Protein AF-0000000078989748 (afdb_homodimer)

Solvent-accessible surface area (backbone atoms only — not comparable to full-atom values): 34022 Å² total; per-residue (Å²): 110,68,71,59,50,52,54,52,50,53,51,49,50,54,52,51,53,52,52,55,36,51,56,39,35,55,46,36,49,56,45,49,64,58,33,49,58,44,50,41,51,42,41,48,48,49,47,50,50,52,38,48,43,51,47,52,43,44,49,48,51,43,55,50,50,53,51,53,50,51,52,51,46,52,50,51,52,50,52,53,50,52,50,51,53,50,49,50,41,60,70,66,46,64,85,86,36,55,62,68,53,49,52,51,50,54,49,49,52,53,54,49,49,46,52,48,21,46,51,51,32,52,43,46,51,53,48,44,54,52,50,49,52,51,53,52,48,53,54,50,56,52,46,56,58,46,50,68,64,60,68,62,72,82,56,63,59,42,66,97,40,28,48,64,79,43,20,66,59,41,36,52,47,43,52,50,48,40,53,52,50,73,62,54,66,68,64,50,56,58,52,44,51,50,50,43,49,51,50,51,52,53,51,46,52,52,52,51,53,43,52,51,49,50,51,54,48,50,52,50,49,51,51,54,54,49,47,51,54,50,40,36,39,73,70,43,62,41,65,83,64,75,76,79,72,76,60,72,79,71,74,76,65,76,80,74,83,72,82,78,79,84,73,85,81,79,82,78,85,82,78,84,83,80,79,81,77,83,80,80,83,77,79,82,80,82,82,79,80,80,83,78,85,78,85,85,126,111,67,70,58,51,52,55,50,51,51,50,49,49,56,50,51,52,52,53,56,38,50,56,40,34,55,46,36,50,55,45,50,64,57,34,49,60,45,51,40,52,42,41,48,50,48,46,51,51,52,38,49,42,50,48,52,44,44,51,49,51,42,54,50,48,53,51,53,49,51,52,50,44,52,50,51,53,51,51,52,51,53,50,50,54,51,48,49,41,60,70,67,46,61,84,85,36,56,61,69,52,48,52,50,49,54,49,49,52,52,53,49,47,45,50,48,22,44,50,50,33,53,41,47,51,51,49,44,54,52,50,50,53,51,54,52,49,53,54,49,56,52,46,55,58,47,51,69,62,61,69,61,72,82,54,64,59,42,66,98,41,29,49,62,77,43,20,65,60,41,36,52,46,44,52,50,48,40,52,52,49,72,60,54,66,67,63,50,56,56,53,44,51,51,52,42,51,52,50,50,52,53,50,47,51,51,51,51,52,44,51,50,48,50,50,53,49,50,52,51,50,50,50,55,54,50,48,48,54,51,41,35,40,73,70,42,60,43,66,84,65,75,76,78,74,77,59,76,80,72,76,76,67,78,76,74,81,71,79,76,76,84,73,82,81,78,81,77,84,83,78,83,82,78,78,80,76,84,80,80,82,78,80,84,79,81,83,82,82,81,86,81,82,79,72,87,126

Nearest PDB structures (foldseek):
  4wic-assembly2_C  TM=5.530E-01  e=4.254E-02  macacine betaherpesvirus 3
  7sqc-assembly1_1W  TM=2.774E-01  e=4.311E-03  Chlamydomonas reinhardtii
  2wcd-assembly1_A  TM=3.042E-01  e=5.622E-01  Escherichia coli K-12
  2d1l-assembly1_A  TM=1.916E-01  e=3.454E-01  Mus musculus
  4wpe-assembly1_A-2  TM=2.061E-01  e=4.407E-01  Saccharomyces cerevisiae S288C

pLDDT: mean 79.29, std 25.69, range [21.44, 98.38]

Organism: Anopheles darlingi (NCBI:txid43151)

Radius of gyration: 45.19 Å; Cα contacts (8 Å, |Δi|>4): 445; chains: 2; bounding box: 107×135×98 Å

Secondary structure (DSSP, 8-state):
-HHHHHHHHHHHHHHHHHHHHHHHHHHHHHHHHHHHHHHHHHHHHHHHHHHHHHHHHHHHHHHHHHHHHHHHHHHHHHHHHHHHHHHHHHHT--TTS-HHHHHHHHHHHHHHHHHHHHHHHHHHHHHHHHHHHHHHHHHHHHHHHHHHHHT--SGGGGTT--TTT-HHHHHHHHHHHHHHHHHTHHHHHHHHHHHHHHHHHHHHHHHHHHHHHHHHHHHHHHHHHHHHHHHHHHTS---PPP-------------------------------------------------------/-HHHHHHHHHHHHHHHHHHHHHHHHHHHHHHHHHHHHHHHHHHHHHHHHHHHHHHHHHHHHHHHHHHHHHHHHHHHHHHHHHHHHHHHHHHT--TTS-HHHHHHHHHHHHHHHHHHHHHHHHHHHHHHHHHHHHHHHHHHHHHHHHHHHHT--SGGGGTT--TTT-HHHHHHHHHHHHHHHHHTHHHHHHHHHHHHHHHHHHHHHHHHHHHHHHHHHHHHHHHHHHHHHHHHHHTS---PPP-------------------------------------------------------

Structure (mmCIF, N/CA/C/O backbone):
data_AF-0000000078989748-model_v1
#
loop_
_entity.id
_entity.type
_entity.pdbx_description
1 polymer 'Secreted protein'
#
loop_
_atom_site.group_PDB
_atom_site.id
_atom_site.type_symbol
_atom_site.label_atom_id
_atom_site.label_alt_id
_atom_site.label_comp_id
_atom_site.label_asym_id
_atom_site.label_entity_id
_atom_site.label_seq_id
_atom_site.pdbx_PDB_ins_code
_atom_site.Cartn_x
_atom_site.Cartn_y
_atom_site.Cartn_z
_atom_site.occupancy
_atom_site.B_iso_or_equiv
_atom_site.auth_seq_id
_atom_site.auth_comp_id
_atom_site.auth_asym_id
_atom_site.auth_atom_id
_atom_site.pdbx_PDB_model_num
ATOM 1 N N . MET A 1 1 ? -26.422 64.125 27.781 1 41.84 1 MET A N 1
ATOM 2 C CA . MET A 1 1 ? -26.109 63.031 28.703 1 41.84 1 MET A CA 1
ATOM 3 C C . MET A 1 1 ? -26.594 61.688 28.156 1 41.84 1 MET A C 1
ATOM 5 O O . MET A 1 1 ? -26 60.656 28.438 1 41.84 1 MET A O 1
ATOM 9 N N . LYS A 1 2 ? -27.734 61.719 27.578 1 53.69 2 LYS A N 1
ATOM 10 C CA . LYS A 1 2 ? -28.297 60.469 27.016 1 53.69 2 LYS A CA 1
ATOM 11 C C . LYS A 1 2 ? -27.484 60 25.812 1 53.69 2 LYS A C 1
ATOM 13 O O . LYS A 1 2 ? -27.297 58.812 25.625 1 53.69 2 LYS A O 1
ATOM 18 N N . ALA A 1 3 ? -27.156 60.938 24.984 1 50.78 3 ALA A N 1
ATOM 19 C CA . ALA A 1 3 ? -26.359 60.562 23.812 1 50.78 3 ALA A CA 1
ATOM 20 C C . ALA A 1 3 ? -24.984 60.062 24.219 1 50.78 3 ALA A C 1
ATOM 22 O O . ALA A 1 3 ? -24.422 59.188 23.531 1 50.78 3 ALA A O 1
ATOM 23 N N . PHE A 1 4 ? -24.484 60.562 25.406 1 49.88 4 PHE A N 1
ATOM 24 C CA . PHE A 1 4 ? -23.188 60.094 25.875 1 49.88 4 PHE A CA 1
ATOM 25 C C . PHE A 1 4 ? -23.281 58.625 26.328 1 49.88 4 PHE A C 1
ATOM 27 O O . PHE A 1 4 ? -22.359 57.844 26.125 1 49.88 4 PHE A O 1
ATOM 34 N N . ALA A 1 5 ? -24.375 58.25 26.938 1 52.38 5 ALA A N 1
ATOM 35 C CA . ALA A 1 5 ? -24.562 56.906 27.453 1 52.38 5 ALA A CA 1
ATOM 36 C C . ALA A 1 5 ? -24.719 55.906 26.328 1 52.38 5 ALA A C 1
ATOM 38 O O . ALA A 1 5 ? -24.234 54.75 26.438 1 52.38 5 ALA A O 1
ATOM 39 N N . SER A 1 6 ? -25.297 56.344 25.312 1 49.97 6 SER A N 1
ATOM 40 C CA . SER A 1 6 ? -25.531 55.406 24.219 1 49.97 6 SER A CA 1
ATOM 41 C C . SER A 1 6 ? -24.234 55.094 23.484 1 49.97 6 SER A C 1
ATOM 43 O O . SER A 1 6 ? -24.031 53.938 23.062 1 49.97 6 SER A O 1
ATOM 45 N N . THR A 1 7 ? -23.438 56.062 23.328 1 46.5 7 THR A N 1
ATOM 46 C CA . THR A 1 7 ? -22.172 55.812 22.641 1 46.5 7 THR A CA 1
ATOM 47 C C . 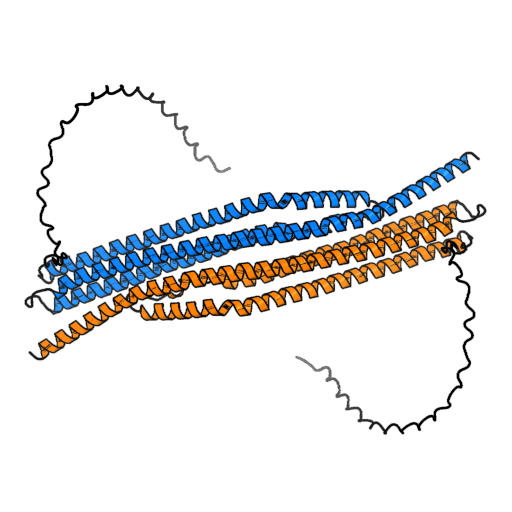THR A 1 7 ? -21.25 54.938 23.5 1 46.5 7 THR A C 1
ATOM 49 O O . THR A 1 7 ? -20.562 54.062 22.984 1 46.5 7 THR A O 1
ATOM 52 N N . ALA A 1 8 ? -21.266 55.125 24.797 1 49.72 8 ALA A N 1
ATOM 53 C CA . ALA A 1 8 ? -20.453 54.312 25.688 1 49.72 8 ALA A CA 1
ATOM 54 C C . ALA A 1 8 ? -20.906 52.844 25.656 1 49.72 8 ALA A C 1
ATOM 56 O O . ALA A 1 8 ? -20.094 51.938 25.703 1 49.72 8 ALA A O 1
ATOM 57 N N . ALA A 1 9 ? -22.203 52.688 25.641 1 48.31 9 ALA A N 1
ATOM 58 C CA . ALA A 1 9 ? -22.75 51.312 25.625 1 48.31 9 ALA A CA 1
ATOM 59 C C . ALA A 1 9 ? -22.391 50.594 24.344 1 48.31 9 ALA A C 1
ATOM 61 O O . ALA A 1 9 ? -22.078 49.406 24.359 1 48.31 9 ALA A O 1
ATOM 62 N N . LEU A 1 10 ? -22.422 51.312 23.25 1 44.5 10 LEU A N 1
ATOM 63 C CA . LEU A 1 10 ? -22.047 50.719 21.969 1 44.5 10 LEU A CA 1
ATOM 64 C C . LEU A 1 10 ? -20.562 50.375 21.953 1 44.5 10 LEU A C 1
ATOM 66 O O . LEU A 1 10 ? -20.156 49.344 21.438 1 44.5 10 LEU A O 1
ATOM 70 N N . LEU A 1 11 ? -19.844 51.188 22.594 1 49.12 11 LEU A N 1
ATOM 71 C CA . LEU A 1 11 ? -18.406 50.938 22.688 1 49.12 11 LEU A CA 1
ATOM 72 C C . LEU A 1 11 ? -18.109 49.75 23.578 1 49.12 11 LEU A C 1
ATOM 74 O O . LEU A 1 11 ? -17.234 48.938 23.266 1 49.12 11 LEU A O 1
ATOM 78 N N . LEU A 1 12 ? -18.812 49.625 24.656 1 47.53 12 LEU A N 1
ATOM 79 C CA . LEU A 1 12 ? -18.625 48.469 25.547 1 47.53 12 LEU A CA 1
ATOM 80 C C . LEU A 1 12 ? -19.047 47.188 24.859 1 47.53 12 LEU A C 1
ATOM 82 O O . LEU A 1 12 ? -18.422 46.156 25.062 1 47.53 12 LEU A O 1
ATOM 86 N N . ALA A 1 13 ? -20.062 47.25 24.125 1 44.69 13 ALA A N 1
ATOM 87 C CA . ALA A 1 13 ? -20.578 46.094 23.438 1 44.69 13 ALA A CA 1
ATOM 88 C C . ALA A 1 13 ? -19.578 45.594 22.375 1 44.69 13 ALA A C 1
ATOM 90 O O . ALA A 1 13 ? -19.359 44.406 22.234 1 44.69 13 ALA A O 1
ATOM 91 N N . VAL A 1 14 ? -18.953 46.531 21.703 1 47.25 14 VAL A N 1
ATOM 92 C CA . VAL A 1 14 ? -17.969 46.156 20.688 1 47.25 14 VAL A CA 1
ATOM 93 C C . VAL A 1 14 ? -16.734 45.562 21.359 1 47.25 14 VAL A C 1
ATOM 95 O O . VAL A 1 14 ? -16.156 44.594 20.875 1 47.25 14 VAL A O 1
ATOM 98 N N . LEU A 1 15 ? -16.422 46.094 22.531 1 52.94 15 LEU A N 1
ATOM 99 C CA . LEU A 1 15 ? -15.273 45.562 23.266 1 52.94 15 LEU A CA 1
ATOM 100 C C . LEU A 1 15 ? -15.555 44.156 23.781 1 52.94 15 LEU A C 1
ATOM 102 O O . LEU A 1 15 ? -14.664 43.312 23.781 1 52.94 15 LEU A O 1
ATOM 106 N N . GLY A 1 16 ? -16.781 43.906 24.344 1 48.06 16 GLY A N 1
ATOM 107 C CA . GLY A 1 16 ? -17.156 42.594 24.828 1 48.06 16 GLY A CA 1
ATOM 108 C C . GLY A 1 16 ? -17.125 41.531 23.75 1 48.06 16 GLY A C 1
ATOM 109 O O . GLY A 1 16 ? -16.688 40.406 24 1 48.06 16 GLY A O 1
ATOM 110 N N . VAL A 1 17 ? -17.562 41.938 22.594 1 49.62 17 VAL A N 1
ATOM 111 C CA . VAL A 1 17 ? -17.625 41 21.484 1 49.62 17 VAL A CA 1
ATOM 112 C C . VAL A 1 17 ? -16.219 40.625 21.031 1 49.62 17 VAL A C 1
ATOM 114 O O . VAL A 1 17 ? -15.938 39.469 20.734 1 49.62 17 VAL A O 1
ATOM 117 N N . THR A 1 18 ? -15.328 41.562 21.203 1 62.66 18 THR A N 1
ATOM 118 C CA . THR A 1 18 ? -13.969 41.312 20.75 1 62.66 18 THR A CA 1
ATOM 119 C C . THR A 1 18 ? -13.242 40.375 21.734 1 62.66 18 THR A C 1
ATOM 121 O O . THR A 1 18 ? -12.547 39.438 21.312 1 62.66 18 THR A O 1
ATOM 124 N N . LEU A 1 19 ? -13.609 40.5 23.094 1 65.25 19 LEU A N 1
ATOM 125 C CA . LEU A 1 19 ? -12.945 39.625 24.062 1 65.25 19 LEU A CA 1
ATOM 126 C C . LEU A 1 19 ? -13.453 38.188 23.969 1 65.25 19 LEU A C 1
ATOM 128 O O . LEU A 1 19 ? -12.664 37.25 24.031 1 65.25 19 LEU A O 1
ATOM 132 N N . ALA A 1 20 ? -14.711 38.094 23.844 1 68.44 20 ALA A N 1
ATOM 133 C CA . ALA A 1 20 ? -15.297 36.781 23.719 1 68.44 20 ALA A CA 1
ATOM 134 C C . ALA A 1 20 ? -14.797 36.094 22.438 1 68.44 20 ALA A C 1
ATOM 136 O O . ALA A 1 20 ? -14.555 34.875 22.438 1 68.44 20 ALA A O 1
ATOM 137 N N . GLN A 1 21 ? -14.57 36.875 21.5 1 80.25 21 GLN A N 1
ATOM 138 C CA . GLN A 1 21 ? -14.094 36.312 20.234 1 80.25 21 GLN A CA 1
ATOM 139 C C . GLN A 1 21 ? -12.656 35.812 20.359 1 80.25 21 GLN A C 1
ATOM 141 O O . GLN A 1 21 ? -12.305 34.781 19.797 1 80.25 21 GLN A O 1
ATOM 146 N N . ARG A 1 22 ? -11.953 36.438 21.234 1 87.88 22 ARG A N 1
ATOM 147 C CA . ARG A 1 22 ? -10.562 36.031 21.406 1 87.88 22 ARG A CA 1
ATOM 148 C C . ARG A 1 22 ? -10.453 34.75 22.219 1 87.88 22 ARG A C 1
ATOM 150 O O . ARG A 1 22 ? -9.617 33.875 21.922 1 87.88 22 ARG A O 1
ATOM 157 N N . GLU A 1 23 ? -11.375 34.562 23.188 1 86.25 23 GLU A N 1
ATOM 158 C CA . GLU A 1 23 ? -11.406 33.312 23.938 1 86.25 23 GLU A CA 1
ATOM 159 C C . GLU A 1 23 ? -11.758 32.156 23.031 1 86.25 23 GLU A C 1
ATOM 161 O O . GLU A 1 23 ? -11.172 31.062 23.141 1 86.25 23 GLU A O 1
ATOM 166 N N . THR A 1 24 ? -12.578 32.375 22.156 1 89.88 24 THR A N 1
ATOM 167 C CA . THR A 1 24 ? -12.977 31.344 21.219 1 89.88 24 THR A CA 1
ATOM 168 C C . THR A 1 24 ? -11.844 31.031 20.25 1 89.88 24 THR A C 1
ATOM 170 O O . THR A 1 24 ? -11.688 29.891 19.812 1 89.88 24 THR A O 1
ATOM 173 N N . SER A 1 25 ? -11.07 31.984 19.938 1 92.94 25 SER A N 1
ATOM 174 C CA . SER A 1 25 ? -9.906 31.75 19.094 1 92.94 25 SER A CA 1
ATOM 175 C C . SER A 1 25 ? -8.953 30.734 19.719 1 92.94 25 SER A C 1
ATOM 177 O O . SER A 1 25 ? -8.391 29.891 19.031 1 92.94 25 SER A O 1
ATOM 179 N N . LEU A 1 26 ? -8.867 30.75 21.031 1 92.56 26 LEU A N 1
ATOM 180 C CA . LEU A 1 26 ? -8 29.812 21.734 1 92.56 26 LEU A CA 1
ATOM 181 C C . LEU A 1 26 ? -8.648 28.422 21.797 1 92.56 26 LEU A C 1
ATOM 183 O O . LEU A 1 26 ? -7.953 27.406 21.844 1 92.56 26 LEU A O 1
ATOM 187 N N . ARG A 1 27 ? -9.938 28.391 21.797 1 94.06 27 ARG A N 1
ATOM 188 C CA . ARG A 1 27 ? -10.656 27.109 21.781 1 94.06 27 ARG A CA 1
ATOM 189 C C . ARG A 1 27 ? -10.406 26.344 20.484 1 94.06 27 ARG A C 1
ATOM 191 O O . ARG A 1 27 ? -10.523 25.125 20.453 1 94.06 27 ARG A O 1
ATOM 198 N N . VAL A 1 28 ? -10.102 27.109 19.422 1 95 28 VAL A N 1
ATOM 199 C CA . VAL A 1 28 ? -9.75 26.484 18.156 1 95 28 VAL A CA 1
ATOM 200 C C . VAL A 1 28 ? -8.562 25.547 18.359 1 95 28 VAL A C 1
ATOM 202 O O . VAL A 1 28 ? -8.547 24.422 17.828 1 95 28 VAL A O 1
ATOM 205 N N . ILE A 1 29 ? -7.594 25.953 19.203 1 94.38 29 ILE A N 1
ATOM 206 C CA . ILE A 1 29 ? -6.402 25.141 19.453 1 94.38 29 ILE A CA 1
ATOM 207 C C . ILE A 1 29 ? -6.777 23.891 20.234 1 94.38 29 ILE A C 1
ATOM 209 O O . ILE A 1 29 ? -6.281 22.797 19.953 1 94.38 29 ILE A O 1
ATOM 213 N N . GLU A 1 30 ? -7.664 24.062 21.188 1 94.25 30 GLU A N 1
ATOM 214 C CA . GLU A 1 30 ? -8.117 22.922 21.984 1 94.25 30 GLU A CA 1
ATOM 215 C C . GLU A 1 30 ? -8.82 21.875 21.109 1 94.25 30 GLU A C 1
ATOM 217 O O . GLU A 1 30 ? -8.57 20.688 21.25 1 94.25 30 GLU A O 1
ATOM 222 N N . ALA A 1 31 ? -9.602 22.328 20.234 1 94.56 31 ALA A N 1
ATOM 223 C CA . ALA A 1 31 ? -10.297 21.438 19.312 1 94.56 31 ALA A CA 1
ATOM 224 C C . ALA A 1 31 ? -9.312 20.719 18.391 1 94.56 31 ALA A C 1
ATOM 226 O O . ALA A 1 31 ? -9.469 19.531 18.109 1 94.56 31 ALA A O 1
ATOM 227 N N . LEU A 1 32 ? -8.32 21.453 17.906 1 94.5 32 LEU A N 1
ATOM 228 C CA . LEU A 1 32 ? -7.281 20.875 17.062 1 94.5 32 LEU A CA 1
ATOM 229 C C . LEU A 1 32 ? -6.547 19.75 17.797 1 94.5 32 LEU A C 1
ATOM 231 O O . LEU A 1 32 ? -6.27 18.703 17.219 1 94.5 32 LEU A O 1
ATOM 235 N N . ARG A 1 33 ? -6.285 19.969 19.109 1 94.19 33 ARG A N 1
ATOM 236 C CA . ARG A 1 33 ? -5.566 19 19.922 1 94.19 33 ARG A CA 1
ATOM 237 C C . ARG A 1 33 ? -6.391 17.734 20.109 1 94.19 33 ARG A C 1
ATOM 239 O O . ARG A 1 33 ? -5.84 16.641 20.328 1 94.19 33 ARG A O 1
ATOM 246 N N . GLU A 1 34 ? -7.66 17.859 19.984 1 93.38 34 GLU A N 1
ATOM 247 C CA . GLU A 1 34 ? -8.539 16.703 20.109 1 93.38 34 GLU A CA 1
ATOM 248 C C . GLU A 1 34 ? -8.609 15.914 18.797 1 93.38 34 GLU A C 1
ATOM 250 O O . GLU A 1 34 ? -8.781 14.695 18.812 1 93.38 34 GLU A O 1
ATOM 255 N N . VAL A 1 35 ? -8.414 16.578 17.703 1 94.62 35 VAL A N 1
ATOM 256 C CA . VAL A 1 35 ? -8.562 15.969 16.391 1 94.62 35 VAL A CA 1
ATOM 257 C C . VAL A 1 35 ? -7.305 15.18 16.031 1 94.62 35 VAL A C 1
ATOM 259 O O . VAL A 1 35 ? -7.383 14.125 15.398 1 94.62 35 VAL A O 1
ATOM 262 N N . HIS A 1 36 ? -6.145 15.672 16.516 1 94.06 36 HIS A N 1
ATOM 263 C CA . HIS A 1 36 ? -4.875 15.102 16.078 1 94.06 36 HIS A CA 1
ATOM 264 C C . HIS A 1 36 ? -4.754 13.641 16.516 1 94.06 36 HIS A C 1
ATOM 266 O O . HIS A 1 36 ? -4.457 12.766 15.703 1 94.06 36 HIS A O 1
ATOM 272 N N . PRO A 1 37 ? -5.055 13.328 17.797 1 94.31 37 PRO A N 1
ATOM 273 C CA . PRO A 1 37 ? -4.977 11.914 18.188 1 94.31 37 PRO A CA 1
ATOM 274 C C . PRO A 1 37 ? -5.992 11.047 17.453 1 94.31 37 PRO A C 1
ATOM 276 O O . PRO A 1 37 ? -5.707 9.891 17.125 1 94.31 37 PRO A O 1
ATOM 279 N N . ALA A 1 38 ? -7.148 11.586 17.188 1 92.88 38 ALA A N 1
ATOM 280 C CA . ALA A 1 38 ? -8.172 10.828 16.469 1 92.88 38 ALA A CA 1
ATOM 281 C C . ALA A 1 38 ? -7.711 10.523 15.047 1 92.88 38 ALA A C 1
ATOM 283 O O . ALA A 1 38 ? -7.98 9.438 14.523 1 92.88 38 ALA A O 1
ATOM 284 N N . TYR A 1 39 ? -7.086 11.453 14.445 1 92.44 39 TYR A N 1
ATOM 285 C CA . TYR A 1 39 ? -6.551 11.266 13.102 1 92.44 39 TYR A CA 1
ATOM 286 C C . TYR A 1 39 ? -5.477 10.18 13.086 1 92.44 39 TYR A C 1
ATOM 288 O O . TYR A 1 39 ? -5.453 9.336 12.195 1 92.44 39 TYR A O 1
ATOM 296 N N . ARG A 1 40 ? -4.586 10.203 14.031 1 93.31 40 ARG A N 1
ATOM 297 C CA . ARG A 1 40 ? -3.568 9.172 14.148 1 93.31 40 ARG A CA 1
ATOM 298 C C . ARG A 1 40 ? -4.203 7.797 14.336 1 93.31 40 ARG A C 1
ATOM 300 O O . ARG A 1 40 ? -3.785 6.82 13.711 1 93.31 40 ARG A O 1
ATOM 307 N N . GLU A 1 41 ? -5.207 7.738 15.18 1 93 41 GLU A N 1
ATOM 308 C CA . GLU A 1 41 ? -5.883 6.469 15.453 1 93 41 GLU A CA 1
ATOM 309 C C . GLU A 1 41 ? -6.547 5.922 14.188 1 93 41 GLU A C 1
ATOM 311 O O . GLU A 1 41 ? -6.477 4.723 13.914 1 93 41 GLU A O 1
ATOM 316 N N . LEU A 1 42 ? -7.141 6.77 13.469 1 92.12 42 LEU A N 1
ATOM 317 C CA . LEU A 1 42 ? -7.766 6.348 12.227 1 92.12 42 LEU A CA 1
ATOM 318 C C . LEU A 1 42 ? -6.723 5.828 11.242 1 92.12 42 LEU A C 1
ATOM 320 O O . LEU A 1 42 ? -6.902 4.762 10.648 1 92.12 42 LEU A O 1
ATOM 324 N N . ARG A 1 43 ? -5.645 6.535 11.07 1 92.38 43 ARG A N 1
ATOM 325 C CA . ARG A 1 43 ? -4.586 6.121 10.156 1 92.38 43 ARG A CA 1
ATOM 326 C C . ARG A 1 43 ? -4.016 4.766 10.562 1 92.38 43 ARG A C 1
ATOM 328 O O . ARG A 1 43 ? -3.83 3.887 9.719 1 92.38 43 ARG A O 1
ATOM 335 N N . ASN A 1 44 ? -3.762 4.668 11.867 1 94.25 44 ASN A N 1
ATOM 336 C CA . ASN A 1 44 ? -3.238 3.396 12.359 1 94.25 44 ASN A CA 1
ATOM 337 C C . ASN A 1 44 ? -4.215 2.252 12.102 1 94.25 44 ASN A C 1
ATOM 339 O O . ASN A 1 44 ? -3.807 1.155 11.719 1 94.25 44 ASN A O 1
ATOM 343 N N . TYR A 1 45 ? -5.449 2.52 12.312 1 94.19 45 TYR A N 1
ATOM 344 C CA . TYR A 1 45 ? -6.469 1.503 12.078 1 94.19 45 TYR A CA 1
ATOM 345 C C . TYR A 1 45 ? -6.496 1.086 10.609 1 94.19 45 TYR A C 1
ATOM 347 O O . TYR A 1 45 ? -6.535 -0.106 10.297 1 94.19 45 TYR A O 1
ATOM 355 N N . VAL A 1 46 ? -6.488 2.082 9.734 1 93.5 46 VAL A N 1
ATOM 356 C CA . VAL A 1 46 ? -6.555 1.825 8.305 1 93.5 46 VAL A CA 1
ATOM 357 C C . VAL A 1 46 ? -5.332 1.022 7.863 1 93.5 46 VAL A C 1
ATOM 359 O O . VAL A 1 46 ? -5.457 0.032 7.141 1 93.5 46 VAL A O 1
ATOM 362 N N . VAL A 1 47 ? -4.133 1.375 8.328 1 94.38 47 VAL A N 1
ATOM 363 C CA . VAL A 1 47 ? -2.896 0.681 7.98 1 94.38 47 VAL A CA 1
ATOM 364 C C . VAL A 1 47 ? -2.98 -0.777 8.422 1 94.38 47 VAL A C 1
ATOM 366 O O . VAL A 1 47 ? -2.674 -1.688 7.648 1 94.38 47 VAL A O 1
ATOM 369 N N . ASN A 1 48 ? -3.453 -0.991 9.594 1 94.88 48 ASN A N 1
ATOM 370 C CA . ASN A 1 48 ? -3.543 -2.346 10.133 1 94.88 48 ASN A CA 1
ATOM 371 C C . ASN A 1 48 ? -4.594 -3.17 9.398 1 94.88 48 ASN A C 1
ATOM 373 O O . ASN A 1 48 ? -4.383 -4.355 9.125 1 94.88 48 ASN A O 1
ATOM 377 N N . ALA A 1 49 ? -5.691 -2.561 9.125 1 94.25 49 ALA A N 1
ATOM 378 C CA . ALA A 1 49 ? -6.758 -3.266 8.422 1 94.25 49 ALA A CA 1
ATOM 379 C C . ALA A 1 49 ? -6.305 -3.684 7.023 1 94.25 49 ALA A C 1
ATOM 381 O O . ALA A 1 49 ? -6.547 -4.816 6.598 1 94.25 49 ALA A O 1
ATOM 382 N N . VAL A 1 50 ? -5.68 -2.777 6.344 1 95.12 50 VAL A N 1
ATOM 383 C CA . VAL A 1 50 ? -5.207 -3.059 4.992 1 95.12 50 VAL A CA 1
ATOM 384 C C . VAL A 1 50 ? -4.105 -4.113 5.039 1 95.12 50 VAL A C 1
ATOM 386 O O . VAL A 1 50 ? -4.07 -5.023 4.207 1 95.12 50 VAL A O 1
ATOM 389 N N . ALA A 1 51 ? -3.24 -4.012 6.016 1 96 51 ALA A N 1
ATOM 390 C CA . ALA A 1 51 ? -2.219 -5.043 6.195 1 96 51 ALA A CA 1
ATOM 391 C C . ALA A 1 51 ? -2.855 -6.406 6.445 1 96 51 ALA A C 1
ATOM 393 O O . ALA A 1 51 ? -2.404 -7.418 5.902 1 96 51 ALA A O 1
ATOM 394 N N . GLY A 1 52 ? -3.826 -6.398 7.25 1 96.31 52 GLY A N 1
ATOM 395 C CA . GLY A 1 52 ? -4.547 -7.641 7.492 1 96.31 52 GLY A CA 1
ATOM 396 C C . GLY A 1 52 ? -5.148 -8.234 6.23 1 96.31 52 GLY A C 1
ATOM 397 O O . GLY A 1 52 ? -5.066 -9.445 6.008 1 96.31 52 GLY A O 1
ATOM 398 N N . ALA A 1 53 ? -5.758 -7.402 5.461 1 96.62 53 ALA A N 1
ATOM 399 C CA . ALA A 1 53 ? -6.332 -7.855 4.195 1 96.62 53 ALA A CA 1
ATOM 400 C C . ALA A 1 53 ? -5.254 -8.414 3.271 1 96.62 53 ALA A C 1
ATOM 402 O O . ALA A 1 53 ? -5.469 -9.414 2.582 1 96.62 53 ALA A O 1
ATOM 403 N N . LYS A 1 54 ? -4.133 -7.777 3.217 1 96.62 54 LYS A N 1
ATOM 404 C CA . LYS A 1 54 ? -3.023 -8.25 2.393 1 96.62 54 LYS A CA 1
ATOM 405 C C . LYS A 1 54 ? -2.514 -9.602 2.879 1 96.62 54 LYS A C 1
ATOM 407 O O . LYS A 1 54 ? -2.188 -10.477 2.07 1 96.62 54 LYS A O 1
ATOM 412 N N . LEU A 1 55 ? -2.426 -9.758 4.176 1 97.31 55 LEU A N 1
ATOM 413 C CA . LEU A 1 55 ? -2.012 -11.039 4.734 1 97.31 55 LEU A CA 1
ATOM 414 C C . LEU A 1 55 ? -3.016 -12.133 4.391 1 97.31 55 LEU A C 1
ATOM 416 O O . LEU A 1 55 ? -2.627 -13.258 4.059 1 97.31 55 LEU A O 1
ATOM 420 N N . ASN A 1 56 ? -4.23 -11.82 4.496 1 97.38 56 ASN A N 1
ATOM 421 C CA . ASN A 1 56 ? -5.258 -12.773 4.09 1 97.38 56 ASN A CA 1
ATOM 422 C C . ASN A 1 56 ? -5.145 -13.125 2.611 1 97.38 56 ASN A C 1
ATOM 424 O O . ASN A 1 56 ? -5.324 -14.281 2.229 1 97.38 56 ASN A O 1
ATOM 428 N N . SER A 1 57 ? -4.883 -12.109 1.832 1 96.56 57 SER A N 1
ATOM 429 C CA . SER A 1 57 ? -4.676 -12.352 0.408 1 96.56 57 SER A CA 1
ATOM 430 C C . SER A 1 57 ? -3.479 -13.266 0.171 1 96.56 57 SER A C 1
ATOM 432 O O . SER A 1 57 ? -3.502 -14.109 -0.732 1 96.56 57 SER A O 1
ATOM 434 N N . SER A 1 58 ? -2.469 -13.086 0.938 1 96.19 58 SER A N 1
ATOM 435 C CA . SER A 1 58 ? -1.294 -13.953 0.855 1 96.19 58 SER A CA 1
ATOM 436 C C . SER A 1 58 ? -1.651 -15.398 1.157 1 96.19 58 SER A C 1
ATOM 438 O O . SER A 1 58 ? -1.148 -16.312 0.506 1 96.19 58 SER A O 1
ATOM 440 N N . GLU A 1 59 ? -2.477 -15.586 2.082 1 97.19 59 GLU A N 1
ATOM 441 C CA . GLU A 1 59 ? -2.934 -16.922 2.416 1 97.19 59 GLU A CA 1
ATOM 442 C C . GLU A 1 59 ? -3.715 -17.547 1.26 1 97.19 59 GLU A C 1
ATOM 444 O O . GLU A 1 59 ? -3.566 -18.734 0.969 1 97.19 59 GLU A O 1
ATOM 449 N N . VAL A 1 60 ? -4.516 -16.734 0.668 1 97.38 60 VAL A N 1
ATOM 450 C CA . VAL A 1 60 ? -5.273 -17.203 -0.49 1 97.38 60 VAL A CA 1
ATOM 451 C C . VAL A 1 60 ? -4.316 -17.656 -1.59 1 97.38 60 VAL A C 1
ATOM 453 O O . VAL A 1 60 ? -4.504 -18.703 -2.193 1 97.38 60 VAL A O 1
ATOM 456 N N . VAL A 1 61 ? -3.279 -16.875 -1.89 1 96.81 61 VAL A N 1
ATOM 457 C CA . VAL A 1 61 ? -2.291 -17.203 -2.91 1 96.81 61 VAL A CA 1
ATOM 458 C C . VAL A 1 61 ? -1.579 -18.5 -2.539 1 96.81 61 VAL A C 1
ATOM 460 O O . VAL A 1 61 ? -1.332 -19.359 -3.4 1 96.81 61 VAL A O 1
ATOM 463 N N . PHE A 1 62 ? -1.277 -18.672 -1.254 1 96.75 62 PHE A N 1
ATOM 464 C CA . PHE A 1 62 ? -0.604 -19.875 -0.794 1 96.75 62 PHE A CA 1
ATOM 465 C C . PHE A 1 62 ? -1.455 -21.109 -1.076 1 96.75 62 PHE A C 1
ATOM 467 O O . PHE A 1 62 ? -0.967 -22.094 -1.641 1 96.75 62 PHE A O 1
ATOM 474 N N . LYS A 1 63 ? -2.688 -21.031 -0.696 1 97.12 63 LYS A N 1
ATOM 475 C CA . LYS A 1 63 ? -3.602 -22.141 -0.941 1 97.12 63 LYS A CA 1
ATOM 476 C C . LYS A 1 63 ? -3.729 -22.422 -2.434 1 97.12 63 LYS A C 1
ATOM 478 O O . LYS A 1 63 ? -3.775 -23.594 -2.846 1 97.12 63 LYS A O 1
ATOM 483 N N . PHE A 1 64 ? -3.812 -21.375 -3.242 1 97.5 64 PHE A N 1
ATOM 484 C CA . PHE A 1 64 ? -3.857 -21.5 -4.695 1 97.5 64 PHE A CA 1
ATOM 485 C C . PHE A 1 64 ? -2.643 -22.25 -5.215 1 97.5 64 PHE A C 1
ATOM 487 O O . PHE A 1 64 ? -2.781 -23.203 -5.996 1 97.5 64 PHE A O 1
ATOM 494 N N . ASN A 1 65 ? -1.507 -21.906 -4.719 1 96.06 65 ASN A N 1
ATOM 495 C CA . ASN A 1 65 ? -0.266 -22.531 -5.168 1 96.06 65 ASN A CA 1
ATOM 496 C C . ASN A 1 65 ? -0.199 -24 -4.77 1 96.06 65 ASN A C 1
ATOM 498 O O . ASN A 1 65 ? 0.261 -24.844 -5.547 1 96.06 65 ASN A O 1
ATOM 502 N N . VAL A 1 66 ? -0.62 -24.312 -3.584 1 95.94 66 VAL A N 1
ATOM 503 C CA . VAL A 1 66 ? -0.64 -25.703 -3.125 1 95.94 66 VAL A CA 1
ATOM 504 C C . VAL A 1 66 ? -1.538 -26.531 -4.035 1 95.94 66 VAL A C 1
ATOM 506 O O . VAL A 1 66 ? -1.166 -27.641 -4.445 1 95.94 66 VAL A O 1
ATOM 509 N N . ASP A 1 67 ? -2.65 -25.984 -4.418 1 96.56 67 ASP A N 1
ATOM 510 C CA . ASP A 1 67 ? -3.586 -26.672 -5.301 1 96.56 67 ASP A CA 1
ATOM 511 C C . ASP A 1 67 ? -2.977 -26.891 -6.684 1 96.56 67 ASP A C 1
ATOM 513 O O . ASP A 1 67 ? -3.115 -27.969 -7.262 1 96.56 67 ASP A O 1
ATOM 517 N N . ILE A 1 68 ? -2.336 -25.875 -7.195 1 96.38 68 ILE A N 1
ATOM 518 C CA . ILE A 1 68 ? -1.7 -25.969 -8.508 1 96.38 68 ILE A CA 1
ATOM 519 C C . ILE A 1 68 ? -0.646 -27.078 -8.492 1 96.38 68 ILE A C 1
ATOM 521 O O . ILE A 1 68 ? -0.576 -27.875 -9.422 1 96.38 68 ILE A O 1
ATOM 525 N N . ALA A 1 69 ? 0.136 -27.109 -7.449 1 95.19 69 ALA A N 1
ATOM 526 C CA . ALA A 1 69 ? 1.179 -28.125 -7.336 1 95.19 69 ALA A CA 1
ATOM 527 C C . ALA A 1 69 ? 0.574 -29.531 -7.242 1 95.19 69 ALA A C 1
ATOM 529 O O . ALA A 1 69 ? 1.085 -30.469 -7.848 1 95.19 69 ALA A O 1
ATOM 530 N N . GLU A 1 70 ? -0.484 -29.688 -6.496 1 95.81 70 GLU A N 1
ATOM 531 C CA . GLU A 1 70 ? -1.14 -30.984 -6.34 1 95.81 70 GLU A CA 1
ATOM 532 C C . GLU A 1 70 ? -1.696 -31.484 -7.668 1 95.81 70 GLU A C 1
ATOM 534 O O . GLU A 1 70 ? -1.554 -32.656 -8 1 95.81 70 GLU A O 1
ATOM 539 N N . ARG A 1 71 ? -2.277 -30.656 -8.391 1 95.44 71 ARG A N 1
ATOM 540 C CA . ARG A 1 71 ? -2.824 -31.031 -9.695 1 95.44 71 ARG A CA 1
ATOM 541 C C . ARG A 1 71 ? -1.712 -31.391 -10.672 1 95.44 71 ARG A C 1
ATOM 543 O O . ARG A 1 71 ? -1.832 -32.375 -11.43 1 95.44 71 ARG A O 1
ATOM 550 N N . LYS A 1 72 ? -0.693 -30.578 -10.656 1 94.94 72 LYS A N 1
ATOM 551 C CA . LYS A 1 72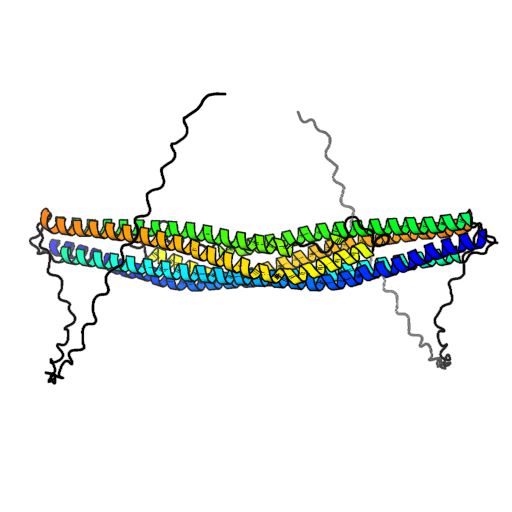 ? 0.454 -30.891 -11.508 1 94.94 72 LYS A CA 1
ATOM 552 C C . LYS A 1 72 ? 1.026 -32.25 -11.172 1 94.94 72 LYS A C 1
ATOM 554 O O . LYS A 1 72 ? 1.372 -33.031 -12.078 1 94.94 72 LYS A O 1
ATOM 559 N N . GLU A 1 73 ? 1.146 -32.531 -9.914 1 95.06 73 GLU A N 1
ATOM 560 C CA . GLU A 1 73 ? 1.659 -33.844 -9.477 1 95.06 73 GLU A CA 1
ATOM 561 C C . GLU A 1 73 ? 0.79 -34.969 -9.992 1 95.06 73 GLU A C 1
ATOM 563 O O . GLU A 1 73 ? 1.305 -35.969 -10.516 1 95.06 73 GLU A O 1
ATOM 568 N N . SER A 1 74 ? -0.488 -34.812 -9.844 1 94.94 74 SER A N 1
ATOM 569 C CA . SER A 1 74 ? -1.425 -35.844 -10.297 1 94.94 74 SER A CA 1
ATOM 570 C C . SER A 1 74 ? -1.275 -36.125 -11.789 1 94.94 74 SER A C 1
ATOM 572 O O . SER A 1 74 ? -1.238 -37.281 -12.219 1 94.94 74 SER A O 1
ATOM 574 N N . PHE A 1 75 ? -1.175 -35.094 -12.555 1 94.12 75 PHE A N 1
ATOM 575 C CA . PHE A 1 75 ? -1.013 -35.25 -14 1 94.12 75 PHE A CA 1
ATOM 576 C C . PHE A 1 75 ? 0.304 -35.938 -14.328 1 94.12 75 PHE A C 1
ATOM 578 O O . PHE A 1 75 ? 0.341 -36.844 -15.156 1 94.12 75 PHE A O 1
ATOM 585 N N . LEU A 1 76 ? 1.404 -35.5 -13.711 1 94.75 76 LEU A N 1
ATOM 586 C CA . LEU A 1 76 ? 2.715 -36.062 -13.961 1 94.75 76 LEU A CA 1
ATOM 587 C C . LEU A 1 76 ? 2.715 -37.562 -13.641 1 94.75 76 LEU A C 1
ATOM 589 O O . LEU A 1 76 ? 3.213 -38.375 -14.43 1 94.75 76 LEU A O 1
ATOM 593 N N . GLN A 1 77 ? 2.121 -37.906 -12.484 1 94.5 77 GLN A N 1
ATOM 594 C CA . GLN A 1 77 ? 2.057 -39.281 -12.086 1 94.5 77 GLN A CA 1
ATOM 595 C C . GLN A 1 77 ? 1.262 -40.125 -13.094 1 94.5 77 GLN A C 1
ATOM 597 O O . GLN A 1 77 ? 1.678 -41.219 -13.477 1 94.5 77 GLN A O 1
ATOM 602 N N . SER A 1 78 ? 0.186 -39.562 -13.547 1 94.25 78 SER A N 1
ATOM 603 C CA . SER A 1 78 ? -0.647 -40.25 -14.531 1 94.25 78 SER A CA 1
ATOM 604 C C . SER A 1 78 ? 0.097 -40.438 -15.844 1 94.25 78 SER A C 1
ATOM 606 O O . SER A 1 78 ? 0.062 -41.5 -16.438 1 94.25 78 SER A O 1
ATOM 608 N N . ALA A 1 79 ? 0.767 -39.375 -16.281 1 94.88 79 ALA A N 1
ATOM 609 C CA . ALA A 1 79 ? 1.508 -39.438 -17.547 1 94.88 79 ALA A CA 1
ATOM 610 C C . ALA A 1 79 ? 2.627 -40.469 -17.469 1 94.88 79 ALA A C 1
ATOM 612 O O . ALA A 1 79 ? 2.801 -41.281 -18.391 1 94.88 79 ALA A O 1
ATOM 613 N N . ILE A 1 80 ? 3.355 -40.469 -16.406 1 94.12 80 ILE A N 1
ATOM 614 C CA . ILE A 1 80 ? 4.48 -41.375 -16.219 1 94.12 80 ILE A CA 1
ATOM 615 C C . ILE A 1 80 ? 3.973 -42.812 -16.156 1 94.12 80 ILE A C 1
ATOM 617 O O . ILE A 1 80 ? 4.562 -43.719 -16.766 1 94.12 80 ILE A O 1
ATOM 621 N N . LYS A 1 81 ? 2.863 -43 -15.422 1 93.31 81 LYS A N 1
ATOM 622 C CA . LYS A 1 81 ? 2.266 -44.344 -15.328 1 93.31 81 LYS A CA 1
ATOM 623 C C . LYS A 1 81 ? 1.809 -44.812 -16.703 1 93.31 81 LYS A C 1
ATOM 625 O O . LYS A 1 81 ? 2.029 -46 -17.047 1 93.31 81 LYS A O 1
ATOM 630 N N . ALA A 1 82 ? 1.163 -44 -17.438 1 93.88 82 ALA A N 1
ATOM 631 C CA . ALA A 1 82 ? 0.702 -44.344 -18.781 1 93.88 82 ALA A CA 1
ATOM 632 C C . ALA A 1 82 ? 1.874 -44.719 -19.688 1 93.88 82 ALA A C 1
ATOM 634 O O . ALA A 1 82 ? 1.813 -45.688 -20.422 1 93.88 82 ALA A O 1
ATOM 635 N N . GLU A 1 83 ? 2.908 -43.906 -19.656 1 94.94 83 GLU A N 1
ATOM 636 C CA . GLU A 1 83 ? 4.113 -44.188 -20.422 1 94.94 83 GLU A CA 1
ATOM 637 C C . GLU A 1 83 ? 4.691 -45.562 -20.094 1 94.94 83 GLU A C 1
ATOM 639 O O . GLU A 1 83 ? 5.004 -46.344 -20.984 1 94.94 83 GLU A O 1
ATOM 644 N N . SER A 1 84 ? 4.824 -45.812 -18.797 1 93.56 84 SER A N 1
ATOM 645 C CA . SER A 1 84 ? 5.387 -47.062 -18.344 1 93.56 84 SER A CA 1
ATOM 646 C C . SER A 1 84 ? 4.555 -48.25 -18.812 1 93.56 84 SER A C 1
ATOM 648 O O . SER A 1 84 ? 5.105 -49.312 -19.188 1 93.56 84 SER A O 1
ATOM 650 N N . GLY A 1 85 ? 3.273 -48.062 -18.797 1 92.44 85 GLY A N 1
ATOM 651 C CA . GLY A 1 85 ? 2.395 -49.125 -19.266 1 92.44 85 GLY A CA 1
ATOM 652 C C . GLY A 1 85 ? 2.604 -49.438 -20.734 1 92.44 85 GLY A C 1
ATOM 653 O O . GLY A 1 85 ? 2.689 -50.625 -21.109 1 92.44 85 GLY A O 1
ATOM 654 N N . VAL A 1 86 ? 2.742 -48.5 -21.531 1 95.31 86 VAL A N 1
ATOM 655 C CA . VAL A 1 86 ? 2.904 -48.688 -22.969 1 95.31 86 VAL A CA 1
ATOM 656 C C . VAL A 1 86 ? 4.289 -49.281 -23.266 1 95.31 86 VAL A C 1
ATOM 658 O O . VAL A 1 86 ? 4.43 -50.188 -24.094 1 95.31 86 VAL A O 1
ATOM 661 N N . LEU A 1 87 ? 5.289 -48.75 -22.562 1 94.94 87 LEU A N 1
ATOM 662 C CA . LEU A 1 87 ? 6.648 -49.25 -22.797 1 94.94 87 LEU A CA 1
ATOM 663 C C . LEU A 1 87 ? 6.781 -50.688 -22.359 1 94.94 87 LEU A C 1
ATOM 665 O O . LEU A 1 87 ? 7.539 -51.469 -22.969 1 94.94 87 LEU A O 1
ATOM 669 N N . ARG A 1 88 ? 6.062 -51.031 -21.312 1 94.44 88 ARG A N 1
ATOM 670 C CA . ARG A 1 88 ? 6.051 -52.438 -20.938 1 94.44 88 ARG A CA 1
ATOM 671 C C . ARG A 1 88 ? 5.527 -53.312 -22.062 1 94.44 88 ARG A C 1
ATOM 673 O O . ARG A 1 88 ? 6.086 -54.375 -22.344 1 94.44 88 ARG A O 1
ATOM 680 N N . GLN A 1 89 ? 4.48 -52.844 -22.75 1 95.25 89 GLN A N 1
ATOM 681 C CA . GLN A 1 89 ? 3.904 -53.594 -23.859 1 95.25 89 GLN A CA 1
ATOM 682 C C . GLN A 1 89 ? 4.891 -53.688 -25.031 1 95.25 89 GLN A C 1
ATOM 684 O O . GLN A 1 89 ? 5.043 -54.75 -25.625 1 95.25 89 GLN A O 1
ATOM 689 N N . VAL A 1 90 ? 5.609 -52.656 -25.297 1 94.5 90 VAL A N 1
ATOM 690 C CA . VAL A 1 90 ? 6.516 -52.594 -26.438 1 94.5 90 VAL A CA 1
ATOM 691 C C . VAL A 1 90 ? 7.773 -53.438 -26.141 1 94.5 90 VAL A C 1
ATOM 693 O O . VAL A 1 90 ? 8.25 -54.156 -27 1 94.5 90 VAL A O 1
ATOM 696 N N . ASN A 1 91 ? 8.266 -53.312 -24.938 1 91.94 91 ASN A N 1
ATOM 697 C CA . ASN A 1 91 ? 9.516 -53.969 -24.562 1 91.94 91 ASN A CA 1
ATOM 698 C C . ASN A 1 91 ? 9.312 -55.438 -24.266 1 91.94 91 ASN A C 1
ATOM 700 O O . ASN A 1 91 ? 10.273 -56.219 -24.266 1 91.94 91 ASN A O 1
ATOM 704 N N . GLY A 1 92 ? 8.031 -55.781 -23.984 1 91.75 92 GLY A N 1
ATOM 705 C CA . GLY A 1 92 ? 7.754 -57.188 -23.625 1 91.75 92 GLY A CA 1
ATOM 706 C C . GLY A 1 92 ? 7.457 -58.062 -24.828 1 91.75 92 GLY A C 1
ATOM 707 O O . GLY A 1 92 ? 7.066 -59.219 -24.672 1 91.75 92 GLY A O 1
ATOM 708 N N . GLN A 1 93 ? 7.766 -57.625 -26.047 1 92.75 93 GLN A N 1
ATOM 709 C CA . GLN A 1 93 ? 7.426 -58.375 -27.25 1 92.75 93 GLN A CA 1
ATOM 710 C C . GLN A 1 93 ? 8.43 -59.469 -27.516 1 92.75 93 GLN A C 1
ATOM 712 O O . GLN A 1 93 ? 9.578 -59.406 -27.062 1 92.75 93 GLN A O 1
ATOM 717 N N . SER A 1 94 ? 7.977 -60.438 -28.266 1 90.44 94 SER A N 1
ATOM 718 C CA . SER A 1 94 ? 8.82 -61.562 -28.656 1 90.44 94 SER A CA 1
ATOM 719 C C . SER A 1 94 ? 9.93 -61.125 -29.609 1 90.44 94 SER A C 1
ATOM 721 O O . SER A 1 94 ? 9.781 -60.125 -30.328 1 90.44 94 SER A O 1
ATOM 723 N N . PRO A 1 95 ? 10.984 -61.812 -29.672 1 89.5 95 PRO A N 1
ATOM 724 C CA . PRO A 1 95 ? 12.094 -61.469 -30.547 1 89.5 95 PRO A CA 1
ATOM 725 C C . PRO A 1 95 ? 11.734 -61.594 -32.031 1 89.5 95 PRO A C 1
ATOM 727 O O . PRO A 1 95 ? 12.453 -61.094 -32.906 1 89.5 95 PRO A O 1
ATOM 730 N N . GLU A 1 96 ? 10.648 -62.25 -32.312 1 91.44 96 GLU A N 1
ATOM 731 C CA . GLU A 1 96 ? 10.234 -62.406 -33.688 1 91.44 96 GLU A CA 1
ATOM 732 C C . GLU A 1 96 ? 9.672 -61.125 -34.281 1 91.44 96 GLU A C 1
ATOM 734 O O . GLU A 1 96 ? 9.594 -60.969 -35.5 1 91.44 96 GLU A O 1
ATOM 739 N N . VAL A 1 97 ? 9.398 -60.312 -33.375 1 92.81 97 VAL A N 1
ATOM 740 C CA . VAL A 1 97 ? 8.859 -59.031 -33.812 1 92.81 97 VAL A CA 1
ATOM 741 C C . VAL A 1 97 ? 9.992 -58.125 -34.281 1 92.81 97 VAL A C 1
ATOM 743 O O . VAL A 1 97 ? 11.07 -58.094 -33.656 1 92.81 97 VAL A O 1
ATOM 746 N N . GLU A 1 98 ? 9.742 -57.375 -35.375 1 93.75 98 GLU A N 1
ATOM 747 C CA . GLU A 1 98 ? 10.758 -56.531 -36 1 93.75 98 GLU A CA 1
ATOM 748 C C . GLU A 1 98 ? 11.312 -55.5 -35.031 1 93.75 98 GLU A C 1
ATOM 750 O O . GLU A 1 98 ? 10.578 -54.625 -34.562 1 93.75 98 GLU A O 1
ATOM 755 N N . THR A 1 99 ? 12.547 -55.594 -34.844 1 92.31 99 THR A N 1
ATOM 756 C CA . THR A 1 99 ? 13.203 -54.75 -33.812 1 92.31 99 THR A CA 1
ATOM 757 C C . THR A 1 99 ? 13.18 -53.281 -34.25 1 92.31 99 THR A C 1
ATOM 759 O O . THR A 1 99 ? 13.07 -52.406 -33.406 1 92.31 99 THR A O 1
ATOM 762 N N . THR A 1 100 ? 13.352 -53.062 -35.5 1 93.81 100 THR A N 1
ATOM 763 C CA . THR A 1 100 ? 13.328 -51.688 -36 1 93.81 100 THR A CA 1
ATOM 764 C C . THR A 1 100 ? 11.961 -51.062 -35.75 1 93.81 100 THR A C 1
ATOM 766 O O . THR A 1 100 ? 11.875 -49.906 -35.375 1 93.81 100 THR A O 1
ATOM 769 N N . CYS A 1 101 ? 10.961 -51.812 -35.969 1 95.94 101 CYS A N 1
ATOM 770 C CA . CYS A 1 101 ? 9.602 -51.312 -35.75 1 95.94 101 CYS A CA 1
ATOM 771 C C . CYS A 1 101 ? 9.383 -50.969 -34.281 1 95.94 101 CYS A C 1
ATOM 773 O O . CYS A 1 101 ? 8.828 -49.906 -33.969 1 95.94 101 CYS A O 1
ATOM 775 N N . LEU A 1 102 ? 9.883 -51.781 -33.344 1 95.69 102 LEU A N 1
ATOM 776 C CA . LEU A 1 102 ? 9.75 -51.531 -31.906 1 95.69 102 LEU A CA 1
ATOM 777 C C . LEU A 1 102 ? 10.523 -50.281 -31.5 1 95.69 102 LEU A C 1
ATOM 779 O O . LEU A 1 102 ? 10.078 -49.531 -30.641 1 95.69 102 LEU A O 1
ATOM 783 N N . SER A 1 103 ? 11.672 -50.062 -32.156 1 94.25 103 SER A N 1
ATOM 784 C CA . SER A 1 103 ? 12.445 -48.844 -31.875 1 94.25 103 SER A CA 1
ATOM 785 C C . SER A 1 103 ? 11.68 -47.594 -32.281 1 94.25 103 SER A C 1
ATOM 787 O O . SER A 1 103 ? 11.727 -46.594 -31.578 1 94.25 103 SER A O 1
ATOM 789 N N . PHE A 1 104 ? 10.953 -47.656 -33.344 1 94.81 104 PHE A N 1
ATOM 790 C CA . PHE A 1 104 ? 10.141 -46.531 -33.781 1 94.81 104 PHE A CA 1
ATOM 791 C C . PHE A 1 104 ? 9.016 -46.25 -32.781 1 94.81 104 PHE A C 1
ATOM 793 O O . PHE A 1 104 ? 8.672 -45.094 -32.531 1 94.81 104 PHE A O 1
ATOM 800 N N . LEU A 1 105 ? 8.406 -47.281 -32.219 1 96.5 105 LEU A N 1
ATOM 801 C CA . LEU A 1 105 ? 7.34 -47.125 -31.234 1 96.5 105 LEU A CA 1
ATOM 802 C C . LEU A 1 105 ? 7.863 -46.469 -29.953 1 96.5 105 LEU A C 1
ATOM 804 O O . LEU A 1 105 ? 7.211 -45.562 -29.391 1 96.5 105 LEU A O 1
ATOM 808 N N . ARG A 1 106 ? 9.047 -46.906 -29.516 1 95 106 ARG A N 1
ATOM 809 C CA . ARG A 1 106 ? 9.656 -46.25 -28.359 1 95 106 ARG A CA 1
ATOM 810 C C . ARG A 1 106 ? 9.914 -44.781 -28.609 1 95 106 ARG A C 1
ATOM 812 O O . ARG A 1 106 ? 9.68 -43.938 -27.734 1 95 106 ARG A O 1
ATOM 819 N N . GLN A 1 107 ? 10.352 -44.469 -29.797 1 93.88 107 GLN A N 1
ATOM 820 C CA . GLN A 1 107 ? 10.578 -43.094 -30.172 1 93.88 107 GLN A CA 1
ATOM 821 C C . GLN A 1 107 ? 9.273 -42.281 -30.172 1 93.88 107 GLN A C 1
ATOM 823 O O . GLN A 1 107 ? 9.234 -41.125 -29.734 1 93.88 107 GLN A O 1
ATOM 828 N N . SER A 1 108 ? 8.266 -42.906 -30.656 1 95.12 108 SER A N 1
ATOM 829 C CA . SER A 1 108 ? 6.953 -42.281 -30.672 1 95.12 108 SER A CA 1
ATOM 830 C C . SER A 1 108 ? 6.477 -41.969 -29.266 1 95.12 108 SER A C 1
ATOM 832 O O . SER A 1 108 ? 5.941 -40.875 -29 1 95.12 108 SER A O 1
ATOM 834 N N . VAL A 1 109 ? 6.66 -42.875 -28.344 1 94.94 109 VAL A N 1
ATOM 835 C CA . VAL A 1 109 ? 6.293 -42.656 -26.953 1 94.94 109 VAL A CA 1
ATOM 836 C C . VAL A 1 109 ? 7.078 -41.469 -26.375 1 94.94 109 VAL A C 1
ATOM 838 O O . VAL A 1 109 ? 6.5 -40.594 -25.75 1 94.94 109 VAL A O 1
ATOM 841 N N . ASP A 1 110 ? 8.352 -41.406 -26.672 1 93.94 110 ASP A N 1
ATOM 842 C CA . ASP A 1 110 ? 9.211 -40.344 -26.172 1 93.94 110 ASP A CA 1
ATOM 843 C C . ASP A 1 110 ? 8.773 -39 -26.719 1 93.94 110 ASP A C 1
ATOM 845 O O . ASP A 1 110 ? 8.672 -38.031 -25.969 1 93.94 110 ASP A O 1
ATOM 849 N N . VAL A 1 111 ? 8.5 -38.938 -28.016 1 94.12 111 VAL A N 1
ATOM 850 C CA . VAL A 1 111 ? 8.078 -37.688 -28.641 1 94.12 111 VAL A CA 1
ATOM 851 C C . VAL A 1 111 ? 6.75 -37.25 -28.031 1 94.12 111 VAL A C 1
ATOM 853 O O . VAL A 1 111 ? 6.574 -36.062 -27.734 1 94.12 111 VAL A O 1
ATOM 856 N N . ASN A 1 112 ? 5.883 -38.156 -27.812 1 94.94 112 ASN A N 1
ATOM 857 C CA . ASN A 1 112 ? 4.578 -37.781 -27.266 1 94.94 112 ASN A CA 1
ATOM 858 C C . ASN A 1 112 ? 4.68 -37.344 -25.812 1 94.94 112 ASN A C 1
ATOM 860 O O . ASN A 1 112 ? 3.969 -36.406 -25.406 1 94.94 112 ASN A O 1
ATOM 864 N N . MET A 1 113 ? 5.523 -37.938 -25.062 1 94.75 113 MET A N 1
ATOM 865 C CA . MET A 1 113 ? 5.77 -37.469 -23.703 1 94.75 113 MET A CA 1
ATOM 866 C C . MET A 1 113 ? 6.355 -36.062 -23.703 1 94.75 113 MET A C 1
ATOM 868 O O . MET A 1 113 ? 5.961 -35.219 -22.906 1 94.75 113 MET A O 1
ATOM 872 N N . ASN A 1 114 ? 7.277 -35.812 -24.578 1 93.81 114 ASN A N 1
ATOM 873 C CA . ASN A 1 114 ? 7.867 -34.5 -24.703 1 93.81 114 ASN A CA 1
ATOM 874 C C . ASN A 1 114 ? 6.82 -33.469 -25.078 1 93.81 114 ASN A C 1
ATOM 876 O O . ASN A 1 114 ? 6.824 -32.344 -24.547 1 93.81 114 ASN A O 1
ATOM 880 N N . LEU A 1 115 ? 5.93 -33.781 -25.953 1 95.62 115 LEU A N 1
ATOM 881 C CA . LEU A 1 115 ? 4.855 -32.875 -26.344 1 95.62 115 LEU A CA 1
ATOM 882 C C . LEU A 1 115 ? 3.918 -32.625 -25.172 1 95.62 115 LEU A C 1
ATOM 884 O O . LEU A 1 115 ? 3.457 -31.5 -24.984 1 95.62 115 LEU A O 1
ATOM 888 N N . ALA A 1 116 ? 3.631 -33.625 -24.422 1 95.56 116 ALA A N 1
ATOM 889 C CA . ALA A 1 116 ? 2.832 -33.438 -23.219 1 95.56 116 ALA A CA 1
ATOM 890 C C . ALA A 1 116 ? 3.514 -32.469 -22.25 1 95.56 116 ALA A C 1
ATOM 892 O O . ALA A 1 116 ? 2.854 -31.641 -21.625 1 95.56 116 ALA A O 1
ATOM 893 N N . GLY A 1 117 ? 4.836 -32.625 -22.094 1 95.38 117 GLY A N 1
ATOM 894 C CA . GLY A 1 117 ? 5.59 -31.703 -21.25 1 95.38 117 GLY A CA 1
ATOM 895 C C . GLY A 1 117 ? 5.457 -30.266 -21.703 1 95.38 117 GLY A C 1
ATOM 896 O O . GLY A 1 117 ? 5.336 -29.359 -20.859 1 95.38 117 GLY A O 1
ATOM 897 N N . VAL A 1 118 ? 5.523 -30.031 -23 1 95.19 118 VAL A N 1
ATOM 898 C CA . VAL A 1 118 ? 5.352 -28.688 -23.547 1 95.19 118 VAL A CA 1
ATOM 899 C C . VAL A 1 118 ? 3.963 -28.156 -23.188 1 95.19 118 VAL A C 1
ATOM 901 O O . VAL A 1 118 ? 3.818 -27 -22.766 1 95.19 118 VAL A O 1
ATOM 904 N N . SER A 1 119 ? 2.982 -28.984 -23.359 1 94.06 119 SER A N 1
ATOM 905 C CA . SER A 1 119 ? 1.613 -28.578 -23.047 1 94.06 119 SER A CA 1
ATOM 906 C C . SER A 1 119 ? 1.468 -28.219 -21.578 1 94.06 119 SER A C 1
ATOM 908 O O . SER A 1 119 ? 0.834 -27.219 -21.234 1 94.06 119 SER A O 1
ATOM 910 N N . PHE A 1 120 ? 2.084 -28.984 -20.734 1 93.19 120 PHE A N 1
ATOM 911 C CA . PHE A 1 120 ? 2.053 -28.719 -19.297 1 93.19 120 PHE A CA 1
ATOM 912 C C . PHE A 1 120 ? 2.672 -27.375 -18.984 1 93.19 120 PHE A C 1
ATOM 914 O O . PHE A 1 120 ? 2.121 -26.594 -18.203 1 93.19 120 PHE A O 1
ATOM 921 N N . THR A 1 121 ? 3.764 -27.094 -19.625 1 94.88 121 THR A N 1
ATOM 922 C CA . THR A 1 121 ? 4.438 -25.812 -19.438 1 94.88 121 THR A CA 1
ATOM 923 C C . THR A 1 121 ? 3.551 -24.656 -19.891 1 94.88 121 THR A C 1
ATOM 925 O O . THR A 1 121 ? 3.457 -23.641 -19.219 1 94.88 121 THR A O 1
ATOM 928 N N . ASN A 1 122 ? 2.871 -24.828 -20.984 1 96.19 122 ASN A N 1
ATOM 929 C CA . ASN A 1 122 ? 1.979 -23.797 -21.5 1 96.19 122 ASN A CA 1
ATOM 930 C C . ASN A 1 122 ? 0.822 -23.531 -20.531 1 96.19 122 ASN A C 1
ATOM 932 O O . ASN A 1 122 ? 0.451 -22.375 -20.297 1 96.19 122 ASN A O 1
ATOM 936 N N . CYS A 1 123 ? 0.26 -24.609 -20.016 1 97.25 123 CYS A N 1
ATOM 937 C CA . CYS A 1 123 ? -0.798 -24.453 -19.016 1 97.25 123 CYS A CA 1
ATOM 938 C C . CYS A 1 123 ? -0.309 -23.656 -17.812 1 97.25 123 CYS A C 1
ATOM 940 O O . CYS A 1 123 ? -1.006 -22.75 -17.344 1 97.25 123 CYS A O 1
ATOM 942 N N . LEU A 1 124 ? 0.905 -23.922 -17.359 1 96.62 124 LEU A N 1
ATOM 943 C CA . LEU A 1 124 ? 1.457 -23.266 -16.188 1 96.62 124 LEU A CA 1
ATOM 944 C C . LEU A 1 124 ? 1.792 -21.812 -16.484 1 96.62 124 LEU A C 1
ATOM 946 O O . LEU A 1 124 ? 1.646 -20.938 -15.617 1 96.62 124 LEU A O 1
ATOM 950 N N . ASN A 1 125 ? 2.225 -21.516 -17.688 1 95.56 125 ASN A N 1
ATOM 951 C CA . ASN A 1 125 ? 2.5 -20.141 -18.078 1 95.56 125 ASN A CA 1
ATOM 952 C C . ASN A 1 125 ? 1.242 -19.281 -18.031 1 95.56 125 ASN A C 1
ATOM 954 O O . ASN A 1 125 ? 1.299 -18.109 -17.609 1 95.56 125 ASN A O 1
ATOM 958 N N . ASN A 1 126 ? 0.18 -19.906 -18.453 1 96.06 126 ASN A N 1
ATOM 959 C CA . ASN A 1 126 ? -1.093 -19.203 -18.375 1 96.06 126 ASN A CA 1
ATOM 960 C C . ASN A 1 126 ? -1.493 -18.922 -16.938 1 96.06 126 ASN A C 1
ATOM 962 O O . ASN A 1 126 ? -1.989 -17.828 -16.625 1 96.06 126 ASN A O 1
ATOM 966 N N . VAL A 1 127 ? -1.271 -19.875 -16.078 1 96.38 127 VAL A N 1
ATOM 967 C CA . VAL A 1 127 ? -1.559 -19.719 -14.656 1 96.38 127 VAL A CA 1
ATOM 968 C C . VAL A 1 127 ? -0.691 -18.594 -14.078 1 96.38 127 VAL A C 1
ATOM 970 O O . VAL A 1 127 ? -1.186 -17.734 -13.359 1 96.38 127 VAL A O 1
ATOM 973 N N . ASP A 1 128 ? 0.561 -18.578 -14.406 1 95.75 128 ASP A N 1
ATOM 974 C CA . ASP A 1 128 ? 1.515 -17.594 -13.906 1 95.75 128 ASP A CA 1
ATOM 975 C C . ASP A 1 128 ? 1.099 -16.172 -14.297 1 95.75 128 ASP A C 1
ATOM 977 O O . ASP A 1 128 ? 1.084 -15.273 -13.461 1 95.75 128 ASP A O 1
ATOM 981 N N . ALA A 1 129 ? 0.735 -15.984 -15.539 1 95.69 129 ALA A N 1
ATOM 982 C CA . ALA A 1 129 ? 0.32 -14.68 -16.031 1 95.69 129 ALA A CA 1
ATOM 983 C C . ALA A 1 129 ? -0.959 -14.211 -15.352 1 95.69 129 ALA A C 1
ATOM 985 O O . ALA A 1 129 ? -1.051 -13.055 -14.914 1 95.69 129 ALA A O 1
ATOM 986 N N . ALA A 1 130 ? -1.901 -15.109 -15.25 1 96.31 130 ALA A N 1
ATOM 987 C CA . ALA A 1 130 ? -3.182 -14.766 -14.641 1 96.31 130 ALA A CA 1
ATOM 988 C C . ALA A 1 130 ? -3.008 -14.438 -13.156 1 96.31 130 ALA A C 1
ATOM 990 O O . ALA A 1 130 ? -3.613 -13.484 -12.656 1 96.31 130 ALA A O 1
ATOM 991 N N . LEU A 1 131 ? -2.227 -15.242 -12.461 1 96.19 131 LEU A N 1
ATOM 992 C CA . LEU A 1 131 ? -1.972 -15 -11.047 1 96.19 131 LEU A CA 1
ATOM 993 C C . LEU A 1 131 ? -1.319 -13.641 -10.836 1 96.19 131 LEU A C 1
ATOM 995 O O . LEU A 1 131 ? -1.728 -12.883 -9.953 1 96.19 131 LEU A O 1
ATOM 999 N N . SER A 1 132 ? -0.344 -13.305 -11.633 1 94.56 132 SER A N 1
ATOM 1000 C CA . SER A 1 132 ? 0.346 -12.023 -11.531 1 94.56 132 SER A CA 1
ATOM 1001 C C . SER A 1 132 ? -0.62 -10.859 -11.719 1 94.56 132 SER A C 1
ATOM 1003 O O . SER A 1 132 ? -0.573 -9.883 -10.969 1 94.56 132 SER A O 1
ATOM 1005 N N . GLU A 1 133 ? -1.456 -11 -12.68 1 95.19 133 GLU A N 1
ATOM 1006 C CA . GLU A 1 133 ? -2.439 -9.953 -12.945 1 95.19 133 GLU A CA 1
ATOM 1007 C C . GLU A 1 133 ? -3.393 -9.773 -11.766 1 95.19 133 GLU A C 1
ATOM 1009 O O . GLU A 1 133 ? -3.697 -8.648 -11.367 1 95.19 133 GLU A O 1
ATOM 1014 N N . GLU A 1 134 ? -3.799 -10.875 -11.242 1 96.31 134 GLU A N 1
ATOM 1015 C CA . GLU A 1 134 ? -4.75 -10.82 -10.133 1 96.31 134 GLU A CA 1
ATOM 1016 C C . GLU A 1 134 ? -4.098 -10.266 -8.867 1 96.31 134 GLU A C 1
ATOM 1018 O O . GLU A 1 134 ? -4.738 -9.539 -8.109 1 96.31 134 GLU A O 1
ATOM 1023 N N . VAL A 1 135 ? -2.852 -10.586 -8.586 1 95.19 135 VAL A N 1
ATOM 1024 C CA . VAL A 1 135 ? -2.143 -10.07 -7.422 1 95.19 135 VAL A CA 1
ATOM 1025 C C . VAL A 1 135 ? -1.979 -8.555 -7.551 1 95.19 135 VAL A C 1
ATOM 1027 O O . VAL A 1 135 ? -2.25 -7.812 -6.605 1 95.19 135 VAL A O 1
ATOM 1030 N N . VAL A 1 136 ? -1.653 -8.109 -8.75 1 93.38 136 VAL A N 1
ATOM 1031 C CA . VAL A 1 136 ? -1.518 -6.676 -8.984 1 93.38 136 VAL A CA 1
ATOM 1032 C C . VAL A 1 136 ? -2.865 -5.988 -8.781 1 93.38 136 VAL A C 1
ATOM 1034 O O . VAL A 1 136 ? -2.939 -4.922 -8.172 1 93.38 136 VAL A O 1
ATOM 1037 N N . ARG A 1 137 ? -3.869 -6.559 -9.234 1 94.75 137 ARG A N 1
ATOM 1038 C CA . ARG A 1 137 ? -5.203 -5.977 -9.148 1 94.75 137 ARG A CA 1
ATOM 1039 C C . ARG A 1 137 ? -5.637 -5.812 -7.691 1 94.75 137 ARG A C 1
ATOM 1041 O O . ARG A 1 137 ? -6.082 -4.734 -7.289 1 94.75 137 ARG A O 1
ATOM 1048 N N . ILE A 1 138 ? -5.488 -6.863 -6.906 1 95.75 138 ILE A N 1
ATOM 1049 C CA . ILE A 1 138 ? -5.949 -6.781 -5.527 1 95.75 138 ILE A CA 1
ATOM 1050 C C . ILE A 1 138 ? -5.117 -5.754 -4.762 1 95.75 138 ILE A C 1
ATOM 1052 O O . ILE A 1 138 ? -5.648 -5.008 -3.938 1 95.75 138 ILE A O 1
ATOM 1056 N N . TYR A 1 139 ? -3.836 -5.672 -4.953 1 94.5 139 TYR A N 1
ATOM 1057 C CA . TYR A 1 139 ? -2.994 -4.691 -4.273 1 94.5 139 TYR A CA 1
ATOM 1058 C C . TYR A 1 139 ? -3.379 -3.271 -4.672 1 94.5 139 TYR A C 1
ATOM 1060 O O . TYR A 1 139 ? -3.385 -2.365 -3.836 1 94.5 139 TYR A O 1
ATOM 1068 N N . THR A 1 140 ? -3.732 -3.113 -5.918 1 93.06 140 THR A N 1
ATOM 1069 C CA . THR A 1 140 ? -4.188 -1.807 -6.383 1 93.06 140 THR A CA 1
ATOM 1070 C C . THR A 1 140 ? -5.504 -1.423 -5.715 1 93.06 140 THR A C 1
ATOM 1072 O O . THR A 1 140 ? -5.664 -0.292 -5.25 1 93.06 140 THR A O 1
ATOM 1075 N N . GLU A 1 141 ? -6.387 -2.35 -5.664 1 93.31 141 GLU A N 1
ATOM 1076 C CA . GLU A 1 141 ? -7.68 -2.109 -5.031 1 93.31 141 GLU A CA 1
ATOM 1077 C C . GLU A 1 141 ? -7.516 -1.765 -3.555 1 93.31 141 GLU A C 1
ATOM 1079 O O . GLU A 1 141 ? -8.156 -0.838 -3.053 1 93.31 141 GLU A O 1
ATOM 1084 N N . LEU A 1 142 ? -6.645 -2.469 -2.879 1 94 142 LEU A N 1
ATOM 1085 C CA . LEU A 1 142 ? -6.398 -2.229 -1.462 1 94 142 LEU A CA 1
ATOM 1086 C C . LEU A 1 142 ? -5.719 -0.879 -1.251 1 94 142 LEU A C 1
ATOM 1088 O O . LEU A 1 142 ? -6.031 -0.165 -0.295 1 94 142 LEU A O 1
ATOM 1092 N N . GLN A 1 143 ? -4.875 -0.491 -2.172 1 89.94 143 GLN A N 1
ATOM 1093 C CA . GLN A 1 143 ? -4.164 0.779 -2.084 1 89.94 143 GLN A CA 1
ATOM 1094 C C . GLN A 1 143 ? -5.117 1.958 -2.252 1 89.94 143 GLN A C 1
ATOM 1096 O O . GLN A 1 143 ? -4.984 2.975 -1.566 1 89.94 143 GLN A O 1
ATOM 1101 N N . VAL A 1 144 ? -6 1.829 -3.137 1 87.38 144 VAL A N 1
ATOM 1102 C CA . VAL A 1 144 ? -6.969 2.896 -3.371 1 87.38 144 VAL A CA 1
ATOM 1103 C C . VAL A 1 144 ? -7.812 3.113 -2.115 1 87.38 144 VAL A C 1
ATOM 1105 O O . VAL A 1 144 ? -8.047 4.254 -1.711 1 87.38 144 VAL A O 1
ATOM 1108 N N . ASN A 1 145 ? -8.156 2.082 -1.486 1 84 145 ASN A N 1
ATOM 1109 C CA . ASN 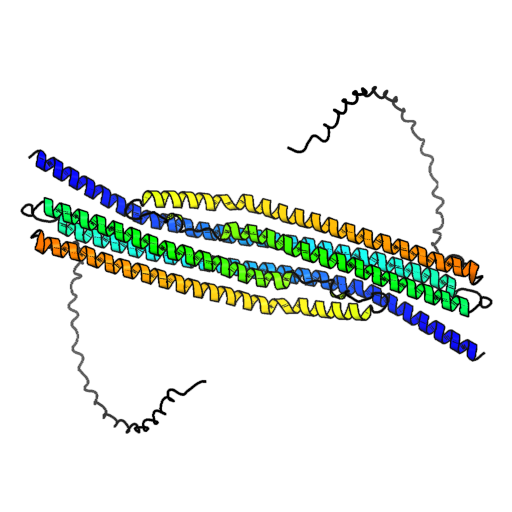A 1 145 ? -8.922 2.172 -0.247 1 84 145 ASN A CA 1
ATOM 1110 C C . ASN A 1 145 ? -8.102 2.814 0.87 1 84 145 ASN A C 1
ATOM 1112 O O . ASN A 1 145 ? -8.617 3.648 1.619 1 84 145 ASN A O 1
ATOM 1116 N N . GLU A 1 146 ? -6.879 2.477 0.97 1 89.25 146 GLU A N 1
ATOM 1117 C CA . GLU A 1 146 ? -6.008 3.016 2.012 1 89.25 146 GLU A CA 1
ATOM 1118 C C . GLU A 1 146 ? -5.789 4.516 1.827 1 89.25 146 GLU A C 1
ATOM 1120 O O . GLU A 1 146 ? -5.949 5.289 2.771 1 89.25 146 GLU A O 1
ATOM 1125 N N . THR A 1 147 ? -5.543 4.906 0.597 1 83.94 147 THR A N 1
ATOM 1126 C CA . THR A 1 147 ? -5.188 6.293 0.3 1 83.94 147 THR A CA 1
ATOM 1127 C C . THR A 1 147 ? -6.383 7.215 0.534 1 83.94 147 THR A C 1
ATOM 1129 O O . THR A 1 147 ? -6.211 8.359 0.961 1 83.94 147 THR A O 1
ATOM 1132 N N . SER A 1 148 ? -7.52 6.707 0.382 1 83.06 148 SER A N 1
ATOM 1133 C CA . SER A 1 148 ? -8.711 7.52 0.582 1 83.06 148 SER A CA 1
ATOM 1134 C C . SER A 1 148 ? -8.875 7.918 2.045 1 83.06 148 SER A C 1
ATOM 1136 O O . SER A 1 148 ? -9.398 8.992 2.348 1 83.06 148 SER A O 1
ATOM 1138 N N . TYR A 1 149 ? -8.328 7.168 2.951 1 83.44 149 TYR A N 1
ATOM 1139 C CA . TYR A 1 149 ? -8.484 7.441 4.375 1 83.44 149 TYR A CA 1
ATOM 1140 C C . TYR A 1 149 ? -7.254 8.156 4.926 1 83.44 149 TYR A C 1
ATOM 1142 O O . TYR A 1 149 ? -7.359 8.945 5.867 1 83.44 149 TYR A O 1
ATOM 1150 N N . VAL A 1 150 ? -6.133 7.938 4.375 1 83.69 150 VAL A N 1
ATOM 1151 C CA . VAL A 1 150 ? -4.902 8.422 4.992 1 83.69 150 VAL A CA 1
ATOM 1152 C C . VAL A 1 150 ? -4.586 9.828 4.492 1 83.69 150 VAL A C 1
ATOM 1154 O O . VAL A 1 150 ? -3.881 10.586 5.16 1 83.69 150 VAL A O 1
ATOM 1157 N N . ASN A 1 151 ? -5.168 10.227 3.354 1 80.88 151 ASN A N 1
ATOM 1158 C CA . ASN A 1 151 ? -4.871 11.539 2.791 1 80.88 151 ASN A CA 1
ATOM 1159 C C . ASN A 1 151 ? -5.906 12.578 3.221 1 80.88 151 ASN A C 1
ATOM 1161 O O . ASN A 1 151 ? -6.109 13.578 2.531 1 80.88 151 ASN A O 1
ATOM 1165 N N . LEU A 1 152 ? -6.445 12.336 4.359 1 85.69 152 LEU A N 1
ATOM 1166 C CA . LEU A 1 152 ? -7.391 13.312 4.891 1 85.69 152 LEU A CA 1
ATOM 1167 C C . LEU A 1 152 ? -6.66 14.531 5.441 1 85.69 152 LEU A C 1
ATOM 1169 O O . LEU A 1 152 ? -5.605 14.398 6.066 1 85.69 152 LEU A O 1
ATOM 1173 N N . SER A 1 153 ? -7.211 15.633 5.051 1 88.25 153 SER A N 1
ATOM 1174 C CA . SER A 1 153 ? -6.617 16.859 5.555 1 88.25 153 SER A CA 1
ATOM 1175 C C . SER A 1 153 ? -7.25 17.281 6.879 1 88.25 153 SER A C 1
ATOM 1177 O O . SER A 1 153 ? -8.477 17.281 7.012 1 88.25 153 SER A O 1
ATOM 1179 N N . VAL A 1 154 ? -6.41 17.672 7.871 1 86.56 154 VAL A N 1
ATOM 1180 C CA . VAL A 1 154 ? -6.898 18.188 9.141 1 86.56 154 VAL A CA 1
ATOM 1181 C C . VAL A 1 154 ? -7.051 19.703 9.055 1 86.56 154 VAL A C 1
ATOM 1183 O O . VAL A 1 154 ? -7.918 20.281 9.711 1 86.56 154 VAL A O 1
ATOM 1186 N N . TYR A 1 155 ? -6.328 20.344 8.219 1 93.31 155 TYR A N 1
ATOM 1187 C CA . TYR A 1 155 ? -6.223 21.797 8.242 1 93.31 155 TYR A CA 1
ATOM 1188 C C . TYR A 1 155 ? -7.137 22.438 7.195 1 93.31 155 TYR A C 1
ATOM 1190 O O . TYR A 1 155 ? -7.254 23.656 7.121 1 93.31 155 TYR A O 1
ATOM 1198 N N . ASP A 1 156 ? -7.879 21.672 6.414 1 91.56 156 ASP A N 1
ATOM 1199 C CA . ASP A 1 156 ? -8.789 22.188 5.406 1 91.56 156 ASP A CA 1
ATOM 1200 C C . ASP A 1 156 ? -9.922 23 6.051 1 91.56 156 ASP A C 1
ATOM 1202 O O . ASP A 1 156 ? -10.547 23.828 5.398 1 91.56 156 ASP A O 1
ATOM 1206 N N . VAL A 1 157 ? -10.133 22.766 7.309 1 93.38 157 VAL A N 1
ATOM 1207 C CA . VAL A 1 157 ? -11.203 23.438 8.039 1 93.38 157 VAL A CA 1
ATOM 1208 C C . VAL A 1 157 ? -10.898 24.938 8.133 1 93.38 157 VAL A C 1
ATOM 1210 O O . VAL A 1 157 ? -11.789 25.75 8.398 1 93.38 157 VAL A O 1
ATOM 1213 N N . PHE A 1 158 ? -9.641 25.344 7.953 1 94.62 158 PHE A N 1
ATOM 1214 C CA . PHE A 1 158 ? -9.227 26.734 8.094 1 94.62 158 PHE A CA 1
ATOM 1215 C C . PHE A 1 158 ? -9.367 27.469 6.773 1 94.62 158 PHE A C 1
ATOM 1217 O O . PHE A 1 158 ? -9.297 28.703 6.742 1 94.62 158 PHE A O 1
ATOM 1224 N N . ARG A 1 159 ? -9.617 26.75 5.672 1 93.75 159 ARG A N 1
ATOM 1225 C CA . ARG A 1 159 ? -9.703 27.406 4.363 1 93.75 159 ARG A CA 1
ATOM 1226 C C . ARG A 1 159 ? -10.852 28.406 4.324 1 93.75 159 ARG A C 1
ATOM 1228 O O . ARG A 1 159 ? -11.992 28.062 4.613 1 93.75 159 ARG A O 1
ATOM 1235 N N . GLY A 1 160 ? -10.469 29.672 3.986 1 91.25 160 GLY A N 1
ATOM 1236 C CA . GLY A 1 160 ? -11.453 30.734 3.861 1 91.25 160 GLY A CA 1
ATOM 1237 C C . GLY A 1 160 ? -11.961 31.234 5.199 1 91.25 160 GLY A C 1
ATOM 1238 O O . GLY A 1 160 ? -12.93 31.984 5.258 1 91.25 160 GLY A O 1
ATOM 1239 N N . GLN A 1 161 ? -11.328 30.734 6.266 1 93.69 161 GLN A N 1
ATOM 1240 C CA . GLN A 1 161 ? -11.75 31.156 7.598 1 93.69 161 GLN A CA 1
ATOM 1241 C C . GLN A 1 161 ? -10.695 32.031 8.258 1 93.69 161 GLN A C 1
ATOM 1243 O O . GLN A 1 161 ? -9.531 32.031 7.852 1 93.69 161 GLN A O 1
ATOM 1248 N N . ASN A 1 162 ? -11.203 32.812 9.164 1 94.81 162 ASN A N 1
ATOM 1249 C CA . ASN A 1 162 ? -10.336 33.688 9.945 1 94.81 162 ASN A CA 1
ATOM 1250 C C . ASN A 1 162 ? -10.5 33.438 11.445 1 94.81 162 ASN A C 1
ATOM 1252 O O . ASN A 1 162 ? -11.586 33.625 11.992 1 94.81 162 ASN A O 1
ATOM 1256 N N . VAL A 1 163 ? -9.484 33.062 12.062 1 94.5 163 VAL A N 1
ATOM 1257 C CA . VAL A 1 163 ? -9.508 32.594 13.453 1 94.5 163 VAL A CA 1
ATOM 1258 C C . VAL A 1 163 ? -9.93 33.75 14.367 1 94.5 163 VAL A C 1
ATOM 1260 O O . VAL A 1 163 ? -10.414 33.531 15.477 1 94.5 163 VAL A O 1
ATOM 1263 N N . PHE A 1 164 ? -9.758 35.031 13.977 1 93.25 164 PHE A N 1
ATOM 1264 C CA . PHE A 1 164 ? -10.117 36.156 14.812 1 93.25 164 PHE A CA 1
ATOM 1265 C C . PHE A 1 164 ? -11.508 36.688 14.469 1 93.25 164 PHE A C 1
ATOM 1267 O O . PHE A 1 164 ? -12.125 37.406 15.258 1 93.25 164 PHE A O 1
ATOM 1274 N N . VAL A 1 165 ? -12.047 36.344 13.32 1 91.56 165 VAL A N 1
ATOM 1275 C CA . VAL A 1 165 ? -13.352 36.812 12.883 1 91.56 165 VAL A CA 1
ATOM 1276 C C . VAL A 1 165 ? -14.414 35.75 13.125 1 91.56 165 VAL A C 1
ATOM 1278 O O . VAL A 1 165 ? -15.477 36.062 13.688 1 91.56 165 VAL A O 1
ATOM 1281 N N . ASN A 1 166 ? -14.094 34.5 12.734 1 92.62 166 ASN A N 1
ATOM 1282 C CA . ASN A 1 166 ? -15.102 33.469 12.836 1 92.62 166 ASN A CA 1
ATOM 1283 C C . ASN A 1 166 ? -14.523 32.188 13.484 1 92.62 166 ASN A C 1
ATOM 1285 O O . ASN A 1 166 ? -14.633 31.109 12.93 1 92.62 166 ASN A O 1
ATOM 1289 N N . PRO A 1 167 ? -14.016 32.312 14.648 1 94.56 167 PRO A N 1
ATOM 1290 C CA . PRO A 1 167 ? -13.414 31.141 15.305 1 94.56 167 PRO A CA 1
ATOM 1291 C C . PRO A 1 167 ? -14.43 30.031 15.609 1 94.56 167 PRO A C 1
ATOM 1293 O O . PRO A 1 167 ? -14.094 28.844 15.555 1 94.56 167 PRO A O 1
ATOM 1296 N N . GLN A 1 168 ? -15.695 30.438 15.898 1 94.38 168 GLN A N 1
ATOM 1297 C CA . GLN A 1 168 ? -16.703 29.438 16.219 1 94.38 168 GLN A CA 1
ATOM 1298 C C . GLN A 1 168 ? -16.953 28.516 15.031 1 94.38 168 GLN A C 1
ATOM 1300 O O . GLN A 1 168 ? -17.172 27.312 15.211 1 94.38 168 GLN A O 1
ATOM 1305 N N . THR A 1 169 ? -16.938 29.016 13.867 1 95.19 169 THR A N 1
ATOM 1306 C CA . THR A 1 169 ? -17.109 28.203 12.664 1 95.19 169 THR A CA 1
ATOM 1307 C C . THR A 1 169 ? -15.992 27.172 12.547 1 95.19 169 THR A C 1
ATOM 1309 O O . THR A 1 169 ? -16.234 26.016 12.203 1 95.19 169 THR A O 1
ATOM 1312 N N . ILE A 1 170 ? -14.797 27.578 12.82 1 95.81 170 ILE A N 1
ATOM 1313 C CA . ILE A 1 170 ? -13.648 26.688 12.75 1 95.81 170 ILE A CA 1
ATOM 1314 C C . ILE A 1 170 ? -13.797 25.562 13.781 1 95.81 170 ILE A C 1
ATOM 1316 O O . ILE A 1 170 ? -13.586 24.391 13.469 1 95.81 170 ILE A O 1
ATOM 1320 N N . VAL A 1 171 ? -14.266 25.938 15 1 96.06 171 VAL A N 1
ATOM 1321 C CA . VAL A 1 171 ? -14.453 24.953 16.047 1 96.06 171 VAL A CA 1
ATOM 1322 C C . VAL A 1 171 ? -15.516 23.938 15.633 1 96.06 171 VAL A C 1
ATOM 1324 O O . VAL A 1 171 ? -15.328 22.734 15.773 1 96.06 171 VAL A O 1
ATOM 1327 N N . ASP A 1 172 ? -16.594 24.422 15.102 1 96.19 172 ASP A N 1
ATOM 1328 C CA . ASP A 1 172 ? -17.672 23.547 14.672 1 96.19 172 ASP A CA 1
ATOM 1329 C C . ASP A 1 172 ? -17.203 22.578 13.594 1 96.19 172 ASP A C 1
ATOM 1331 O O . ASP A 1 172 ? -17.516 21.391 13.633 1 96.19 172 ASP A O 1
ATOM 1335 N N . ARG A 1 173 ? -16.469 23.031 12.656 1 95.88 173 ARG A N 1
ATOM 1336 C CA . ARG A 1 173 ? -15.938 22.203 11.586 1 95.88 173 ARG A CA 1
ATOM 1337 C C . ARG A 1 173 ? -14.969 21.156 12.141 1 95.88 173 ARG A C 1
ATOM 1339 O O . ARG A 1 173 ? -14.945 20.016 11.672 1 95.88 173 ARG A O 1
ATOM 1346 N N . LEU A 1 174 ? -14.164 21.578 13.109 1 96.56 174 LEU A N 1
ATOM 1347 C CA . LEU A 1 174 ? -13.227 20.641 13.727 1 96.56 174 LEU A CA 1
ATOM 1348 C C . LEU A 1 174 ? -13.969 19.547 14.484 1 96.56 174 LEU A C 1
ATOM 1350 O O . LEU A 1 174 ? -13.602 18.375 14.398 1 96.56 174 LEU A O 1
ATOM 1354 N N . LEU A 1 175 ? -15.016 19.938 15.18 1 95.38 175 LEU A N 1
ATOM 1355 C CA . LEU A 1 175 ? -15.805 18.953 15.93 1 95.38 175 LEU A CA 1
ATOM 1356 C C . LEU A 1 175 ? -16.531 18.016 14.977 1 95.38 175 LEU A C 1
ATOM 1358 O O . LEU A 1 175 ? -16.656 16.812 15.266 1 95.38 175 LEU A O 1
ATOM 1362 N N . GLU A 1 176 ? -16.984 18.516 13.898 1 94.06 176 GLU A N 1
ATOM 1363 C CA . GLU A 1 176 ? -17.578 17.672 12.867 1 94.06 176 GLU A CA 1
ATOM 1364 C C . GLU A 1 176 ? -16.562 16.688 12.305 1 94.06 176 GLU A C 1
ATOM 1366 O O . GLU A 1 176 ? -16.875 15.508 12.125 1 94.06 176 GLU A O 1
ATOM 1371 N N . LYS A 1 177 ? -15.43 17.172 12.016 1 93.19 177 LYS A N 1
ATOM 1372 C CA . LYS A 1 177 ? -14.359 16.328 11.516 1 93.19 177 LYS A CA 1
ATOM 1373 C C . LYS A 1 177 ? -13.984 15.25 12.531 1 93.19 177 LYS A C 1
ATOM 1375 O O . LYS A 1 177 ? -13.773 14.094 12.172 1 93.19 177 LYS A O 1
ATOM 1380 N N . LEU A 1 178 ? -13.93 15.641 13.766 1 93.69 178 LEU A N 1
ATOM 1381 C CA . LEU A 1 178 ? -13.641 14.688 14.836 1 93.69 178 LEU A CA 1
ATOM 1382 C C . LEU A 1 178 ? -14.672 13.57 14.852 1 93.69 178 LEU A C 1
ATOM 1384 O O . LEU A 1 178 ? -14.312 12.391 14.922 1 93.69 178 LEU A O 1
ATOM 1388 N N . SER A 1 179 ? -15.859 13.914 14.703 1 91.44 179 SER A N 1
ATOM 1389 C CA . SER A 1 179 ? -16.938 12.922 14.68 1 91.44 179 SER A CA 1
ATOM 1390 C C . SER A 1 179 ? -16.812 12 13.477 1 91.44 179 SER A C 1
ATOM 1392 O O . SER A 1 179 ? -17.016 10.789 13.586 1 91.44 179 SER A O 1
ATOM 1394 N N . ALA A 1 180 ? -16.469 12.578 12.391 1 87.62 180 ALA A N 1
ATOM 1395 C CA . ALA A 1 180 ? -16.312 11.797 11.164 1 87.62 180 ALA A CA 1
ATOM 1396 C C . ALA A 1 180 ? -15.156 10.805 11.289 1 87.62 180 ALA A C 1
ATOM 1398 O O . ALA A 1 180 ? -15.266 9.664 10.836 1 87.62 180 ALA A O 1
ATOM 1399 N N . LEU A 1 181 ? -14.062 11.266 11.891 1 88.06 181 LEU A N 1
ATOM 1400 C CA . LEU A 1 181 ? -12.883 10.422 12.062 1 88.06 181 LEU A CA 1
ATOM 1401 C C . LEU A 1 181 ? -13.18 9.242 12.984 1 88.06 181 LEU A C 1
ATOM 1403 O O . LEU A 1 181 ? -12.648 8.148 12.797 1 88.06 181 LEU A O 1
ATOM 1407 N N . GLN A 1 182 ? -14.062 9.391 13.898 1 85.88 182 GLN A N 1
ATOM 1408 C CA . GLN A 1 182 ? -14.367 8.352 14.875 1 85.88 182 GLN A CA 1
ATOM 1409 C C . GLN A 1 182 ? -15.359 7.336 14.312 1 85.88 182 GLN A C 1
ATOM 1411 O O . GLN A 1 182 ? -15.414 6.191 14.773 1 85.88 182 GLN A O 1
ATOM 1416 N N . GLN A 1 183 ? -16.078 7.531 13.227 1 80.19 183 GLN A N 1
ATOM 1417 C CA . GLN A 1 183 ? -17.078 6.641 12.617 1 80.19 183 GLN A CA 1
ATOM 1418 C C . GLN A 1 183 ? -16.469 5.875 11.445 1 80.19 183 GLN A C 1
ATOM 1420 O O . GLN A 1 183 ? -16.984 4.82 11.062 1 80.19 183 GLN A O 1
ATOM 1425 N N . ALA A 1 184 ? -15.422 6.109 10.867 1 70.94 184 ALA A N 1
ATOM 1426 C CA . ALA A 1 184 ? -14.844 5.648 9.609 1 70.94 184 ALA A CA 1
ATOM 1427 C C . ALA A 1 184 ? -14.375 4.199 9.719 1 70.94 184 ALA A C 1
ATOM 1429 O O . ALA A 1 184 ? -14.508 3.426 8.766 1 70.94 184 ALA A O 1
ATOM 1430 N N . PRO A 1 185 ? -14.055 3.564 10.75 1 75.06 185 PRO A N 1
ATOM 1431 C CA . PRO A 1 185 ? -13.383 2.266 10.836 1 75.06 185 PRO A CA 1
ATOM 1432 C C . PRO A 1 185 ? -14.32 1.097 10.516 1 75.06 185 PRO A C 1
ATOM 1434 O O . PRO A 1 185 ? -13.883 0.092 9.953 1 75.06 185 PRO A O 1
ATOM 1437 N N . VAL A 1 186 ? -15.578 1.164 10.703 1 71.62 186 VAL A N 1
ATOM 1438 C CA . VAL A 1 186 ? -16.469 0.01 10.609 1 71.62 186 VAL A CA 1
ATOM 1439 C C . VAL A 1 186 ? -16.703 -0.349 9.141 1 71.62 186 VAL A C 1
ATOM 1441 O O . VAL A 1 186 ? -16.688 -1.526 8.781 1 71.62 186 VAL A O 1
ATOM 1444 N N . GLU A 1 187 ? -16.781 0.533 8.336 1 79.12 187 GLU A N 1
ATOM 1445 C CA . GLU A 1 187 ? -17.109 0.304 6.93 1 79.12 187 GLU A CA 1
ATOM 1446 C C . GLU A 1 187 ? -15.883 -0.185 6.152 1 79.12 187 GLU A C 1
ATOM 1448 O O . GLU A 1 187 ? -16.016 -0.972 5.211 1 79.12 187 GLU A O 1
ATOM 1453 N N . LEU A 1 188 ? -14.766 0.087 6.652 1 87.19 188 LEU A N 1
ATOM 1454 C CA . LEU A 1 188 ? -13.531 -0.256 5.945 1 87.19 188 LEU A CA 1
ATOM 1455 C C . LEU A 1 188 ? -13.25 -1.751 6.047 1 87.19 188 LEU A C 1
ATOM 1457 O O . LEU A 1 188 ? -12.898 -2.389 5.051 1 87.19 188 LEU A O 1
ATOM 1461 N N . SER A 1 189 ? -13.492 -2.369 7.18 1 86.44 189 SER A N 1
ATOM 1462 C CA . SER A 1 189 ? -13.188 -3.783 7.383 1 86.44 189 SER A CA 1
ATOM 1463 C C . SER A 1 189 ? -14.047 -4.668 6.488 1 86.44 189 SER A C 1
ATOM 1465 O O . SER A 1 189 ? -13.555 -5.645 5.914 1 86.44 189 SER A O 1
ATOM 1467 N N . LEU A 1 190 ? -15.273 -4.324 6.398 1 89.56 190 LEU A N 1
ATOM 1468 C CA . LEU A 1 190 ? -16.188 -5.102 5.566 1 89.56 190 LEU A CA 1
ATOM 1469 C C . LEU A 1 190 ? -15.797 -4.992 4.094 1 89.56 190 LEU A C 1
ATOM 1471 O O . LEU A 1 190 ? -15.797 -5.996 3.373 1 89.56 190 LEU A O 1
ATOM 1475 N N . GLU A 1 191 ? -15.484 -3.832 3.727 1 91.12 191 GLU A N 1
ATOM 1476 C CA . GLU A 1 191 ? -15.094 -3.594 2.34 1 91.12 191 GLU A CA 1
ATOM 1477 C C . GLU A 1 191 ? -13.82 -4.363 1.985 1 91.12 191 GLU A C 1
ATOM 1479 O O . GLU A 1 191 ? -13.734 -4.961 0.913 1 91.12 191 GLU A O 1
ATOM 1484 N N . LEU A 1 192 ? -12.914 -4.395 2.885 1 94.81 192 LEU A N 1
ATOM 1485 C CA . LEU A 1 192 ? -11.656 -5.086 2.645 1 94.81 192 LEU A CA 1
ATOM 1486 C C . LEU A 1 192 ? -11.867 -6.594 2.572 1 94.81 192 LEU A C 1
ATOM 1488 O O . LEU A 1 192 ? -11.258 -7.273 1.743 1 94.81 192 LEU A O 1
ATOM 1492 N N . ALA A 1 193 ? -12.758 -7.121 3.375 1 93.62 193 ALA A N 1
ATOM 1493 C CA . ALA A 1 193 ? -13.062 -8.547 3.346 1 93.62 193 ALA A CA 1
ATOM 1494 C C . ALA A 1 193 ? -13.711 -8.945 2.021 1 93.62 193 ALA A C 1
ATOM 1496 O O . ALA A 1 193 ? -13.398 -10 1.465 1 93.62 193 ALA A O 1
ATOM 1497 N N . GLU A 1 194 ? -14.531 -8.047 1.576 1 95.31 194 GLU A N 1
ATOM 1498 C CA . GLU A 1 194 ? -15.188 -8.305 0.298 1 95.31 194 GLU A CA 1
ATOM 1499 C C . GLU A 1 194 ? -14.18 -8.336 -0.846 1 95.31 194 GLU A C 1
ATOM 1501 O O . GLU A 1 194 ? -14.312 -9.125 -1.78 1 95.31 194 GLU A O 1
ATOM 1506 N N . LEU A 1 195 ? -13.242 -7.48 -0.788 1 96.81 195 LEU A N 1
ATOM 1507 C CA . LEU A 1 195 ? -12.203 -7.449 -1.813 1 96.81 195 LEU A CA 1
ATOM 1508 C C . LEU A 1 195 ? -11.398 -8.742 -1.812 1 96.81 195 LEU A C 1
ATOM 1510 O O . LEU A 1 195 ? -11.094 -9.297 -2.875 1 96.81 195 LEU A O 1
ATOM 1514 N N . VAL A 1 196 ? -11.086 -9.266 -0.636 1 97.38 196 VAL A N 1
ATOM 1515 C CA . VAL A 1 196 ? -10.32 -10.5 -0.534 1 97.38 196 VAL A CA 1
ATOM 1516 C C . VAL A 1 196 ? -11.156 -11.68 -1.034 1 97.38 196 VAL A C 1
ATOM 1518 O O . VAL A 1 196 ? -10.656 -12.547 -1.745 1 97.38 196 VAL A O 1
ATOM 1521 N N . ASP A 1 197 ? -12.422 -11.656 -0.7 1 97.62 197 ASP A N 1
ATOM 1522 C CA . ASP A 1 197 ? -13.32 -12.695 -1.184 1 97.62 197 ASP A CA 1
ATOM 1523 C C . ASP A 1 197 ? -13.398 -12.695 -2.709 1 97.62 197 ASP A C 1
ATOM 1525 O O . ASP A 1 197 ? -13.375 -13.75 -3.34 1 97.62 197 ASP A O 1
ATOM 1529 N N . ALA A 1 198 ? -13.523 -11.516 -3.225 1 97.94 198 ALA A N 1
ATOM 1530 C CA . ALA A 1 198 ? -13.578 -11.391 -4.68 1 97.94 198 ALA A CA 1
ATOM 1531 C C . ALA A 1 198 ? -12.289 -11.891 -5.32 1 97.94 198 ALA A C 1
ATOM 1533 O O . ALA A 1 198 ? -12.32 -12.547 -6.367 1 97.94 198 ALA A O 1
ATOM 1534 N N . PHE A 1 199 ? -11.188 -11.617 -4.715 1 98.31 199 PHE A N 1
ATOM 1535 C CA . PHE A 1 199 ? -9.875 -12.086 -5.156 1 98.31 199 PHE A CA 1
ATOM 1536 C C . PHE A 1 199 ? -9.82 -13.609 -5.148 1 98.31 199 PHE A C 1
ATOM 1538 O O . PHE A 1 199 ? -9.375 -14.227 -6.121 1 98.31 199 PHE A O 1
ATOM 1545 N N . GLU A 1 200 ? -10.289 -14.203 -4.105 1 98.38 200 GLU A N 1
ATOM 1546 C CA . GLU A 1 200 ? -10.312 -15.656 -3.998 1 98.38 200 GLU A CA 1
ATOM 1547 C C . GLU A 1 200 ? -11.18 -16.281 -5.086 1 98.38 200 GLU A C 1
ATOM 1549 O O . GLU A 1 200 ? -10.82 -17.297 -5.68 1 98.38 200 GLU A O 1
ATOM 1554 N N . ALA A 1 201 ? -12.273 -15.609 -5.305 1 98.19 201 ALA A N 1
ATOM 1555 C CA . ALA A 1 201 ? -13.172 -16.094 -6.348 1 98.19 201 ALA A CA 1
ATOM 1556 C C . ALA A 1 201 ? -12.5 -16.047 -7.715 1 98.19 201 ALA A C 1
ATOM 1558 O O . ALA A 1 201 ? -12.617 -16.984 -8.508 1 98.19 201 ALA A O 1
ATOM 1559 N N . ARG A 1 202 ? -11.805 -14.984 -8.008 1 98.25 202 ARG A N 1
ATOM 1560 C CA . ARG A 1 202 ? -11.117 -14.852 -9.289 1 98.25 202 ARG A CA 1
ATOM 1561 C C . ARG A 1 202 ? -10.008 -15.883 -9.422 1 98.25 202 ARG A C 1
ATOM 1563 O O . ARG A 1 202 ? -9.797 -16.438 -10.5 1 98.25 202 ARG A O 1
ATOM 1570 N N . LEU A 1 203 ? -9.305 -16.172 -8.344 1 98.19 203 LEU A N 1
ATOM 1571 C CA . LEU A 1 203 ? -8.289 -17.219 -8.391 1 98.19 203 LEU A CA 1
ATOM 1572 C C . LEU A 1 203 ? -8.93 -18.594 -8.594 1 98.19 203 LEU A C 1
ATOM 1574 O O . LEU A 1 203 ? -8.32 -19.484 -9.18 1 98.19 203 LEU A O 1
ATOM 1578 N N . GLY A 1 204 ? -10.141 -18.703 -8.086 1 98.06 204 GLY A N 1
ATOM 1579 C CA . GLY A 1 204 ? -10.898 -19.906 -8.375 1 98.06 204 GLY A CA 1
ATOM 1580 C C . GLY A 1 204 ? -11.102 -20.141 -9.859 1 98.06 204 GLY A C 1
ATOM 1581 O O . GLY A 1 204 ? -11 -21.281 -10.336 1 98.06 204 GLY A O 1
ATOM 1582 N N . ASP A 1 205 ? -11.352 -19.094 -10.539 1 97.69 205 ASP A N 1
ATOM 1583 C CA . ASP A 1 205 ? -11.523 -19.188 -11.984 1 97.69 205 ASP A CA 1
ATOM 1584 C C . ASP A 1 205 ? -10.219 -19.609 -12.664 1 97.69 205 ASP A C 1
ATOM 1586 O O . ASP A 1 205 ? -10.242 -20.391 -13.609 1 97.69 205 ASP A O 1
ATOM 1590 N N . VAL A 1 206 ? -9.117 -19.078 -12.203 1 97.69 206 VAL A N 1
ATOM 1591 C CA . VAL A 1 206 ? -7.809 -19.438 -12.742 1 97.69 206 VAL A CA 1
ATOM 1592 C C . VAL A 1 206 ? -7.539 -20.906 -12.5 1 97.69 206 VAL A C 1
ATOM 1594 O O . VAL A 1 206 ? -7.066 -21.625 -13.391 1 97.69 206 VAL A O 1
ATOM 1597 N N . ARG A 1 207 ? -7.871 -21.391 -11.312 1 97.62 207 ARG A N 1
ATOM 1598 C CA . ARG A 1 207 ? -7.711 -22.797 -10.969 1 97.62 207 ARG A CA 1
ATOM 1599 C C . ARG A 1 207 ? -8.539 -23.688 -11.883 1 97.62 207 ARG A C 1
ATOM 1601 O O . ARG A 1 207 ? -8.062 -24.719 -12.359 1 97.62 207 ARG A O 1
ATOM 1608 N N . ALA A 1 208 ? -9.727 -23.281 -12.141 1 97.5 208 ALA A N 1
ATOM 1609 C CA . ALA A 1 208 ? -10.617 -24.047 -13.008 1 97.5 208 ALA A CA 1
ATOM 1610 C C . ALA A 1 208 ? -10.062 -24.125 -14.43 1 97.5 208 ALA A C 1
ATOM 1612 O O . ALA A 1 208 ? -10.102 -25.172 -15.062 1 97.5 208 ALA A O 1
ATOM 1613 N N . ALA A 1 209 ? -9.562 -23.016 -14.883 1 97.56 209 ALA A N 1
ATOM 1614 C CA . ALA A 1 209 ? -8.969 -22.984 -16.219 1 97.56 209 ALA A CA 1
ATOM 1615 C C . ALA A 1 209 ? -7.75 -23.891 -16.297 1 97.56 209 ALA A C 1
ATOM 1617 O O . ALA A 1 209 ? -7.551 -24.594 -17.297 1 97.56 209 ALA A O 1
ATOM 1618 N N . TYR A 1 210 ? -6.945 -23.922 -15.281 1 98 210 TYR A N 1
ATOM 1619 C CA . TYR A 1 210 ? -5.773 -24.781 -15.219 1 98 210 TYR A CA 1
ATOM 1620 C C . TYR A 1 210 ? -6.18 -26.25 -15.25 1 98 210 TYR A C 1
ATOM 1622 O O . TYR A 1 210 ? -5.609 -27.047 -16.016 1 98 210 TYR A O 1
ATOM 1630 N N . ALA A 1 211 ? -7.156 -26.578 -14.477 1 96.56 211 ALA A N 1
ATOM 1631 C CA . ALA A 1 211 ? -7.656 -27.953 -14.438 1 96.56 211 ALA A CA 1
ATOM 1632 C C . ALA A 1 211 ? -8.164 -28.391 -15.805 1 96.56 211 ALA A C 1
ATOM 1634 O O . ALA A 1 211 ? -7.91 -29.516 -16.25 1 96.56 211 ALA A O 1
ATOM 1635 N N . GLY A 1 212 ? -8.867 -27.5 -16.453 1 96.69 212 GLY A N 1
ATOM 1636 C CA . GLY A 1 212 ? -9.336 -27.797 -17.797 1 96.69 212 GLY A CA 1
ATOM 1637 C C . GLY A 1 212 ? -8.203 -28.016 -18.781 1 96.69 212 GLY A C 1
ATOM 1638 O O . GLY A 1 212 ? -8.25 -28.953 -19.594 1 96.69 212 GLY A O 1
ATOM 1639 N N . CYS A 1 213 ? -7.211 -27.172 -18.734 1 97.88 213 CYS A N 1
ATOM 1640 C CA . CYS A 1 213 ? -6.043 -27.281 -19.594 1 97.88 213 CYS A CA 1
ATOM 1641 C C . CYS A 1 213 ? -5.336 -28.625 -19.391 1 97.88 213 CYS A C 1
ATOM 1643 O O . CYS A 1 213 ? -5.031 -29.312 -20.359 1 97.88 213 CYS A O 1
ATOM 1645 N N . LEU A 1 214 ? -5.145 -29.047 -18.156 1 96.81 214 LEU A N 1
ATOM 1646 C CA . LEU A 1 214 ? -4.465 -30.297 -17.844 1 96.81 214 LEU A CA 1
ATOM 1647 C C . LEU A 1 214 ? -5.293 -31.5 -18.281 1 96.81 214 LEU A C 1
ATOM 1649 O O . LEU A 1 214 ? -4.75 -32.469 -18.812 1 96.81 214 LEU A O 1
ATOM 1653 N N . SER A 1 215 ? -6.555 -31.422 -18.078 1 95.94 215 SER A N 1
ATOM 1654 C CA . SER A 1 215 ? -7.438 -32.531 -18.453 1 95.94 215 SER A CA 1
ATOM 1655 C C . SER A 1 215 ? -7.406 -32.781 -19.953 1 95.94 215 SER A C 1
ATOM 1657 O O . SER A 1 215 ? -7.355 -33.938 -20.406 1 95.94 215 SER A O 1
ATOM 1659 N N . LEU A 1 216 ? -7.426 -31.719 -20.688 1 95.81 216 LEU A N 1
ATOM 1660 C CA . LEU A 1 216 ? -7.355 -31.844 -22.141 1 95.81 216 LEU A CA 1
ATOM 1661 C C . LEU A 1 216 ? -6.035 -32.469 -22.578 1 95.81 216 LEU A C 1
ATOM 1663 O O . LEU A 1 216 ? -6.008 -33.344 -23.453 1 95.81 216 LEU A O 1
ATOM 1667 N N . ASN A 1 217 ? -5.023 -32.094 -21.938 1 94.69 217 ASN A N 1
ATOM 1668 C CA . ASN A 1 217 ? -3.703 -32.625 -22.25 1 94.69 217 ASN A CA 1
ATOM 1669 C C . ASN A 1 217 ? -3.59 -34.094 -21.875 1 94.69 217 ASN A C 1
ATOM 1671 O O . ASN A 1 217 ? -2.965 -34.875 -22.594 1 94.69 217 ASN A O 1
ATOM 1675 N N . ASP A 1 218 ? -4.148 -34.469 -20.781 1 95.06 218 ASP A N 1
ATOM 1676 C CA . ASP A 1 218 ? -4.168 -35.844 -20.344 1 95.06 218 ASP A CA 1
ATOM 1677 C C . ASP A 1 218 ? -4.887 -36.75 -21.359 1 95.06 218 ASP A C 1
ATOM 1679 O O . ASP A 1 218 ? -4.383 -37.812 -21.75 1 95.06 218 ASP A O 1
ATOM 1683 N N . LYS A 1 219 ? -5.98 -36.281 -21.812 1 95.81 219 LYS A N 1
ATOM 1684 C CA . LYS A 1 219 ? -6.754 -37.031 -22.812 1 95.81 219 LYS A CA 1
ATOM 1685 C C . LYS A 1 219 ? -5.969 -37.188 -24.109 1 95.81 219 LYS A C 1
ATOM 1687 O O . LYS A 1 219 ? -5.965 -38.25 -24.703 1 95.81 219 LYS A O 1
ATOM 1692 N N . LEU A 1 220 ? -5.359 -36.094 -24.484 1 97.19 220 LEU A N 1
ATOM 1693 C CA . LEU A 1 220 ? -4.57 -36.156 -25.719 1 97.19 220 LEU A CA 1
ATOM 1694 C C . LEU A 1 220 ? -3.414 -37.125 -25.578 1 97.19 220 LEU A C 1
ATOM 1696 O O . LEU A 1 220 ? -3.143 -37.906 -26.5 1 97.19 220 LEU A O 1
ATOM 1700 N N . LEU A 1 221 ? -2.715 -37.094 -24.484 1 97.19 221 LEU A N 1
ATOM 1701 C CA . LEU A 1 221 ? -1.61 -38.031 -24.25 1 97.19 221 LEU A CA 1
ATOM 1702 C C . LEU A 1 221 ? -2.1 -39.469 -24.234 1 97.19 221 LEU A C 1
ATOM 1704 O O . LEU A 1 221 ? -1.499 -40.344 -24.875 1 97.19 221 LEU A O 1
ATOM 1708 N N . GLU A 1 222 ? -3.203 -39.75 -23.594 1 95.62 222 GLU A N 1
ATOM 1709 C CA . GLU A 1 222 ? -3.781 -41.062 -23.562 1 95.62 222 GLU A CA 1
ATOM 1710 C C . GLU A 1 222 ? -4.125 -41.562 -24.969 1 95.62 222 GLU A C 1
ATOM 1712 O O . GLU A 1 222 ? -3.842 -42.719 -25.312 1 95.62 222 GLU A O 1
ATOM 1717 N N . GLN A 1 223 ? -4.641 -40.719 -25.719 1 96.19 223 GLN A N 1
ATOM 1718 C CA . GLN A 1 223 ? -5.008 -41.062 -27.078 1 96.19 223 GLN A CA 1
ATOM 1719 C C . GLN A 1 223 ? -3.771 -41.406 -27.906 1 96.19 223 GLN A C 1
ATOM 1721 O O . GLN A 1 223 ? -3.773 -42.406 -28.641 1 96.19 223 GLN A O 1
ATOM 1726 N N . THR A 1 224 ? -2.791 -40.625 -27.781 1 97.19 224 THR A N 1
ATOM 1727 C CA . THR A 1 224 ? -1.579 -40.875 -28.562 1 97.19 224 THR A CA 1
ATOM 1728 C C . THR A 1 224 ? -0.893 -42.156 -28.125 1 97.19 224 THR A C 1
ATOM 1730 O O . THR A 1 224 ? -0.397 -42.938 -28.953 1 97.19 224 THR A O 1
ATOM 1733 N N . LEU A 1 225 ? -0.87 -42.406 -26.812 1 96.69 225 LEU A N 1
ATOM 1734 C CA . LEU A 1 225 ? -0.243 -43.625 -26.297 1 96.69 225 LEU A CA 1
ATOM 1735 C C . LEU A 1 225 ? -1.054 -44.875 -26.688 1 96.69 225 LEU A C 1
ATOM 1737 O O . LEU A 1 225 ? -0.485 -45.906 -27 1 96.69 225 LEU A O 1
ATOM 1741 N N . ASN A 1 226 ? -2.379 -44.719 -26.734 1 95.81 226 ASN A N 1
ATOM 1742 C CA . ASN A 1 226 ? -3.227 -45.812 -27.219 1 95.81 226 ASN A CA 1
ATOM 1743 C C . ASN A 1 226 ? -2.975 -46.094 -28.688 1 95.81 226 ASN A C 1
ATOM 1745 O O . ASN A 1 226 ? -3.021 -47.25 -29.109 1 95.81 226 ASN A O 1
ATOM 1749 N N . THR A 1 227 ? -2.725 -45.062 -29.438 1 97.25 227 THR A N 1
ATOM 1750 C CA . THR A 1 227 ? -2.4 -45.25 -30.844 1 97.25 227 THR A CA 1
ATOM 1751 C C . THR A 1 227 ? -1.131 -46.094 -31.016 1 97.25 227 THR A C 1
ATOM 1753 O O . THR A 1 227 ? -1.03 -46.906 -31.938 1 97.25 227 THR A O 1
ATOM 1756 N N . VAL A 1 228 ? -0.167 -45.844 -30.094 1 96.75 228 VAL A N 1
ATOM 1757 C CA . VAL A 1 228 ? 1.072 -46.625 -30.125 1 96.75 228 VAL A CA 1
ATOM 1758 C C . VAL A 1 228 ? 0.764 -48.125 -29.938 1 96.75 228 VAL A C 1
ATOM 1760 O O . VAL A 1 228 ? 1.353 -48.969 -30.609 1 96.75 228 VAL A O 1
ATOM 1763 N N . LEU A 1 229 ? -0.195 -48.438 -29.109 1 96.31 229 LEU A N 1
ATOM 1764 C CA . LEU A 1 229 ? -0.568 -49.844 -28.875 1 96.31 229 LEU A CA 1
ATOM 1765 C C . LEU A 1 229 ? -1.238 -50.438 -30.094 1 96.31 229 LEU A C 1
ATOM 1767 O O . LEU A 1 229 ? -0.986 -51.594 -30.438 1 96.31 229 LEU A O 1
ATOM 1771 N N . VAL A 1 230 ? -2.027 -49.656 -30.75 1 96.5 230 VAL A N 1
ATOM 1772 C CA . VAL A 1 230 ? -2.664 -50.094 -31.984 1 96.5 230 VAL A CA 1
ATOM 1773 C C . VAL A 1 230 ? -1.604 -50.344 -33.062 1 96.5 230 VAL A C 1
ATOM 1775 O O . VAL A 1 230 ? -1.657 -51.375 -33.781 1 96.5 230 VAL A O 1
ATOM 1778 N N . GLN A 1 231 ? -0.602 -49.5 -33.094 1 97.19 231 GLN A N 1
ATOM 1779 C CA . GLN A 1 231 ? 0.479 -49.656 -34.062 1 97.19 231 GLN A CA 1
ATOM 1780 C C . GLN A 1 231 ? 1.337 -50.875 -33.75 1 97.19 231 GLN A C 1
ATOM 1782 O O . GLN A 1 231 ? 1.816 -51.531 -34.656 1 97.19 231 GLN A O 1
ATOM 1787 N N . LEU A 1 232 ? 1.509 -51.125 -32.5 1 97.31 232 LEU A N 1
ATOM 1788 C CA . LEU A 1 232 ? 2.234 -52.344 -32.094 1 97.31 232 LEU A CA 1
ATOM 1789 C C . LEU A 1 232 ? 1.573 -53.594 -32.656 1 97.31 232 LEU A C 1
ATOM 1791 O O . LEU A 1 232 ? 2.254 -54.469 -33.219 1 97.31 232 LEU A O 1
ATOM 1795 N N . GLN A 1 233 ? 0.23 -53.625 -32.656 1 96.19 233 GLN A N 1
ATOM 1796 C CA . GLN A 1 233 ? -0.517 -54.781 -33.094 1 96.19 233 GLN A CA 1
ATOM 1797 C C . GLN A 1 233 ? -0.64 -54.812 -34.625 1 96.19 233 GLN A C 1
ATOM 1799 O O . GLN A 1 233 ? -0.392 -55.844 -35.25 1 96.19 233 GLN A O 1
ATOM 1804 N N . GLN A 1 234 ? -0.876 -53.688 -35.219 1 96.5 234 GLN A N 1
ATOM 1805 C CA . GLN A 1 234 ? -1.282 -53.688 -36.625 1 96.5 234 GLN A CA 1
ATOM 1806 C C . GLN A 1 234 ? -0.076 -53.531 -37.562 1 96.5 234 GLN A C 1
ATOM 1808 O O . GLN A 1 234 ? -0.076 -54.031 -38.688 1 96.5 234 GLN A O 1
ATOM 1813 N N . ILE A 1 235 ? 0.844 -52.812 -37.031 1 95.88 235 ILE A N 1
ATOM 1814 C CA . ILE A 1 235 ? 1.97 -52.5 -37.906 1 95.88 235 ILE A CA 1
ATOM 1815 C C . ILE A 1 235 ? 3.145 -53.438 -37.562 1 95.88 235 ILE A C 1
ATOM 1817 O O . ILE A 1 235 ? 3.713 -54.062 -38.469 1 95.88 235 ILE A O 1
ATOM 1821 N N . CYS A 1 236 ? 3.463 -53.5 -36.281 1 95.81 236 CYS A N 1
ATOM 1822 C CA . CYS A 1 236 ? 4.633 -54.281 -35.875 1 95.81 236 CYS A CA 1
ATOM 1823 C C . CYS A 1 236 ? 4.27 -55.75 -35.625 1 95.81 236 CYS A C 1
ATOM 1825 O O . CYS A 1 236 ? 5.141 -56.562 -35.375 1 95.81 236 CYS A O 1
ATOM 1827 N N . LEU A 1 237 ? 2.98 -56 -35.719 1 95.5 237 LEU A N 1
ATOM 1828 C CA . LEU A 1 237 ? 2.439 -57.344 -35.594 1 95.5 237 LEU A CA 1
ATOM 1829 C C . LEU A 1 237 ? 2.826 -57.938 -34.25 1 95.5 237 LEU A C 1
ATOM 1831 O O . LEU A 1 237 ? 3.188 -59.125 -34.188 1 95.5 237 LEU A O 1
ATOM 1835 N N . GLY A 1 238 ? 2.818 -57 -33.219 1 94.25 238 GLY A N 1
ATOM 1836 C CA . GLY A 1 238 ? 3.014 -57.438 -31.844 1 94.25 238 GLY A CA 1
ATOM 1837 C C . GLY A 1 238 ? 1.722 -57.844 -31.156 1 94.25 238 GLY A C 1
ATOM 1838 O O . GLY A 1 238 ? 0.642 -57.75 -31.75 1 94.25 238 GLY A O 1
ATOM 1839 N N . VAL A 1 239 ? 1.952 -58.531 -29.969 1 93.06 239 VAL A N 1
ATOM 1840 C CA . VAL A 1 239 ? 0.794 -58.969 -29.188 1 93.06 239 VAL A CA 1
ATOM 1841 C C . VAL A 1 239 ? 0.772 -58.25 -27.844 1 93.06 239 VAL A C 1
ATOM 1843 O O . VAL A 1 239 ? 1.82 -58.031 -27.234 1 93.06 239 VAL A O 1
ATOM 1846 N N . LEU A 1 240 ? -0.369 -57.812 -27.484 1 92.75 240 LEU A N 1
ATOM 1847 C CA . LEU A 1 240 ? -0.505 -57.125 -26.203 1 92.75 240 LEU A CA 1
ATOM 1848 C C . LEU A 1 240 ? -0.374 -58.125 -25.031 1 92.75 240 LEU A C 1
ATOM 1850 O O . LEU A 1 240 ? -1.036 -59.156 -25.016 1 92.75 240 LEU A O 1
ATOM 1854 N N . LEU A 1 241 ? 0.476 -57.781 -24.172 1 90.75 241 LEU A N 1
ATOM 1855 C CA . LEU A 1 241 ? 0.731 -58.594 -23 1 90.75 241 LEU A CA 1
ATOM 1856 C C . LEU A 1 241 ? -0.368 -58.406 -21.953 1 90.75 241 LEU A C 1
ATOM 1858 O O . LEU A 1 241 ? -0.959 -57.344 -21.844 1 90.75 241 LEU A O 1
ATOM 1862 N N . PRO A 1 242 ? -0.664 -59.656 -21.375 1 84.69 242 PRO A N 1
ATOM 1863 C CA . PRO A 1 242 ? -1.682 -59.531 -20.312 1 84.69 242 PRO A CA 1
ATOM 1864 C C . PRO A 1 242 ? -1.267 -58.594 -19.203 1 84.69 242 PRO A C 1
ATOM 1866 O O . PRO A 1 242 ? -0.075 -58.312 -19.016 1 84.69 242 PRO A O 1
ATOM 1869 N N . ALA A 1 243 ? -2.113 -57.969 -18.656 1 68.81 243 ALA A N 1
ATOM 1870 C CA . ALA A 1 243 ? -1.861 -57 -17.562 1 68.81 243 ALA A CA 1
ATOM 1871 C C . ALA A 1 243 ? -1.045 -57.656 -16.453 1 68.81 243 ALA A C 1
ATOM 1873 O O . ALA A 1 243 ? -1.17 -58.844 -16.203 1 68.81 243 ALA A O 1
ATOM 1874 N N . ASP A 1 244 ? 0.135 -57.469 -16.156 1 55.72 244 ASP A N 1
ATOM 1875 C CA . ASP A 1 244 ? 0.925 -58 -15.062 1 55.72 244 ASP A CA 1
ATOM 1876 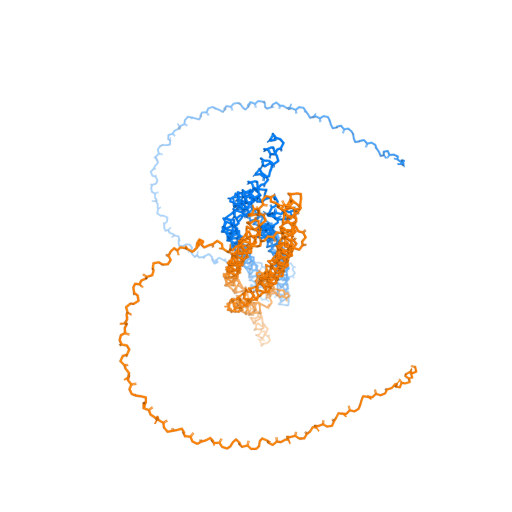C C . ASP A 1 244 ? 0.082 -58.125 -13.797 1 55.72 244 ASP A C 1
ATOM 1878 O O . ASP A 1 244 ? -0.65 -57.219 -13.43 1 55.72 244 ASP A O 1
ATOM 1882 N N . SER A 1 245 ? -0.283 -59.469 -13.461 1 44.03 245 SER A N 1
ATOM 1883 C CA . SER A 1 245 ? -0.87 -59.781 -12.164 1 44.03 245 SER A CA 1
ATOM 1884 C C . SER A 1 245 ? -0.069 -59.188 -11.023 1 44.03 245 SER A C 1
ATOM 1886 O O . SER A 1 245 ? 0.613 -59.875 -10.281 1 44.03 245 SER A O 1
ATOM 1888 N N . THR A 1 246 ? 0.795 -58.438 -11.172 1 42.41 246 THR A N 1
ATOM 1889 C CA . THR A 1 246 ? 1.39 -58.094 -9.883 1 42.41 246 THR A CA 1
ATOM 1890 C C . THR A 1 246 ? 0.311 -57.719 -8.867 1 42.41 246 THR A C 1
ATOM 1892 O O . THR A 1 246 ? -0.048 -56.562 -8.734 1 42.41 246 THR A O 1
ATOM 1895 N N . GLY A 1 247 ? -0.85 -58.281 -8.836 1 35.84 247 GLY A N 1
ATOM 1896 C CA . GLY A 1 247 ? -1.663 -58.344 -7.633 1 35.84 247 GLY A CA 1
ATOM 1897 C C . GLY A 1 247 ? -0.868 -58.656 -6.387 1 35.84 247 GLY A C 1
ATOM 1898 O O . GLY A 1 247 ? -0.025 -59.562 -6.41 1 35.84 247 GLY A O 1
ATOM 1899 N N . GLN A 1 248 ? -0.465 -57.719 -5.484 1 38.22 248 GLN A N 1
ATOM 1900 C CA . GLN A 1 248 ? -0.132 -58.219 -4.152 1 38.22 248 GLN A CA 1
ATOM 1901 C C . GLN A 1 248 ? -0.943 -59.469 -3.816 1 38.22 248 GLN A C 1
ATOM 1903 O O . GLN A 1 248 ? -2.145 -59.531 -4.086 1 38.22 248 GLN A O 1
ATOM 1908 N N . PRO A 1 249 ? -0.312 -60.656 -3.533 1 36.44 249 PRO A N 1
ATOM 1909 C CA . PRO A 1 249 ? -1.089 -61.781 -3.049 1 36.44 249 PRO A CA 1
ATOM 1910 C C . PRO A 1 249 ? -2.154 -61.406 -2.029 1 36.44 249 PRO A C 1
ATOM 1912 O O . PRO A 1 249 ? -1.839 -60.75 -1.017 1 36.44 249 PRO A O 1
ATOM 1915 N N . THR A 1 250 ? -3.283 -61 -2.408 1 32.53 250 THR A N 1
ATOM 1916 C CA . THR A 1 250 ? -4.324 -60.906 -1.394 1 32.53 250 THR A CA 1
ATOM 1917 C C . THR A 1 250 ? -4.328 -62.125 -0.491 1 32.53 250 THR A C 1
ATOM 1919 O O . THR A 1 250 ? -4.555 -63.25 -0.958 1 32.53 250 THR A O 1
ATOM 1922 N N . GLU A 1 251 ? -3.582 -62.125 0.599 1 34.56 251 GLU A N 1
ATOM 1923 C CA . GLU A 1 251 ? -3.732 -63.125 1.643 1 34.56 251 GLU A CA 1
ATOM 1924 C C . GLU A 1 251 ? -5.195 -63.531 1.813 1 34.56 251 GLU A C 1
ATOM 1926 O O . GLU A 1 251 ? -6.043 -62.688 2.131 1 34.56 251 GLU A O 1
ATOM 1931 N N . THR A 1 252 ? -5.605 -64.5 1.059 1 33.5 252 THR A N 1
ATOM 1932 C CA . THR A 1 252 ? -6.902 -65.125 1.265 1 33.5 252 THR A CA 1
ATOM 1933 C C . THR A 1 252 ? -7.137 -65.438 2.746 1 33.5 252 THR A C 1
ATOM 1935 O O . THR A 1 252 ? -6.418 -66.25 3.348 1 33.5 252 THR A O 1
ATOM 1938 N N . GLU A 1 253 ? -7.43 -64.375 3.557 1 34.91 253 GLU A N 1
ATOM 1939 C CA . GLU A 1 253 ? -7.824 -64.688 4.926 1 34.91 253 GLU A CA 1
ATOM 1940 C C . GLU A 1 253 ? -8.805 -65.875 4.957 1 34.91 253 GLU A C 1
ATOM 1942 O O . GLU A 1 253 ? -9.688 -66 4.109 1 34.91 253 GLU A O 1
ATOM 1947 N N . PRO A 1 254 ? -8.461 -66.938 5.566 1 37.38 254 PRO A N 1
ATOM 1948 C CA . PRO A 1 254 ? -9.406 -68.062 5.688 1 37.38 254 PRO A CA 1
ATOM 1949 C C . PRO A 1 254 ? -10.836 -67.625 5.977 1 37.38 254 PRO A C 1
ATOM 1951 O O . PRO A 1 254 ? -11.031 -66.688 6.754 1 37.38 254 PRO A O 1
ATOM 1954 N N . ALA A 1 255 ? -11.688 -67.688 4.996 1 31.39 255 ALA A N 1
ATOM 1955 C CA . ALA A 1 255 ? -13.117 -67.438 5.137 1 31.39 255 ALA A CA 1
ATOM 1956 C C . ALA A 1 255 ? -13.648 -68 6.445 1 31.39 255 ALA A C 1
ATOM 1958 O O . ALA A 1 255 ? -13.617 -69.25 6.668 1 31.39 255 ALA A O 1
ATOM 1959 N N . GLU A 1 256 ? -13.438 -67.312 7.609 1 30.56 256 GLU A N 1
ATOM 1960 C CA . GLU A 1 256 ? -14.125 -67.812 8.805 1 30.56 256 GLU A CA 1
ATOM 1961 C C . GLU A 1 256 ? -15.625 -68 8.555 1 30.56 256 GLU A C 1
ATOM 1963 O O . GLU A 1 256 ? -16.281 -67.062 8.062 1 30.56 256 GLU A O 1
ATOM 1968 N N . THR A 1 257 ? -16.141 -69.188 8.328 1 29.27 257 THR A N 1
ATOM 1969 C CA . THR A 1 257 ? -17.516 -69.688 8.211 1 29.27 257 THR A CA 1
ATOM 1970 C C . THR A 1 257 ? -18.391 -69.062 9.305 1 29.27 257 THR A C 1
ATOM 1972 O O . THR A 1 257 ? -18.281 -69.438 10.477 1 29.27 257 THR A O 1
ATOM 1975 N N . GLU A 1 258 ? -18.516 -67.688 9.383 1 27.69 258 GLU A N 1
ATOM 1976 C CA . GLU A 1 258 ? -19.438 -67.125 10.398 1 27.69 258 GLU A CA 1
ATOM 1977 C C . GLU A 1 258 ? -20.828 -67.75 10.227 1 27.69 258 GLU A C 1
ATOM 1979 O O . GLU A 1 258 ? -21.406 -67.688 9.133 1 27.69 258 GLU A O 1
ATOM 1984 N N . THR A 1 259 ? -21.297 -68.562 11.117 1 29.14 259 THR A N 1
ATOM 1985 C CA . THR A 1 259 ? -22.609 -69.125 11.344 1 29.14 259 THR A CA 1
ATOM 1986 C C . THR A 1 259 ? -23.688 -68.062 11.453 1 29.14 259 THR A C 1
ATOM 1988 O O . THR A 1 259 ? -23.688 -67.312 12.406 1 29.14 259 THR A O 1
ATOM 1991 N N . THR A 1 260 ? -24.141 -67.312 10.391 1 28.28 260 THR A N 1
ATOM 1992 C CA . THR A 1 260 ? -25.156 -66.312 10.32 1 28.28 260 THR A CA 1
ATOM 1993 C C . THR A 1 260 ? -26.469 -66.75 10.93 1 28.28 260 THR A C 1
ATOM 1995 O O . THR A 1 260 ? -27.062 -67.75 10.438 1 28.28 260 THR A O 1
ATOM 1998 N N . GLU A 1 261 ? -26.656 -66.562 12.234 1 27.2 261 GLU A N 1
ATOM 1999 C CA . GLU A 1 261 ? -27.953 -66.812 12.859 1 27.2 261 GLU A CA 1
ATOM 2000 C C . GLU A 1 261 ? -29.062 -66 12.18 1 27.2 261 GLU A C 1
ATOM 2002 O O . GLU A 1 261 ? -28.891 -64.812 11.93 1 27.2 261 GLU A O 1
ATOM 2007 N N . THR A 1 262 ? -30.109 -66.562 11.531 1 27.25 262 THR A N 1
ATOM 2008 C CA . THR A 1 262 ? -31.297 -66.188 10.75 1 27.25 262 THR A CA 1
ATOM 2009 C C . THR A 1 262 ? -32.25 -65.312 11.562 1 27.25 262 THR A C 1
ATOM 2011 O O . THR A 1 262 ? -32.875 -65.75 12.523 1 27.25 262 THR A O 1
ATOM 2014 N N . VAL A 1 263 ? -31.828 -64.062 12.031 1 30.03 263 VAL A N 1
ATOM 2015 C CA . VAL A 1 263 ? -32.875 -63.375 12.805 1 30.03 263 VAL A CA 1
ATOM 2016 C C . VAL A 1 263 ? -34.062 -63.062 11.898 1 30.03 263 VAL A C 1
ATOM 2018 O O . VAL A 1 263 ? -33.875 -62.688 10.734 1 30.03 263 VAL A O 1
ATOM 2021 N N . PRO A 1 264 ? -35.312 -63.188 12.359 1 28.72 264 PRO A N 1
ATOM 2022 C CA . PRO A 1 264 ? -36.625 -63.156 11.703 1 28.72 264 PRO A CA 1
ATOM 2023 C C . PRO A 1 264 ? -37 -61.719 11.266 1 28.72 264 PRO A C 1
ATOM 2025 O O . PRO A 1 264 ? -36.719 -60.75 11.969 1 28.72 264 PRO A O 1
ATOM 2028 N N . ALA A 1 265 ? -37.031 -61.375 10.039 1 28.62 265 ALA A N 1
ATOM 2029 C CA . ALA A 1 265 ? -37.25 -60.125 9.289 1 28.62 265 ALA A CA 1
ATOM 2030 C C . ALA A 1 265 ? -38.625 -59.562 9.555 1 28.62 265 ALA A C 1
ATOM 2032 O O . ALA A 1 265 ? -39.656 -60.25 9.281 1 28.62 265 ALA A O 1
ATOM 2033 N N . ASP A 1 266 ? -38.812 -58.75 10.586 1 26.17 266 ASP A N 1
ATOM 2034 C CA . ASP A 1 266 ? -40.094 -58.156 10.914 1 26.17 266 ASP A CA 1
ATOM 2035 C C . ASP A 1 266 ? -40.625 -57.281 9.781 1 26.17 266 ASP A C 1
ATOM 2037 O O . ASP A 1 266 ? -39.844 -56.5 9.203 1 26.17 266 ASP A O 1
ATOM 2041 N N . THR A 1 267 ? -41.75 -57.531 9.109 1 26.72 267 THR A N 1
ATOM 2042 C CA . THR A 1 267 ? -42.531 -57.156 7.941 1 26.72 267 THR A CA 1
ATOM 2043 C C . THR A 1 267 ? -43.094 -55.75 8.133 1 26.72 267 THR A C 1
ATOM 2045 O O . THR A 1 267 ? -44.031 -55.562 8.914 1 26.72 267 THR A O 1
ATOM 2048 N N . GLU A 1 268 ? -42.281 -54.688 8.391 1 27.05 268 GLU A N 1
ATOM 2049 C CA . GLU A 1 268 ? -43 -53.438 8.695 1 27.05 268 GLU A CA 1
ATOM 2050 C C . GLU A 1 268 ? -43.875 -53 7.52 1 27.05 268 GLU A C 1
ATOM 2052 O O . GLU A 1 268 ? -43.469 -53.188 6.363 1 27.05 268 GLU A O 1
ATOM 2057 N N . PRO A 1 269 ? -45.125 -52.375 7.691 1 28.75 269 PRO A N 1
ATOM 2058 C CA . PRO A 1 269 ? -46.281 -52.094 6.859 1 28.75 269 PRO A CA 1
ATOM 2059 C C . PRO A 1 269 ? -46.094 -50.875 5.941 1 28.75 269 PRO A C 1
ATOM 2061 O O . PRO A 1 269 ? -45.438 -49.906 6.328 1 28.75 269 PRO A O 1
ATOM 2064 N N . THR A 1 270 ? -45.969 -51 4.605 1 27.39 270 THR A N 1
ATOM 2065 C CA . THR A 1 270 ? -45.688 -50.125 3.467 1 27.39 270 THR A CA 1
ATOM 2066 C C . THR A 1 270 ? -46.781 -49.062 3.326 1 27.39 270 THR A C 1
ATOM 2068 O O . THR A 1 270 ? -47.938 -49.375 3.105 1 27.39 270 THR A O 1
ATOM 2071 N N . GLU A 1 271 ? -46.625 -47.938 4.055 1 28.55 271 GLU A N 1
ATOM 2072 C CA . GLU A 1 271 ? -47.625 -46.875 4.02 1 28.55 271 GLU A CA 1
ATOM 2073 C C . GLU A 1 271 ? -47.875 -46.375 2.596 1 28.55 271 GLU A C 1
ATOM 2075 O O . GLU A 1 271 ? -46.938 -46.344 1.784 1 28.55 271 GLU A O 1
ATOM 2080 N N . PRO A 1 272 ? -49.188 -45.969 2.225 1 26.73 272 PRO A N 1
ATOM 2081 C CA . PRO A 1 272 ? -49.812 -45.719 0.921 1 26.73 272 PRO A CA 1
ATOM 2082 C C . PRO A 1 272 ? -49.281 -44.469 0.242 1 26.73 272 PRO A C 1
ATOM 2084 O O . PRO A 1 272 ? -48.844 -43.531 0.917 1 26.73 272 PRO A O 1
ATOM 2087 N N . ALA A 1 273 ? -48.969 -44.5 -1.059 1 27.25 273 ALA A N 1
ATOM 2088 C CA . ALA A 1 273 ? -48.375 -43.688 -2.115 1 27.25 273 ALA A CA 1
ATOM 2089 C C . ALA A 1 273 ? -49.219 -42.438 -2.385 1 27.25 273 ALA A C 1
ATOM 2091 O O . ALA A 1 273 ? -50.406 -42.531 -2.768 1 27.25 273 ALA A O 1
ATOM 2092 N N . GLU A 1 274 ? -49.062 -41.375 -1.561 1 25.55 274 GLU A N 1
ATOM 2093 C CA . GLU A 1 274 ? -49.906 -40.188 -1.728 1 25.55 274 GLU A CA 1
ATOM 2094 C C . GLU A 1 274 ? -49.812 -39.625 -3.146 1 25.55 274 GLU A C 1
ATOM 2096 O O . GLU A 1 274 ? -48.719 -39.625 -3.744 1 25.55 274 GLU A O 1
ATOM 2101 N N . THR A 1 275 ? -50.938 -39.344 -3.852 1 28.81 275 THR A N 1
ATOM 2102 C CA . THR A 1 275 ? -51.312 -39 -5.211 1 28.81 275 THR A CA 1
ATOM 2103 C C . THR A 1 275 ? -50.812 -37.594 -5.574 1 28.81 275 THR A C 1
ATOM 2105 O O . THR A 1 275 ? -51.031 -36.656 -4.832 1 28.81 275 THR A O 1
ATOM 2108 N N . PRO A 1 276 ? -49.781 -37.469 -6.469 1 31.22 276 PRO A N 1
ATOM 2109 C CA . PRO A 1 276 ? -49.094 -36.281 -6.914 1 31.22 276 PRO A CA 1
ATOM 2110 C C . PRO A 1 276 ? -50.031 -35.219 -7.484 1 31.22 276 PRO A C 1
ATOM 2112 O O . PRO A 1 276 ? -50.938 -35.531 -8.234 1 31.22 276 PRO A O 1
ATOM 2115 N N . GLU A 1 277 ? -50.312 -34.188 -6.77 1 28.44 277 GLU A N 1
ATOM 2116 C CA . GLU A 1 277 ? -51.25 -33.125 -7.148 1 28.44 277 GLU A CA 1
ATOM 2117 C C . GLU A 1 277 ? -50.844 -32.5 -8.492 1 28.44 277 GLU A C 1
ATOM 2119 O O . GLU A 1 277 ? -49.656 -32.438 -8.836 1 28.44 277 GLU A O 1
ATOM 2124 N N . PRO A 1 278 ? -51.844 -32.125 -9.43 1 29.58 278 PRO A N 1
ATOM 2125 C CA . PRO A 1 278 ? -51.781 -31.703 -10.836 1 29.58 278 PRO A CA 1
ATOM 2126 C C . PRO A 1 278 ? -51.188 -30.312 -11.016 1 29.58 278 PRO A C 1
ATOM 2128 O O . PRO A 1 278 ? -51.625 -29.359 -10.375 1 29.58 278 PRO A O 1
ATOM 2131 N N . VAL A 1 279 ? -49.906 -30.141 -11.164 1 28.77 279 VAL A N 1
ATOM 2132 C CA . VAL A 1 279 ? -49.25 -28.844 -11.289 1 28.77 279 VAL A CA 1
ATOM 2133 C C . VAL A 1 279 ? -49.844 -28.094 -12.484 1 28.77 279 VAL A C 1
ATOM 2135 O O . VAL A 1 279 ? -50 -28.656 -13.57 1 28.77 279 VAL A O 1
ATOM 2138 N N . GLU A 1 280 ? -50.531 -26.953 -12.289 1 25.94 280 GLU A N 1
ATOM 2139 C CA . GLU A 1 280 ? -51.25 -26.031 -13.164 1 25.94 280 GLU A CA 1
ATOM 2140 C C . GLU A 1 280 ? -50.312 -25.422 -14.203 1 25.94 280 GLU A C 1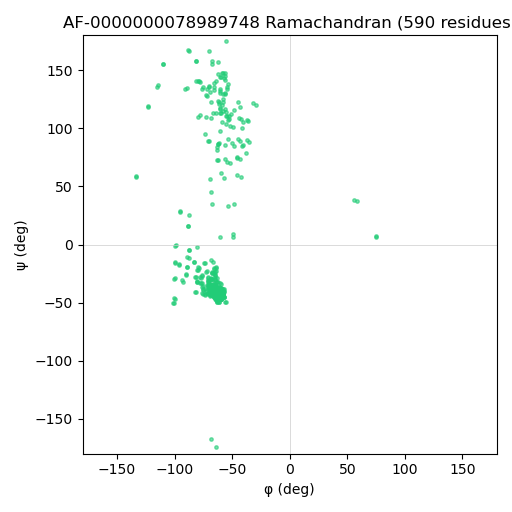
ATOM 2142 O O . GLU A 1 280 ? -49.25 -24.938 -13.875 1 25.94 280 GLU A O 1
ATOM 2147 N N . THR A 1 281 ? -50.469 -25.719 -15.516 1 27.31 281 THR A N 1
ATOM 2148 C CA . THR A 1 281 ? -49.812 -25.359 -16.781 1 27.31 281 THR A CA 1
ATOM 2149 C C . THR A 1 281 ? -49.938 -23.859 -17.047 1 27.31 281 THR A C 1
ATOM 2151 O O . THR A 1 281 ? -51.031 -23.344 -17.234 1 27.31 281 THR A O 1
ATOM 2154 N N . VAL A 1 282 ? -49.188 -22.984 -16.297 1 30.91 282 VAL A N 1
ATOM 2155 C CA . VAL A 1 282 ? -49.406 -21.562 -16.547 1 30.91 282 VAL A CA 1
ATOM 2156 C C . VAL A 1 282 ? -49.062 -21.234 -18 1 30.91 282 VAL A C 1
ATOM 2158 O O . VAL A 1 282 ? -48.031 -21.688 -18.516 1 30.91 282 VAL A O 1
ATOM 2161 N N . PRO A 1 283 ? -49.938 -20.531 -18.766 1 30.23 283 PRO A N 1
ATOM 2162 C CA . PRO A 1 283 ? -49.938 -20.281 -20.219 1 30.23 283 PRO A CA 1
ATOM 2163 C C . PRO A 1 283 ? -48.812 -19.359 -20.656 1 30.23 283 PRO A C 1
ATOM 2165 O O . PRO A 1 283 ? -48.344 -18.547 -19.875 1 30.23 283 PRO A O 1
ATOM 2168 N N . PRO A 1 284 ? -48 -19.688 -21.719 1 29.78 284 PRO A N 1
ATOM 2169 C CA . PRO A 1 284 ? -46.812 -19.016 -22.281 1 29.78 284 PRO A CA 1
ATOM 2170 C C . PRO A 1 284 ? -47.125 -17.594 -22.734 1 29.78 284 PRO A C 1
ATOM 2172 O O . PRO A 1 284 ? -48.156 -17.328 -23.344 1 29.78 284 PRO A O 1
ATOM 2175 N N . GLU A 1 285 ? -46.688 -16.547 -21.984 1 31.91 285 GLU A N 1
ATOM 2176 C CA . GLU A 1 285 ? -46.938 -15.141 -22.328 1 31.91 285 GLU A CA 1
ATOM 2177 C C . GLU A 1 285 ? -46.469 -14.82 -23.734 1 31.91 285 GLU A C 1
ATOM 2179 O O . GLU A 1 285 ? -45.438 -15.297 -24.172 1 31.91 285 GLU A O 1
ATOM 2184 N N . PRO A 1 286 ? -47.25 -14.102 -24.625 1 29.19 286 PRO A N 1
ATOM 2185 C CA . PRO A 1 286 ? -47.094 -13.82 -26.047 1 29.19 286 PRO A CA 1
ATOM 2186 C C . PRO A 1 286 ? -45.906 -12.922 -26.344 1 29.19 286 PRO A C 1
ATOM 2188 O O . PRO A 1 286 ? -45.594 -12.023 -25.547 1 29.19 286 PRO A O 1
ATOM 2191 N N . GLU A 1 287 ? -44.812 -13.383 -27.047 1 28.42 287 GLU A N 1
ATOM 2192 C CA . GLU A 1 287 ? -43.594 -12.773 -27.531 1 28.42 287 GLU A CA 1
ATOM 2193 C C . GLU A 1 287 ? -43.875 -11.539 -28.375 1 28.42 287 GLU A C 1
ATOM 2195 O O . GLU A 1 287 ? -44.625 -11.609 -29.359 1 28.42 287 GLU A O 1
ATOM 2200 N N . THR A 1 288 ? -43.938 -10.32 -27.766 1 31.19 288 THR A N 1
ATOM 2201 C CA . THR A 1 288 ? -44.219 -9.094 -28.516 1 31.19 288 THR A CA 1
ATOM 2202 C C . THR A 1 288 ? -43.188 -8.898 -29.625 1 31.19 288 THR A C 1
ATOM 2204 O O . THR A 1 288 ? -41.969 -9.062 -29.406 1 31.19 288 THR A O 1
ATOM 2207 N N . PRO A 1 289 ? -43.594 -8.648 -30.875 1 29.22 289 PRO A N 1
ATOM 2208 C CA . PRO A 1 289 ? -42.875 -8.586 -32.156 1 29.22 289 PRO A CA 1
ATOM 2209 C C . PRO A 1 289 ? -41.875 -7.43 -32.219 1 29.22 289 PRO A C 1
ATOM 2211 O O . PRO A 1 289 ? -42.031 -6.426 -31.516 1 29.22 289 PRO A O 1
ATOM 2214 N N . ALA A 1 290 ? -40.594 -7.656 -32.688 1 31.62 290 ALA A N 1
ATOM 2215 C CA . ALA A 1 290 ? -39.375 -6.867 -32.906 1 31.62 290 ALA A CA 1
ATOM 2216 C C . ALA A 1 290 ? -39.656 -5.664 -33.812 1 31.62 290 ALA A C 1
ATOM 2218 O O . ALA A 1 290 ? -40.312 -5.793 -34.844 1 31.62 290 ALA A O 1
ATOM 2219 N N . PRO A 1 291 ? -39.594 -4.484 -33.219 1 27.16 291 PRO A N 1
ATOM 2220 C CA . PRO A 1 291 ? -39.875 -3.336 -34.094 1 27.16 291 PRO A CA 1
ATOM 2221 C C . PRO A 1 291 ? -38.906 -3.232 -35.281 1 27.16 291 PRO A C 1
ATOM 2223 O O . PRO A 1 291 ? -37.781 -3.742 -35.188 1 27.16 291 PRO A O 1
ATOM 2226 N N . ALA A 1 292 ? -39.344 -2.787 -36.531 1 26.31 292 ALA A N 1
ATOM 2227 C CA . ALA A 1 292 ? -38.812 -2.674 -37.875 1 26.31 292 ALA A CA 1
ATOM 2228 C C . ALA A 1 292 ? -37.625 -1.722 -37.906 1 26.31 292 ALA A C 1
ATOM 2230 O O . ALA A 1 292 ? -37.5 -0.86 -37.031 1 26.31 292 ALA A O 1
ATOM 2231 N N . PRO A 1 293 ? -36.656 -1.783 -38.906 1 31.98 293 PRO A N 1
ATOM 2232 C CA . PRO A 1 293 ? -35.375 -1.173 -39.281 1 31.98 293 PRO A CA 1
ATOM 2233 C C . PRO A 1 293 ? -35.531 0.305 -39.656 1 31.98 293 PRO A C 1
ATOM 2235 O O . PRO A 1 293 ? -34.594 0.92 -40.125 1 31.98 293 PRO A O 1
ATOM 2238 N N . GLY A 1 294 ? -36.5 1.132 -38.969 1 26.34 294 GLY A N 1
ATOM 2239 C CA . GLY A 1 294 ? -36.719 2.342 -39.75 1 26.34 294 GLY A CA 1
ATOM 2240 C C . GLY A 1 294 ? -35.438 3.105 -40.031 1 26.34 294 GLY A C 1
ATOM 2241 O O . GLY A 1 294 ? -34.406 2.871 -39.375 1 26.34 294 GLY A O 1
ATOM 2242 N N . ASP A 1 295 ? -35.594 4.262 -40.906 1 27.42 295 ASP A N 1
ATOM 2243 C CA . ASP A 1 295 ? -35.062 5.195 -41.875 1 27.42 295 ASP A CA 1
ATOM 2244 C C . ASP A 1 295 ? -34.031 6.121 -41.25 1 27.42 295 ASP A C 1
ATOM 2246 O O . ASP A 1 295 ? -34.062 6.348 -40.031 1 27.42 295 ASP A O 1
ATOM 2250 N N . VAL A 1 296 ? -33.281 6.84 -42.188 1 28.11 296 VAL A N 1
ATOM 2251 C CA . VAL A 1 296 ? -32.219 7.762 -42.531 1 28.11 296 VAL A CA 1
ATOM 2252 C C . VAL A 1 296 ? -32.469 9.117 -41.875 1 28.11 296 VAL A C 1
ATOM 2254 O O . VAL A 1 296 ? -31.547 9.938 -41.75 1 28.11 296 VAL A O 1
ATOM 2257 N N . LYS A 1 297 ? -33.469 9.477 -40.938 1 21.75 297 LYS A N 1
ATOM 2258 C CA . LYS A 1 297 ? -33.188 10.906 -40.906 1 21.75 297 LYS A CA 1
ATOM 2259 C C . LYS A 1 297 ? -32 11.227 -39.969 1 21.75 297 LYS A C 1
ATOM 2261 O O . LYS A 1 297 ? -31.938 10.672 -38.875 1 21.75 297 LYS A O 1
ATOM 2266 N N . MET B 1 1 ? 26.125 -62.375 -33 1 42.25 1 MET B N 1
ATOM 2267 C CA . MET B 1 1 ? 25.906 -62.406 -31.547 1 42.25 1 MET B CA 1
ATOM 2268 C C . MET B 1 1 ? 26.406 -61.125 -30.891 1 42.25 1 MET B C 1
ATOM 2270 O O . MET B 1 1 ? 25.859 -60.688 -29.891 1 42.25 1 MET B O 1
ATOM 2274 N N . LYS B 1 2 ? 27.531 -60.688 -31.328 1 53.78 2 LYS B N 1
ATOM 2275 C CA . LYS B 1 2 ? 28.094 -59.469 -30.75 1 53.78 2 LYS B CA 1
ATOM 2276 C C . LYS B 1 2 ? 27.25 -58.25 -31.109 1 53.78 2 LYS B C 1
ATOM 2278 O O . LYS B 1 2 ? 27.094 -57.344 -30.281 1 53.78 2 LYS B O 1
ATOM 2283 N N . ALA B 1 3 ? 26.844 -58.188 -32.344 1 50.31 3 ALA B N 1
ATOM 2284 C CA . ALA B 1 3 ? 26.016 -57.094 -32.781 1 50.31 3 ALA B CA 1
ATOM 2285 C C . ALA B 1 3 ? 24.672 -57.062 -32.062 1 50.31 3 ALA B C 1
ATOM 2287 O O . ALA B 1 3 ? 24.094 -56 -31.828 1 50.31 3 ALA B O 1
ATOM 2288 N N . PHE B 1 4 ? 24.203 -58.312 -31.641 1 50.19 4 PHE B N 1
ATOM 2289 C CA . PHE B 1 4 ? 22.953 -58.375 -30.906 1 50.19 4 PHE B CA 1
ATOM 2290 C C . PHE B 1 4 ? 23.125 -57.781 -29.5 1 50.19 4 PHE B C 1
ATOM 2292 O O . PHE B 1 4 ? 22.203 -57.125 -28.984 1 50.19 4 PHE B O 1
ATOM 2299 N N . ALA B 1 5 ? 24.25 -58 -28.906 1 52.69 5 ALA B N 1
ATOM 2300 C CA . ALA B 1 5 ? 24.5 -57.5 -27.547 1 52.69 5 ALA B CA 1
ATOM 2301 C C . ALA B 1 5 ? 24.641 -56 -27.516 1 52.69 5 ALA B C 1
ATOM 2303 O O . ALA B 1 5 ? 24.203 -55.344 -26.562 1 52.69 5 ALA B O 1
ATOM 2304 N N . SER B 1 6 ? 25.172 -55.5 -28.531 1 49.62 6 SER B N 1
ATOM 2305 C CA . SER B 1 6 ? 25.391 -54.062 -28.531 1 49.62 6 SER B CA 1
ATOM 2306 C C . SER B 1 6 ? 24.078 -53.281 -28.688 1 49.62 6 SER B C 1
ATOM 2308 O O . SER B 1 6 ? 23.906 -52.219 -28.078 1 49.62 6 SER B O 1
ATOM 2310 N N . THR B 1 7 ? 23.25 -53.75 -29.5 1 46.5 7 THR B N 1
ATOM 2311 C CA . THR B 1 7 ? 21.969 -53.094 -29.688 1 46.5 7 THR B CA 1
ATOM 2312 C C . THR B 1 7 ? 21.109 -53.219 -28.438 1 46.5 7 THR B C 1
ATOM 2314 O O . THR B 1 7 ? 20.406 -52.25 -28.078 1 46.5 7 THR B O 1
ATOM 2317 N N . ALA B 1 8 ? 21.156 -54.281 -27.734 1 52.09 8 ALA B N 1
ATOM 2318 C CA . ALA B 1 8 ? 20.406 -54.469 -26.5 1 52.09 8 ALA B CA 1
ATOM 2319 C C . ALA B 1 8 ? 20.906 -53.5 -25.422 1 52.09 8 ALA B C 1
ATOM 2321 O O . ALA B 1 8 ? 20.094 -52.938 -24.656 1 52.09 8 ALA B O 1
ATOM 2322 N N . ALA B 1 9 ? 22.203 -53.406 -25.344 1 48.47 9 ALA B N 1
ATOM 2323 C CA . ALA B 1 9 ? 22.781 -52.5 -24.344 1 48.47 9 ALA B CA 1
ATOM 2324 C C . ALA B 1 9 ? 22.391 -51.062 -24.609 1 48.47 9 ALA B C 1
ATOM 2326 O O . ALA B 1 9 ? 22.109 -50.312 -23.672 1 48.47 9 ALA B O 1
ATOM 2327 N N . LEU B 1 10 ? 22.359 -50.688 -25.844 1 45 10 LEU B N 1
ATOM 2328 C CA . LEU B 1 10 ? 21.938 -49.344 -26.188 1 45 10 LEU B CA 1
ATOM 2329 C C . LEU B 1 10 ? 20.469 -49.125 -25.859 1 45 10 LEU B C 1
ATOM 2331 O O . LEU B 1 10 ? 20.078 -48.062 -25.391 1 45 10 LEU B O 1
ATOM 2335 N N . LEU B 1 11 ? 19.766 -50.156 -26.078 1 49.56 11 LEU B N 1
ATOM 2336 C CA . LEU B 1 11 ? 18.344 -50.094 -25.766 1 49.56 11 LEU B CA 1
ATOM 2337 C C . LEU B 1 11 ? 18.125 -49.969 -24.25 1 49.56 11 LEU B C 1
ATOM 2339 O O . LEU B 1 11 ? 17.266 -49.25 -23.797 1 49.56 11 LEU B O 1
ATOM 2343 N N . LEU B 1 12 ? 18.859 -50.719 -23.5 1 48.38 12 LEU B N 1
ATOM 2344 C CA . LEU B 1 12 ? 18.75 -50.656 -22.047 1 48.38 12 LEU B CA 1
ATOM 2345 C C . LEU B 1 12 ? 19.172 -49.281 -21.531 1 48.38 12 LEU B C 1
ATOM 2347 O O . LEU B 1 12 ? 18.594 -48.781 -20.562 1 48.38 12 LEU B O 1
ATOM 2351 N N . ALA B 1 13 ? 20.172 -48.781 -22.109 1 45.12 13 ALA B N 1
ATOM 2352 C CA . ALA B 1 13 ? 20.672 -47.469 -21.688 1 45.12 13 ALA B CA 1
ATOM 2353 C C . ALA B 1 13 ? 19.656 -46.375 -21.953 1 45.12 13 ALA B C 1
ATOM 2355 O O . ALA B 1 13 ? 19.453 -45.469 -21.125 1 45.12 13 ALA B O 1
ATOM 2356 N N . VAL B 1 14 ? 18.953 -46.438 -23.078 1 47.66 14 VAL B N 1
ATOM 2357 C CA . VAL B 1 14 ? 17.938 -45.438 -23.406 1 47.66 14 VAL B CA 1
ATOM 2358 C C . VAL B 1 14 ? 16.75 -45.594 -22.453 1 47.66 14 VAL B C 1
ATOM 2360 O O . VAL B 1 14 ? 16.203 -44.594 -22 1 47.66 14 VAL B O 1
ATOM 2363 N N . LEU B 1 15 ? 16.5 -46.812 -22.078 1 53.91 15 LEU B N 1
ATOM 2364 C CA . LEU B 1 15 ? 15.414 -47.062 -21.125 1 53.91 15 LEU B CA 1
ATOM 2365 C C . LEU B 1 15 ? 15.766 -46.531 -19.75 1 53.91 15 LEU B C 1
ATOM 2367 O O . LEU B 1 15 ? 14.914 -46 -19.047 1 53.91 15 LEU B O 1
ATOM 2371 N N . GLY B 1 16 ? 17.031 -46.781 -19.266 1 48.41 16 GLY B N 1
ATOM 2372 C CA . GLY B 1 16 ? 17.484 -46.281 -17.969 1 48.41 16 GLY B CA 1
ATOM 2373 C C . GLY B 1 16 ? 17.438 -44.781 -17.859 1 48.41 16 GLY B C 1
ATOM 2374 O O . GLY B 1 16 ? 17.062 -44.25 -16.812 1 48.41 16 GLY B O 1
ATOM 2375 N N . VAL B 1 17 ? 17.766 -44.156 -18.953 1 50.06 17 VAL B N 1
ATOM 2376 C CA . VAL B 1 17 ? 17.812 -42.688 -18.969 1 50.06 17 VAL B CA 1
ATOM 2377 C C . VAL B 1 17 ? 16.391 -42.125 -18.891 1 50.06 17 VAL B C 1
ATOM 2379 O O . VAL B 1 17 ? 16.141 -41.156 -18.172 1 50.06 17 VAL B O 1
ATOM 2382 N N . THR B 1 18 ? 15.484 -42.906 -19.438 1 62.44 18 THR B N 1
ATOM 2383 C CA . THR B 1 18 ? 14.109 -42.406 -19.453 1 62.44 18 THR B CA 1
ATOM 2384 C C . THR B 1 18 ? 13.477 -42.562 -18.062 1 62.44 18 THR B C 1
ATOM 2386 O O . THR B 1 18 ? 12.789 -41.656 -17.594 1 62.44 18 THR B O 1
ATOM 2389 N N . LEU B 1 19 ? 13.914 -43.688 -17.312 1 65.06 19 LEU B N 1
ATOM 2390 C CA . LEU B 1 19 ? 13.344 -43.875 -15.984 1 65.06 19 LEU B CA 1
ATOM 2391 C C . LEU B 1 19 ? 13.898 -42.875 -14.992 1 65.06 19 LEU B C 1
ATOM 2393 O O . LEU B 1 19 ? 13.148 -42.312 -14.18 1 65.06 19 LEU B O 1
ATOM 2397 N N . ALA B 1 20 ? 15.164 -42.688 -15.062 1 69.12 20 ALA B N 1
ATOM 2398 C CA . ALA B 1 20 ? 15.789 -41.719 -14.164 1 69.12 20 ALA B CA 1
ATOM 2399 C C . ALA B 1 20 ? 15.25 -40.312 -14.422 1 69.12 20 ALA B C 1
ATOM 2401 O O . ALA B 1 20 ? 15.047 -39.531 -13.492 1 69.12 20 ALA B O 1
ATOM 2402 N N . GLN B 1 21 ? 14.938 -40.094 -15.617 1 79.88 21 GLN B N 1
ATOM 2403 C CA . GLN B 1 21 ? 14.414 -38.781 -15.984 1 79.88 21 GLN B CA 1
ATOM 2404 C C . GLN B 1 21 ? 13 -38.562 -15.445 1 79.88 21 GLN B C 1
ATOM 2406 O O . GLN B 1 21 ? 12.656 -37.469 -15 1 79.88 21 GLN B O 1
ATOM 2411 N N . ARG B 1 22 ? 12.32 -39.656 -15.289 1 87.81 22 ARG B N 1
ATOM 2412 C CA . ARG B 1 22 ? 10.945 -39.531 -14.797 1 87.81 22 ARG B CA 1
ATOM 2413 C C . ARG B 1 22 ? 10.93 -39.344 -13.281 1 87.81 22 ARG B C 1
ATOM 2415 O O . ARG B 1 22 ? 10.109 -38.562 -12.766 1 87.81 22 ARG B O 1
ATOM 2422 N N . GLU B 1 23 ? 11.906 -39.938 -12.586 1 86.25 23 GLU B N 1
ATOM 2423 C CA . GLU B 1 23 ? 12.023 -39.719 -11.148 1 86.25 23 GLU B CA 1
ATOM 2424 C C . GLU B 1 23 ? 12.359 -38.25 -10.859 1 86.25 23 GLU B C 1
ATOM 2426 O O . GLU B 1 23 ? 11.82 -37.656 -9.914 1 86.25 23 GLU B O 1
ATOM 2431 N N . THR B 1 24 ? 13.125 -37.719 -11.656 1 89.94 24 THR B N 1
ATOM 2432 C CA . THR B 1 24 ? 13.492 -36.312 -11.484 1 89.94 24 THR B CA 1
ATOM 2433 C C . THR B 1 24 ? 12.312 -35.406 -11.797 1 89.94 24 THR B C 1
ATOM 2435 O O . THR B 1 24 ? 12.172 -34.344 -11.195 1 89.94 24 THR B O 1
ATOM 2438 N N . SER B 1 25 ? 11.5 -35.812 -12.68 1 92.88 25 SER B N 1
ATOM 2439 C CA . SER B 1 25 ? 10.297 -35.031 -12.977 1 92.88 25 SER B CA 1
ATOM 2440 C C . SER B 1 25 ? 9.406 -34.906 -11.75 1 92.88 25 SER B C 1
ATOM 2442 O O . SER B 1 25 ? 8.828 -33.844 -11.508 1 92.88 25 SER B O 1
ATOM 2444 N N . LEU B 1 26 ? 9.391 -35.906 -10.914 1 92.44 26 LEU B N 1
ATOM 2445 C CA . LEU B 1 26 ? 8.586 -35.844 -9.695 1 92.44 26 LEU B CA 1
ATOM 2446 C C . LEU B 1 26 ? 9.273 -35 -8.633 1 92.44 26 LEU B C 1
ATOM 2448 O O . LEU B 1 26 ? 8.602 -34.406 -7.793 1 92.44 26 LEU B O 1
ATOM 2452 N N . ARG B 1 27 ? 10.555 -34.938 -8.672 1 94 27 ARG B N 1
ATOM 2453 C CA . ARG B 1 27 ? 11.297 -34.094 -7.746 1 94 27 ARG B CA 1
ATOM 2454 C C . ARG B 1 27 ? 10.992 -32.625 -7.977 1 94 27 ARG B C 1
ATOM 2456 O O . ARG B 1 27 ? 11.141 -31.797 -7.066 1 94 27 ARG B O 1
ATOM 2463 N N . VAL B 1 28 ? 10.602 -32.281 -9.219 1 94.94 28 VAL B N 1
ATOM 2464 C CA . VAL B 1 28 ? 10.203 -30.922 -9.523 1 94.94 28 VAL B CA 1
ATOM 2465 C C . VAL B 1 28 ? 9.047 -30.516 -8.617 1 94.94 28 VAL B C 1
ATOM 2467 O O . VAL B 1 28 ? 9.031 -29.391 -8.094 1 94.94 28 VAL B O 1
ATOM 2470 N N . ILE B 1 29 ? 8.109 -31.438 -8.344 1 94.38 29 ILE B N 1
ATOM 2471 C CA . ILE B 1 29 ? 6.953 -31.141 -7.508 1 94.38 29 ILE B CA 1
ATOM 2472 C C . ILE B 1 29 ? 7.402 -30.938 -6.062 1 94.38 29 ILE B C 1
ATOM 2474 O O . ILE B 1 29 ? 6.918 -30.031 -5.379 1 94.38 29 ILE B O 1
ATOM 2478 N N . GLU B 1 30 ? 8.328 -31.766 -5.633 1 94.12 30 GLU B N 1
ATOM 2479 C CA . GLU B 1 30 ? 8.852 -31.641 -4.273 1 94.12 30 GLU B CA 1
ATOM 2480 C C . GLU B 1 30 ? 9.531 -30.281 -4.07 1 94.12 30 GLU B C 1
ATOM 2482 O O . GLU B 1 30 ? 9.32 -29.625 -3.055 1 94.12 30 GLU B O 1
ATOM 2487 N N . ALA B 1 31 ? 10.273 -29.875 -5.027 1 94.44 31 ALA B N 1
ATOM 2488 C CA . ALA B 1 31 ? 10.938 -28.578 -4.961 1 94.44 31 ALA B CA 1
ATOM 2489 C C . ALA B 1 31 ? 9.93 -27.438 -4.945 1 94.44 31 ALA B C 1
ATOM 2491 O O . ALA B 1 31 ? 10.094 -26.469 -4.223 1 94.44 31 ALA B O 1
ATOM 2492 N N . LEU B 1 32 ? 8.898 -27.562 -5.754 1 94.44 32 LEU B N 1
ATOM 2493 C CA . LEU B 1 32 ? 7.828 -26.562 -5.793 1 94.44 32 LEU B CA 1
ATOM 2494 C C . LEU B 1 32 ? 7.164 -26.438 -4.43 1 94.44 32 LEU B C 1
ATOM 2496 O O . LEU B 1 32 ? 6.887 -25.312 -3.975 1 94.44 32 LEU B O 1
ATOM 2500 N N . ARG B 1 33 ? 6.965 -27.578 -3.732 1 94.19 33 ARG B N 1
ATOM 2501 C CA . ARG B 1 33 ? 6.312 -27.594 -2.426 1 94.19 33 ARG B CA 1
ATOM 2502 C C . ARG B 1 33 ? 7.184 -26.906 -1.375 1 94.19 33 ARG B C 1
ATOM 2504 O O . ARG B 1 33 ? 6.672 -26.375 -0.387 1 94.19 33 ARG B O 1
ATOM 2511 N N . GLU B 1 34 ? 8.445 -26.875 -1.623 1 93.25 34 GLU B N 1
ATOM 2512 C CA . GLU B 1 34 ? 9.359 -26.219 -0.701 1 93.25 34 GLU B CA 1
ATOM 2513 C C . GLU B 1 34 ? 9.375 -24.703 -0.934 1 93.25 34 GLU B C 1
ATOM 2515 O O . GLU B 1 34 ? 9.586 -23.922 0.001 1 93.25 34 GLU B O 1
ATOM 2520 N N . VAL B 1 35 ? 9.094 -24.281 -2.135 1 94.56 35 VAL B N 1
ATOM 2521 C CA . VAL B 1 35 ? 9.188 -22.875 -2.512 1 94.56 35 VAL B CA 1
ATOM 2522 C C . VAL B 1 35 ? 7.934 -22.125 -2.047 1 94.56 35 VAL B C 1
ATOM 2524 O O . VAL B 1 35 ? 8.008 -20.969 -1.643 1 94.56 35 VAL B O 1
ATOM 2527 N N . HIS B 1 36 ? 6.797 -22.859 -2.027 1 93.94 36 HIS B N 1
ATOM 2528 C CA . HIS B 1 36 ? 5.52 -22.188 -1.782 1 93.94 36 HIS B CA 1
ATOM 2529 C C . HIS B 1 36 ? 5.469 -21.594 -0.379 1 93.94 36 HIS B C 1
ATOM 2531 O O . HIS B 1 36 ? 5.137 -20.422 -0.21 1 93.94 36 HIS B O 1
ATOM 2537 N N . PRO B 1 37 ? 5.871 -22.359 0.669 1 94.19 37 PRO B N 1
ATOM 2538 C CA . PRO B 1 37 ? 5.852 -21.75 2.004 1 94.19 37 PRO B CA 1
ATOM 2539 C C . PRO B 1 37 ? 6.844 -20.594 2.143 1 94.19 37 PRO B C 1
ATOM 2541 O O . PRO B 1 37 ? 6.562 -19.625 2.842 1 94.19 37 PRO B O 1
ATOM 2544 N N . ALA B 1 38 ? 7.961 -20.734 1.479 1 92.94 38 ALA B N 1
ATOM 2545 C CA . ALA B 1 38 ? 8.953 -19.656 1.533 1 92.94 38 ALA B CA 1
ATOM 2546 C C . ALA B 1 38 ? 8.414 -18.391 0.889 1 92.94 38 ALA B C 1
ATOM 2548 O O . ALA B 1 38 ? 8.68 -17.281 1.37 1 92.94 38 ALA B O 1
ATOM 2549 N N . TYR B 1 39 ? 7.727 -18.547 -0.168 1 92.56 39 TYR B N 1
ATOM 2550 C CA . TYR B 1 39 ? 7.117 -17.406 -0.848 1 92.56 39 TYR B CA 1
ATOM 2551 C C . TYR B 1 39 ? 6.074 -16.734 0.038 1 92.56 39 TYR B C 1
ATOM 2553 O O . TYR B 1 39 ? 6.02 -15.508 0.12 1 92.56 39 TYR B O 1
ATOM 2561 N N . ARG B 1 40 ? 5.242 -17.5 0.682 1 93.38 40 ARG B N 1
ATOM 2562 C CA . ARG B 1 40 ? 4.262 -16.953 1.616 1 93.38 40 ARG B CA 1
ATOM 2563 C C . ARG B 1 40 ? 4.945 -16.203 2.752 1 93.38 40 ARG B C 1
ATOM 2565 O O . ARG B 1 40 ? 4.516 -15.109 3.127 1 93.38 40 ARG B O 1
ATOM 2572 N N . GLU B 1 41 ? 6.004 -16.781 3.277 1 93 41 GLU B N 1
ATOM 2573 C CA . GLU B 1 41 ? 6.73 -16.156 4.375 1 93 41 GLU B CA 1
ATOM 2574 C C . GLU B 1 41 ? 7.328 -14.812 3.951 1 93 41 GLU B C 1
ATOM 2576 O O . GLU B 1 41 ? 7.273 -13.836 4.699 1 93 41 GLU B O 1
ATOM 2581 N N . LEU B 1 42 ? 7.84 -14.781 2.799 1 92.25 42 LEU B N 1
ATOM 2582 C CA . LEU B 1 42 ? 8.398 -13.531 2.289 1 92.25 42 LEU B CA 1
ATOM 2583 C C . LEU B 1 42 ? 7.312 -12.477 2.129 1 92.25 42 LEU B C 1
ATOM 2585 O O . LEU B 1 42 ? 7.484 -11.336 2.557 1 92.25 42 LEU B O 1
ATOM 2589 N N . ARG B 1 43 ? 6.207 -12.844 1.556 1 92.44 43 ARG B N 1
ATOM 2590 C CA . ARG B 1 43 ? 5.105 -11.906 1.357 1 92.44 43 ARG B CA 1
ATOM 2591 C C . ARG B 1 43 ? 4.602 -11.367 2.691 1 92.44 43 ARG B C 1
ATOM 2593 O O . ARG B 1 43 ? 4.391 -10.156 2.84 1 92.44 43 ARG B O 1
ATOM 2600 N N . ASN B 1 44 ? 4.441 -12.305 3.607 1 94.31 44 ASN B N 1
ATOM 2601 C CA . ASN B 1 44 ? 3.984 -11.891 4.93 1 94.31 44 ASN B CA 1
ATOM 2602 C C . ASN B 1 44 ? 4.973 -10.93 5.586 1 94.31 44 ASN B C 1
ATOM 2604 O O . ASN B 1 44 ? 4.57 -9.945 6.207 1 94.31 44 ASN B O 1
ATOM 2608 N N . TYR B 1 45 ? 6.203 -11.211 5.434 1 94.25 45 TYR B N 1
ATOM 2609 C CA . TYR B 1 45 ? 7.234 -10.344 5.996 1 94.25 45 TYR B CA 1
ATOM 2610 C C . TYR B 1 45 ? 7.176 -8.953 5.375 1 94.25 45 TYR B C 1
ATOM 2612 O O . TYR B 1 45 ? 7.23 -7.949 6.086 1 94.25 45 TYR B O 1
ATOM 2620 N N . VAL B 1 46 ? 7.086 -8.938 4.051 1 93.69 46 VAL B N 1
ATOM 2621 C CA . VAL B 1 46 ? 7.066 -7.672 3.326 1 93.69 46 VAL B CA 1
ATOM 2622 C C . VAL B 1 46 ? 5.844 -6.855 3.736 1 93.69 46 VAL B C 1
ATOM 2624 O O . VAL B 1 46 ? 5.953 -5.66 4.023 1 93.69 46 VAL B O 1
ATOM 2627 N N . VAL B 1 47 ? 4.668 -7.48 3.84 1 94.44 47 VAL B N 1
ATOM 2628 C CA . VAL B 1 47 ? 3.434 -6.809 4.23 1 94.44 47 VAL B CA 1
ATOM 2629 C C . VAL B 1 47 ? 3.59 -6.211 5.629 1 94.44 47 VAL B C 1
ATOM 2631 O O . VAL B 1 47 ? 3.26 -5.043 5.852 1 94.44 47 VAL B O 1
ATOM 2634 N N . ASN B 1 48 ? 4.152 -6.941 6.512 1 95 48 ASN B N 1
ATOM 2635 C CA . ASN B 1 48 ? 4.316 -6.48 7.887 1 95 48 ASN B CA 1
ATOM 2636 C C . ASN B 1 48 ? 5.344 -5.359 7.984 1 95 48 ASN B C 1
ATOM 2638 O O . ASN B 1 48 ? 5.156 -4.402 8.734 1 95 48 ASN B O 1
ATOM 2642 N N . ALA B 1 49 ? 6.395 -5.527 7.266 1 94.5 49 ALA B N 1
ATOM 2643 C CA . ALA B 1 49 ? 7.438 -4.504 7.285 1 94.5 49 ALA B CA 1
ATOM 2644 C C . ALA B 1 49 ? 6.914 -3.178 6.746 1 94.5 49 ALA B C 1
ATOM 2646 O O . ALA B 1 49 ? 7.164 -2.119 7.328 1 94.5 49 ALA B O 1
ATOM 2647 N N . VAL B 1 50 ? 6.207 -3.254 5.652 1 95.38 50 VAL B N 1
ATOM 2648 C CA . VAL B 1 50 ? 5.664 -2.049 5.035 1 95.38 50 VAL B CA 1
ATOM 2649 C C . VAL B 1 50 ? 4.594 -1.441 5.945 1 95.38 50 VAL B C 1
ATOM 2651 O O . VAL B 1 50 ? 4.535 -0.22 6.109 1 95.38 50 VAL B O 1
ATOM 2654 N N . ALA B 1 51 ? 3.799 -2.283 6.555 1 96 51 ALA B N 1
ATOM 2655 C CA . ALA B 1 51 ? 2.822 -1.793 7.523 1 96 51 ALA B CA 1
ATOM 2656 C C . ALA B 1 51 ? 3.51 -1.092 8.688 1 96 51 ALA B C 1
ATOM 2658 O O . ALA B 1 51 ? 3.055 -0.041 9.148 1 96 51 ALA B O 1
ATOM 2659 N N . GLY B 1 52 ? 4.531 -1.687 9.141 1 96.25 52 GLY B N 1
ATOM 2660 C CA . GLY B 1 52 ? 5.301 -1.06 10.203 1 96.25 52 GLY B CA 1
ATOM 2661 C C . GLY B 1 52 ? 5.844 0.304 9.82 1 96.25 52 GLY B C 1
ATOM 2662 O O . GLY B 1 52 ? 5.781 1.248 10.609 1 96.25 52 GLY B O 1
ATOM 2663 N N . ALA B 1 53 ? 6.371 0.386 8.633 1 96.62 53 ALA B N 1
ATOM 2664 C CA . ALA B 1 53 ? 6.879 1.663 8.141 1 96.62 53 ALA B CA 1
ATOM 2665 C C . ALA B 1 53 ? 5.762 2.697 8.039 1 96.62 53 ALA B C 1
ATOM 2667 O O . ALA B 1 53 ? 5.965 3.873 8.359 1 96.62 53 ALA B O 1
ATOM 2668 N N . LYS B 1 54 ? 4.621 2.293 7.605 1 96.62 54 LYS B N 1
ATOM 2669 C CA . LYS B 1 54 ? 3.475 3.189 7.508 1 96.62 54 LYS B CA 1
ATOM 2670 C C . LYS B 1 54 ? 3.035 3.67 8.891 1 96.62 54 LYS B C 1
ATOM 2672 O O . LYS B 1 54 ? 2.684 4.84 9.062 1 96.62 54 LYS B O 1
ATOM 2677 N N . LEU B 1 55 ? 3.047 2.789 9.852 1 97.31 55 LEU B N 1
ATOM 2678 C CA . LEU B 1 55 ? 2.707 3.166 11.219 1 97.31 55 LEU B CA 1
ATOM 2679 C C . LEU B 1 55 ? 3.719 4.16 11.773 1 97.31 55 LEU B C 1
ATOM 2681 O O . LEU B 1 55 ? 3.344 5.125 12.445 1 97.31 55 LEU B O 1
ATOM 2685 N N . ASN B 1 56 ? 4.926 3.928 11.508 1 97.31 56 ASN B N 1
ATOM 2686 C CA . ASN B 1 56 ? 5.957 4.879 11.914 1 97.31 56 ASN B CA 1
ATOM 2687 C C . ASN B 1 56 ? 5.762 6.234 11.242 1 97.31 56 ASN B C 1
ATOM 2689 O O . ASN B 1 56 ? 5.953 7.277 11.875 1 97.31 56 ASN B O 1
ATOM 2693 N N . SER B 1 57 ? 5.418 6.172 9.977 1 96.62 57 SER B N 1
ATOM 2694 C CA . SER B 1 57 ? 5.129 7.41 9.266 1 96.62 57 SER B CA 1
ATOM 2695 C C . SER B 1 57 ? 3.947 8.148 9.891 1 96.62 57 SER B C 1
ATOM 2697 O O . SER B 1 57 ? 3.936 9.375 9.945 1 96.62 57 SER B O 1
ATOM 2699 N N . SER B 1 58 ? 2.98 7.387 10.312 1 96.25 58 SER B N 1
ATOM 2700 C CA . SER B 1 58 ? 1.829 7.969 10.992 1 96.25 58 SER B CA 1
ATOM 2701 C C . SER B 1 58 ? 2.248 8.68 12.281 1 96.25 58 SER B C 1
ATOM 2703 O O . SER B 1 58 ? 1.729 9.75 12.602 1 96.25 58 SER B O 1
ATOM 2705 N N . GLU B 1 59 ? 3.141 8.117 12.961 1 97.19 59 GLU B N 1
ATOM 2706 C CA . GLU B 1 59 ? 3.658 8.742 14.172 1 97.19 59 GLU B CA 1
ATOM 2707 C C . GLU B 1 59 ? 4.383 10.047 13.859 1 97.19 59 GLU B C 1
ATOM 2709 O O . GLU B 1 59 ? 4.258 11.023 14.602 1 97.19 59 GLU B O 1
ATOM 2714 N N . VAL B 1 60 ? 5.121 10.016 12.805 1 97.44 60 VAL B N 1
ATOM 2715 C CA . VAL B 1 60 ? 5.82 11.219 12.375 1 97.44 60 VAL B CA 1
ATOM 2716 C C . VAL B 1 60 ? 4.809 12.328 12.07 1 97.44 60 VAL B C 1
ATOM 2718 O O . VAL B 1 60 ? 4.992 13.469 12.484 1 97.44 60 VAL B O 1
ATOM 2721 N N . VAL B 1 61 ? 3.73 12.023 11.352 1 96.88 61 VAL B N 1
ATOM 2722 C CA . VAL B 1 61 ? 2.688 12.984 11.023 1 96.88 61 VAL B CA 1
ATOM 2723 C C . VAL B 1 61 ? 2.041 13.508 12.297 1 96.88 61 VAL B C 1
ATOM 2725 O O . VAL B 1 61 ? 1.759 14.703 12.414 1 96.88 61 VAL B O 1
ATOM 2728 N N . PHE B 1 62 ? 1.831 12.641 13.273 1 96.88 62 PHE B N 1
ATOM 2729 C CA . PHE B 1 62 ? 1.227 13.039 14.539 1 96.88 62 PHE B CA 1
ATOM 2730 C C . PHE B 1 62 ? 2.094 14.07 15.25 1 96.88 62 PHE B C 1
ATOM 2732 O O . PHE B 1 62 ? 1.601 15.117 15.672 1 96.88 62 PHE B O 1
ATOM 2739 N N . LYS B 1 63 ? 3.346 13.758 15.344 1 97.19 63 LYS B N 1
ATOM 2740 C CA . LYS B 1 63 ? 4.277 14.68 15.984 1 97.19 63 LYS B CA 1
ATOM 2741 C C . LYS B 1 63 ? 4.32 16.016 15.242 1 97.19 63 LYS B C 1
ATOM 2743 O O . LYS B 1 63 ? 4.371 17.078 15.875 1 97.19 63 LYS B O 1
ATOM 2748 N N . PHE B 1 64 ? 4.301 15.953 13.922 1 97.56 64 PHE B N 1
ATOM 2749 C CA . PHE B 1 64 ? 4.254 17.141 13.078 1 97.56 64 PHE B CA 1
ATOM 2750 C C . PHE B 1 64 ? 3.031 18 13.406 1 97.56 64 PHE B C 1
ATOM 2752 O O . PHE B 1 64 ? 3.146 19.203 13.625 1 97.56 64 PHE B O 1
ATOM 2759 N N . ASN B 1 65 ? 1.927 17.359 13.539 1 96.19 65 ASN B N 1
ATOM 2760 C CA . ASN B 1 65 ? 0.677 18.062 13.812 1 96.19 65 ASN B CA 1
ATOM 2761 C C . ASN B 1 65 ? 0.679 18.688 15.195 1 96.19 65 ASN B C 1
ATOM 2763 O O . ASN B 1 65 ? 0.191 19.812 15.375 1 96.19 65 ASN B O 1
ATOM 2767 N N . VAL B 1 66 ? 1.2 17.984 16.156 1 96.06 66 VAL B N 1
ATOM 2768 C CA . VAL B 1 66 ? 1.294 18.531 17.516 1 96.06 66 VAL B CA 1
ATOM 2769 C C . VAL B 1 66 ? 2.15 19.781 17.516 1 96.06 66 VAL B C 1
ATOM 2771 O O . VAL B 1 66 ? 1.78 20.797 18.125 1 96.06 66 VAL B O 1
ATOM 2774 N N . ASP B 1 67 ? 3.207 19.781 16.766 1 96.62 67 ASP B N 1
ATOM 2775 C CA . ASP B 1 67 ? 4.102 20.922 16.672 1 96.62 67 ASP B CA 1
ATOM 2776 C C . ASP B 1 67 ? 3.41 22.109 16 1 96.62 67 ASP B C 1
ATOM 2778 O O . ASP B 1 67 ? 3.545 23.25 16.453 1 96.62 67 ASP B O 1
ATOM 2782 N N . ILE B 1 68 ? 2.701 21.828 14.945 1 96.38 68 ILE B N 1
ATOM 2783 C CA . ILE B 1 68 ? 1.983 22.875 14.219 1 96.38 68 ILE B CA 1
ATOM 2784 C C . ILE B 1 68 ? 0.966 23.531 15.148 1 96.38 68 ILE B C 1
ATOM 2786 O O . ILE B 1 68 ? 0.856 24.766 15.18 1 96.38 68 ILE B O 1
ATOM 2790 N N . ALA B 1 69 ? 0.261 22.734 15.906 1 95.19 69 ALA B N 1
ATOM 2791 C CA . ALA B 1 69 ? -0.74 23.266 16.828 1 95.19 69 ALA B CA 1
ATOM 2792 C C . ALA B 1 69 ? -0.086 24.109 17.922 1 95.19 69 ALA B C 1
ATOM 2794 O O . ALA B 1 69 ? -0.612 25.156 18.297 1 95.19 69 ALA B O 1
ATOM 2795 N N . GLU B 1 70 ? 1.032 23.688 18.422 1 95.81 70 GLU B N 1
ATOM 2796 C CA . GLU B 1 70 ? 1.739 24.422 19.469 1 95.81 70 GLU B CA 1
ATOM 2797 C C . GLU B 1 70 ? 2.215 25.781 18.969 1 95.81 70 GLU B C 1
ATOM 2799 O O . GLU B 1 70 ? 2.09 26.781 19.672 1 95.81 70 GLU B O 1
ATOM 2804 N N . ARG B 1 71 ? 2.707 25.812 17.828 1 95.56 71 ARG B N 1
ATOM 2805 C CA . ARG B 1 71 ? 3.168 27.078 17.234 1 95.56 71 ARG B CA 1
ATOM 2806 C C . ARG B 1 71 ? 1.998 28.016 16.969 1 95.56 71 ARG B C 1
ATOM 2808 O O . ARG B 1 71 ? 2.098 29.219 17.188 1 95.56 71 ARG B O 1
ATOM 2815 N N . LYS B 1 72 ? 0.951 27.422 16.453 1 94.81 72 LYS B N 1
ATOM 2816 C CA . LYS B 1 72 ? -0.257 28.219 16.25 1 94.81 72 LYS B CA 1
ATOM 2817 C C . LYS B 1 72 ? -0.737 28.844 17.562 1 94.81 72 LYS B C 1
ATOM 2819 O O . LYS B 1 72 ? -1.112 30.016 17.594 1 94.81 72 LYS B O 1
ATOM 2824 N N . GLU B 1 73 ? -0.747 28.062 18.578 1 95.06 73 GLU B N 1
ATOM 2825 C CA . GLU B 1 73 ? -1.172 28.562 19.891 1 95.06 73 GLU B CA 1
ATOM 2826 C C . GLU B 1 73 ? -0.297 29.719 20.359 1 95.06 73 GLU B C 1
ATOM 2828 O O . GLU B 1 73 ? -0.807 30.734 20.828 1 95.06 73 GLU B O 1
ATOM 2833 N N . SER B 1 74 ? 0.984 29.531 20.234 1 94.62 74 SER B N 1
ATOM 2834 C CA . SER B 1 74 ? 1.928 30.578 20.641 1 94.62 74 SER B CA 1
ATOM 2835 C C . SER B 1 74 ? 1.681 31.875 19.891 1 94.62 74 SER B C 1
ATOM 2837 O O . SER B 1 74 ? 1.661 32.938 20.5 1 94.62 74 SER B O 1
ATOM 2839 N N . PHE B 1 75 ? 1.467 31.781 18.625 1 93.62 75 PHE B N 1
ATOM 2840 C CA . PHE B 1 75 ? 1.187 32.969 17.812 1 93.62 75 PHE B CA 1
ATOM 2841 C C . PHE B 1 75 ? -0.104 33.625 18.25 1 93.62 75 PHE B C 1
ATOM 2843 O O . PHE B 1 75 ? -0.148 34.844 18.406 1 93.62 75 PHE B O 1
ATOM 2850 N N . LEU B 1 76 ? -1.165 32.844 18.406 1 94.88 76 LEU B N 1
ATOM 2851 C CA . LEU B 1 76 ? -2.461 33.406 18.797 1 94.88 76 LEU B CA 1
ATOM 2852 C C . LEU B 1 76 ? -2.369 34.094 20.141 1 94.88 76 LEU B C 1
ATOM 2854 O O . LEU B 1 76 ? -2.887 35.219 20.297 1 94.88 76 LEU B O 1
ATOM 2858 N N . GLN B 1 77 ? -1.666 33.469 21.094 1 94.5 77 GLN B N 1
ATOM 2859 C CA . GLN B 1 77 ? -1.513 34.062 22.406 1 94.5 77 GLN B CA 1
ATOM 2860 C C . GLN B 1 77 ? -0.76 35.375 22.328 1 94.5 77 GLN B C 1
ATOM 2862 O O . GLN B 1 77 ? -1.159 36.375 22.953 1 94.5 77 GLN B O 1
ATOM 2867 N N . SER B 1 78 ? 0.241 35.375 21.531 1 94.19 78 SER B N 1
ATOM 2868 C CA . SER B 1 78 ? 1.032 36.594 21.359 1 94.19 78 SER B CA 1
ATOM 2869 C C . SER B 1 78 ? 0.207 37.719 20.719 1 94.19 78 SER B C 1
ATOM 2871 O O . SER B 1 78 ? 0.239 38.875 21.172 1 94.19 78 SER B O 1
ATOM 2873 N N . ALA B 1 79 ? -0.528 37.344 19.703 1 94.94 79 ALA B N 1
ATOM 2874 C CA . ALA B 1 79 ? -1.349 38.312 18.984 1 94.94 79 ALA B CA 1
ATOM 2875 C C . ALA B 1 79 ? -2.422 38.906 19.906 1 94.94 79 ALA B C 1
ATOM 2877 O O . ALA B 1 79 ? -2.627 40.125 19.938 1 94.94 79 ALA B O 1
ATOM 2878 N N . ILE B 1 80 ? -3.078 38.062 20.641 1 94.19 80 ILE B N 1
ATOM 2879 C CA . ILE B 1 80 ? -4.16 38.469 21.516 1 94.19 80 ILE B CA 1
ATOM 2880 C C . ILE B 1 80 ? -3.598 39.375 22.625 1 94.19 80 ILE B C 1
ATOM 2882 O O . ILE B 1 80 ? -4.195 40.375 22.984 1 94.19 80 ILE B O 1
ATOM 2886 N N . LYS B 1 81 ? -2.436 38.969 23.156 1 93.38 81 LYS B N 1
ATOM 2887 C CA . LYS B 1 81 ? -1.786 39.781 24.203 1 93.38 81 LYS B CA 1
ATOM 2888 C C . LYS B 1 81 ? -1.398 41.156 23.672 1 93.38 81 LYS B C 1
ATOM 2890 O O . LYS B 1 81 ? -1.604 42.156 24.344 1 93.38 81 LYS B O 1
ATOM 2895 N N . ALA B 1 82 ? -0.849 41.188 22.5 1 93.81 82 ALA B N 1
ATOM 2896 C CA . ALA B 1 82 ? -0.459 42.438 21.891 1 93.81 82 ALA B CA 1
ATOM 2897 C C . ALA B 1 82 ? -1.673 43.344 21.672 1 93.81 82 ALA B C 1
ATOM 2899 O O . ALA B 1 82 ? -1.625 44.562 21.938 1 93.81 82 ALA B O 1
ATOM 2900 N N . GLU B 1 83 ? -2.732 42.781 21.172 1 94.94 83 GLU B N 1
ATOM 2901 C CA . GLU B 1 83 ? -3.975 43.5 20.969 1 94.94 83 GLU B CA 1
ATOM 2902 C C . GLU B 1 83 ? -4.484 44.125 22.266 1 94.94 83 GLU B C 1
ATOM 2904 O O . GLU B 1 83 ? -4.84 45.281 22.328 1 94.94 83 GLU B O 1
ATOM 2909 N N . SER B 1 84 ? -4.516 43.312 23.281 1 93.44 84 SER B N 1
ATOM 2910 C CA . SER B 1 84 ? -5.008 43.75 24.578 1 93.44 84 SER B CA 1
ATOM 2911 C C . SER B 1 84 ? -4.172 44.875 25.141 1 93.44 84 SER B C 1
ATOM 2913 O O . SER B 1 84 ? -4.711 45.812 25.75 1 93.44 84 SER B O 1
ATOM 2915 N N . GLY B 1 85 ? -2.91 44.781 24.906 1 92.31 85 GLY B N 1
ATOM 2916 C CA . GLY B 1 85 ? -2.029 45.844 25.344 1 92.31 85 GLY B CA 1
ATOM 2917 C C . GLY B 1 85 ? -2.318 47.188 24.672 1 92.31 85 GLY B C 1
ATOM 2918 O O . GLY B 1 85 ? -2.398 48.219 25.344 1 92.31 85 GLY B O 1
ATOM 2919 N N . VAL B 1 86 ? -2.541 47.156 23.453 1 95.38 86 VAL B N 1
ATOM 2920 C CA . VAL B 1 86 ? -2.787 48.375 22.703 1 95.38 86 VAL B CA 1
ATOM 2921 C C . VAL B 1 86 ? -4.168 48.938 23.047 1 95.38 86 VAL B C 1
ATOM 2923 O O . VAL B 1 86 ? -4.332 50.156 23.203 1 95.38 86 VAL B O 1
ATOM 2926 N N . LEU B 1 87 ? -5.133 48.031 23.156 1 94.94 87 LEU B N 1
ATOM 2927 C CA . LEU B 1 87 ? -6.488 48.469 23.469 1 94.94 87 LEU B CA 1
ATOM 2928 C C . LEU B 1 87 ? -6.551 49.094 24.859 1 94.94 87 LEU B C 1
ATOM 2930 O O . LEU B 1 87 ? -7.32 50.031 25.094 1 94.94 87 LEU B O 1
ATOM 2934 N N . ARG B 1 88 ? -5.75 48.531 25.734 1 94.38 88 ARG B N 1
ATOM 2935 C CA . ARG B 1 88 ? -5.672 49.156 27.062 1 94.38 88 ARG B CA 1
ATOM 2936 C C . ARG B 1 88 ? -5.191 50.594 26.984 1 94.38 88 ARG B C 1
ATOM 2938 O O . ARG B 1 88 ? -5.738 51.469 27.656 1 94.38 88 ARG B O 1
ATOM 2945 N N . GLN B 1 89 ? -4.227 50.844 26.109 1 95.06 89 GLN B N 1
ATOM 2946 C CA . GLN B 1 89 ? -3.695 52.188 25.938 1 95.06 89 GLN B CA 1
ATOM 2947 C C . GLN B 1 89 ? -4.75 53.125 25.328 1 95.06 89 GLN B C 1
ATOM 2949 O O . GLN B 1 89 ? -4.902 54.25 25.766 1 95.06 89 GLN B O 1
ATOM 2954 N N . VAL B 1 90 ? -5.516 52.625 24.422 1 94.44 90 VAL B N 1
ATOM 2955 C CA . VAL B 1 90 ? -6.492 53.438 23.703 1 94.44 90 VAL B CA 1
ATOM 2956 C C . VAL B 1 90 ? -7.703 53.719 24.594 1 94.44 90 VAL B C 1
ATOM 2958 O O . VAL B 1 90 ? -8.219 54.844 24.641 1 94.44 90 VAL B O 1
ATOM 2961 N N . ASN B 1 91 ? -8.109 52.688 25.312 1 92.06 91 ASN B N 1
ATOM 2962 C CA . ASN B 1 91 ? -9.312 52.812 26.125 1 92.06 91 ASN B CA 1
ATOM 2963 C C . ASN B 1 91 ? -9.047 53.531 27.438 1 92.06 91 ASN B C 1
ATOM 2965 O O . ASN B 1 91 ? -9.977 54 28.094 1 92.06 91 ASN B O 1
ATOM 2969 N N . GLY B 1 92 ? -7.738 53.562 27.812 1 91.5 92 GLY B N 1
ATOM 2970 C CA . GLY B 1 92 ? -7.398 54.188 29.078 1 91.5 92 GLY B CA 1
ATOM 2971 C C . GLY B 1 92 ? -7.137 55.688 28.969 1 91.5 92 GLY B C 1
ATOM 2972 O O . GLY B 1 92 ? -6.68 56.312 29.922 1 91.5 92 GLY B O 1
ATOM 2973 N N . GLN B 1 93 ? -7.547 56.312 27.875 1 92.69 93 GLN B N 1
ATOM 2974 C CA . GLN B 1 93 ? -7.254 57.719 27.656 1 92.69 93 GLN B CA 1
ATOM 2975 C C . GLN B 1 93 ? -8.234 58.625 28.406 1 92.69 93 GLN B C 1
ATOM 2977 O O . GLN B 1 93 ? -9.352 58.219 28.719 1 92.69 93 GLN B O 1
ATOM 2982 N N . SER B 1 94 ? -7.781 59.812 28.625 1 90.25 94 SER B N 1
ATOM 2983 C CA . SER B 1 94 ? -8.617 60.812 29.297 1 90.25 94 SER B CA 1
ATOM 2984 C C . SER B 1 94 ? -9.797 61.219 28.422 1 90.25 94 SER B C 1
ATOM 2986 O O . SER B 1 94 ? -9.719 61.156 27.188 1 90.25 94 SER B O 1
ATOM 2988 N N . PRO B 1 95 ? -10.805 61.719 29 1 89.44 95 PRO B N 1
ATOM 2989 C CA . PRO B 1 95 ? -11.984 62.156 28.234 1 89.44 95 PRO B CA 1
ATOM 2990 C C . PRO B 1 95 ? -11.703 63.375 27.375 1 89.44 95 PRO B C 1
ATOM 2992 O O . PRO B 1 95 ? -12.492 63.688 26.469 1 89.44 95 PRO B O 1
ATOM 2995 N N . GLU B 1 96 ? -10.617 64 27.625 1 91.31 96 GLU B N 1
ATOM 2996 C CA . GLU B 1 96 ? -10.273 65.188 26.859 1 91.31 96 GLU B CA 1
ATOM 2997 C C . GLU B 1 96 ? -9.805 64.812 25.453 1 91.31 96 GLU B C 1
ATOM 2999 O O . GLU B 1 96 ? -9.812 65.625 24.547 1 91.31 96 GLU B O 1
ATOM 3004 N N . VAL B 1 97 ? -9.523 63.594 25.391 1 93.06 97 VAL B N 1
ATOM 3005 C CA . VAL B 1 97 ? -9.055 63.125 24.078 1 93.06 97 VAL B CA 1
ATOM 3006 C C . VAL B 1 97 ? -10.25 62.875 23.172 1 93.06 97 VAL B C 1
ATOM 3008 O O . VAL B 1 97 ? -11.281 62.375 23.609 1 93.06 97 VAL B O 1
ATOM 3011 N N . GLU B 1 98 ? -10.094 63.25 21.875 1 93.75 98 GLU B N 1
ATOM 3012 C CA . GLU B 1 98 ? -11.18 63.156 20.906 1 93.75 98 GLU B CA 1
ATOM 3013 C C . GLU B 1 98 ? -11.703 61.719 20.781 1 93.75 98 GLU B C 1
ATOM 3015 O O . GLU B 1 98 ? -10.969 60.812 20.359 1 93.75 98 GLU B O 1
ATOM 3020 N N . THR B 1 99 ? -12.914 61.594 21.016 1 92.31 99 THR B N 1
ATOM 3021 C CA . THR B 1 99 ? -13.531 60.281 21.062 1 92.31 99 THR B CA 1
ATOM 3022 C C . THR B 1 99 ? -13.586 59.656 19.672 1 92.31 99 THR B C 1
ATOM 3024 O O . THR B 1 99 ? -13.461 58.438 19.516 1 92.31 99 THR B O 1
ATOM 3027 N N . THR B 1 100 ? -13.836 60.5 18.719 1 93.81 100 THR B N 1
ATOM 3028 C CA . THR B 1 100 ? -13.891 60 17.359 1 93.81 100 THR B CA 1
ATOM 3029 C C . THR B 1 100 ? -12.531 59.469 16.922 1 93.81 100 THR B C 1
ATOM 3031 O O . THR B 1 100 ? -12.461 58.406 16.266 1 93.81 100 THR B O 1
ATOM 3034 N N . CYS B 1 101 ? -11.523 60.094 17.312 1 95.88 101 CYS B N 1
ATOM 3035 C CA . CYS B 1 101 ? -10.172 59.656 16.984 1 95.88 101 CYS B CA 1
ATOM 3036 C C . CYS B 1 101 ? -9.867 58.312 17.641 1 95.88 101 CYS B C 1
ATOM 3038 O O . CYS B 1 101 ? -9.328 57.406 17 1 95.88 101 CYS B O 1
ATOM 3040 N N . LEU B 1 102 ? -10.281 58.094 18.906 1 95.69 102 LEU B N 1
ATOM 3041 C CA . LEU B 1 102 ? -10.07 56.844 19.625 1 95.69 102 LEU B CA 1
ATOM 3042 C C . LEU B 1 102 ? -10.859 55.719 18.969 1 95.69 102 LEU B C 1
ATOM 3044 O O . LEU B 1 102 ? -10.383 54.594 18.922 1 95.69 102 LEU B O 1
ATOM 3048 N N . SER B 1 103 ? -12.039 56.062 18.453 1 94.06 103 SER B N 1
ATOM 3049 C CA . SER B 1 103 ? -12.828 55.062 17.766 1 94.06 103 SER B CA 1
ATOM 3050 C C . SER B 1 103 ? -12.125 54.562 16.484 1 94.06 103 SER B C 1
ATOM 3052 O O . SER B 1 103 ? -12.156 53.375 16.172 1 94.06 103 SER B O 1
ATOM 3054 N N . PHE B 1 104 ? -11.477 55.438 15.812 1 94.88 104 PHE B N 1
ATOM 3055 C CA . PHE B 1 104 ? -10.727 55.094 14.617 1 94.88 104 PHE B CA 1
ATOM 3056 C C . PHE B 1 104 ? -9.547 54.188 14.969 1 94.88 104 PHE B C 1
ATOM 3058 O O . PHE B 1 104 ? -9.227 53.25 14.234 1 94.88 104 PHE B O 1
ATOM 3065 N N . LEU B 1 105 ? -8.875 54.406 16.078 1 96.38 105 LEU B N 1
ATOM 3066 C CA . LEU B 1 105 ? -7.754 53.562 16.516 1 96.38 105 LEU B CA 1
ATOM 3067 C C . LEU B 1 105 ? -8.211 52.156 16.859 1 96.38 105 LEU B C 1
ATOM 3069 O O . LEU B 1 105 ? -7.559 51.188 16.5 1 96.38 105 LEU B O 1
ATOM 3073 N N . ARG B 1 106 ? -9.352 52.062 17.547 1 95.12 106 ARG B N 1
ATOM 3074 C CA . ARG B 1 106 ? -9.898 50.75 17.844 1 95.12 106 ARG B CA 1
ATOM 3075 C C . ARG B 1 106 ? -10.219 50 16.562 1 95.12 106 ARG B C 1
ATOM 3077 O O . ARG B 1 106 ? -9.953 48.781 16.469 1 95.12 106 ARG B O 1
ATOM 3084 N N . GLN B 1 107 ? -10.734 50.719 15.602 1 93.81 107 GLN B N 1
ATOM 3085 C CA . GLN B 1 107 ? -11.023 50.094 14.312 1 93.81 107 GLN B CA 1
ATOM 3086 C C . GLN B 1 107 ? -9.742 49.625 13.617 1 93.81 107 GLN B C 1
ATOM 3088 O O . GLN B 1 107 ? -9.711 48.562 13.008 1 93.81 107 GLN B O 1
ATOM 3093 N N . SER B 1 108 ? -8.758 50.438 13.711 1 95.06 108 SER B N 1
ATOM 3094 C CA . SER B 1 108 ? -7.473 50.062 13.133 1 95.06 108 SER B CA 1
ATOM 3095 C C . SER B 1 108 ? -6.914 48.812 13.766 1 95.06 108 SER B C 1
ATOM 3097 O O . SER B 1 108 ? -6.387 47.938 13.07 1 95.06 108 SER B O 1
ATOM 3099 N N . VAL B 1 109 ? -7.027 48.688 15.062 1 94.94 109 VAL B N 1
ATOM 3100 C CA . VAL B 1 109 ? -6.578 47.469 15.766 1 94.94 109 VAL B CA 1
ATOM 3101 C C . VAL B 1 109 ? -7.363 46.25 15.273 1 94.94 109 VAL B C 1
ATOM 3103 O O . VAL B 1 109 ? -6.777 45.219 14.953 1 94.94 109 VAL B O 1
ATOM 3106 N N . ASP B 1 110 ? -8.648 46.406 15.133 1 93.88 110 ASP B N 1
ATOM 3107 C CA . ASP B 1 110 ? -9.508 45.312 14.68 1 93.88 110 ASP B CA 1
ATOM 3108 C C . ASP B 1 110 ? -9.141 44.875 13.266 1 93.88 110 ASP B C 1
ATOM 3110 O O . ASP B 1 110 ? -9.031 43.688 12.992 1 93.88 110 ASP B O 1
ATOM 3114 N N . VAL B 1 111 ? -8.945 45.844 12.383 1 94.06 111 VAL B N 1
ATOM 3115 C CA . VAL B 1 111 ? -8.602 45.531 10.992 1 94.06 111 VAL B CA 1
ATOM 3116 C C . VAL B 1 111 ? -7.258 44.812 10.945 1 94.06 111 VAL B C 1
ATOM 3118 O O . VAL B 1 111 ? -7.098 43.844 10.219 1 94.06 111 VAL B O 1
ATOM 3121 N N . ASN B 1 112 ? -6.34 45.25 11.734 1 94.94 112 ASN B N 1
ATOM 3122 C CA . ASN B 1 112 ? -5.012 44.625 11.727 1 94.94 112 ASN B CA 1
ATOM 3123 C C . ASN B 1 112 ? -5.043 43.219 12.297 1 94.94 112 ASN B C 1
ATOM 3125 O O . ASN B 1 112 ? -4.34 42.344 11.812 1 94.94 112 ASN B O 1
ATOM 3129 N N . MET B 1 113 ? -5.828 43 13.297 1 94.75 113 MET B N 1
ATOM 3130 C CA . MET B 1 113 ? -6.004 41.656 13.82 1 94.75 113 MET B CA 1
ATOM 3131 C C . MET B 1 113 ? -6.629 40.75 12.773 1 94.75 113 MET B C 1
ATOM 3133 O O . MET B 1 113 ? -6.211 39.594 12.617 1 94.75 113 MET B O 1
ATOM 3137 N N . ASN B 1 114 ? -7.605 41.25 12.102 1 93.69 114 ASN B N 1
ATOM 3138 C CA . ASN B 1 114 ? -8.242 40.469 11.047 1 93.69 114 ASN B CA 1
ATOM 3139 C C . ASN B 1 114 ? -7.254 40.125 9.938 1 93.69 114 ASN B C 1
ATOM 3141 O O . ASN B 1 114 ? -7.254 39 9.438 1 93.69 114 ASN B O 1
ATOM 3145 N N . LEU B 1 115 ? -6.414 41.031 9.57 1 95.56 115 LEU B N 1
ATOM 3146 C CA . LEU B 1 115 ? -5.398 40.781 8.555 1 95.56 115 LEU B CA 1
ATOM 3147 C C . LEU B 1 115 ? -4.395 39.75 9.039 1 95.56 115 LEU B C 1
ATOM 3149 O O . LEU B 1 115 ? -3.955 38.875 8.273 1 95.56 115 LEU B O 1
ATOM 3153 N N . ALA B 1 116 ? -4.027 39.844 10.273 1 95.38 116 ALA B N 1
ATOM 3154 C CA . ALA B 1 116 ? -3.154 38.812 10.852 1 95.38 116 ALA B CA 1
ATOM 3155 C C . ALA B 1 116 ? -3.797 37.438 10.773 1 95.38 116 ALA B C 1
ATOM 3157 O O . ALA B 1 116 ? -3.119 36.438 10.492 1 95.38 116 ALA B O 1
ATOM 3158 N N . GLY B 1 117 ? -5.105 37.344 11.078 1 95.25 117 GLY B N 1
ATOM 3159 C CA . GLY B 1 117 ? -5.824 36.094 10.953 1 95.25 117 GLY B CA 1
ATOM 3160 C C . GLY B 1 117 ? -5.773 35.531 9.555 1 95.25 117 GLY B C 1
ATOM 3161 O O . GLY B 1 117 ? -5.621 34.312 9.383 1 95.25 117 GLY B O 1
ATOM 3162 N N . VAL B 1 118 ? -5.941 36.375 8.555 1 94.94 118 VAL B N 1
ATOM 3163 C CA . VAL B 1 118 ? -5.859 35.938 7.16 1 94.94 118 VAL B CA 1
ATOM 3164 C C . VAL B 1 118 ? -4.469 35.375 6.875 1 94.94 118 VAL B C 1
ATOM 3166 O O . VAL B 1 118 ? -4.332 34.312 6.266 1 94.94 118 VAL B O 1
ATOM 3169 N N . SER B 1 119 ? -3.461 36.094 7.293 1 93.81 119 SER B N 1
ATOM 3170 C CA . SER B 1 119 ? -2.088 35.656 7.082 1 93.81 119 SER B CA 1
ATOM 3171 C C . SER B 1 119 ? -1.842 34.312 7.742 1 93.81 119 SER B C 1
ATOM 3173 O O . SER B 1 119 ? -1.21 33.438 7.148 1 93.81 119 SER B O 1
ATOM 3175 N N . PHE B 1 120 ? -2.371 34.156 8.898 1 93.06 120 PHE B N 1
ATOM 3176 C CA . PHE B 1 120 ? -2.238 32.906 9.617 1 93.06 120 PHE B CA 1
ATOM 3177 C C . PHE B 1 120 ? -2.881 31.766 8.836 1 93.06 120 PHE B C 1
ATOM 3179 O O . PHE B 1 120 ? -2.301 30.688 8.711 1 93.06 120 PHE B O 1
ATOM 3186 N N . THR B 1 121 ? -4.047 32 8.312 1 94.81 121 THR B N 1
ATOM 3187 C CA . THR B 1 121 ? -4.746 31 7.52 1 94.81 121 THR B CA 1
ATOM 3188 C C . THR B 1 121 ? -3.938 30.641 6.277 1 94.81 121 THR B C 1
ATOM 3190 O O . THR B 1 121 ? -3.846 29.469 5.91 1 94.81 121 THR B O 1
ATOM 3193 N N . ASN B 1 122 ? -3.328 31.609 5.668 1 96.06 122 ASN B N 1
ATOM 3194 C CA . ASN B 1 122 ? -2.508 31.344 4.492 1 96.06 122 ASN B CA 1
ATOM 3195 C C . ASN B 1 122 ? -1.301 30.484 4.832 1 96.06 122 ASN B C 1
ATOM 3197 O O . ASN B 1 122 ? -0.953 29.562 4.074 1 96.06 122 ASN B O 1
ATOM 3201 N N . CYS B 1 123 ? -0.664 30.781 5.957 1 97.19 123 CYS B N 1
ATOM 3202 C CA . CYS B 1 123 ? 0.445 29.953 6.406 1 97.19 123 CYS B CA 1
ATOM 3203 C C . CYS B 1 123 ? 0.002 28.5 6.586 1 97.19 123 CYS B C 1
ATOM 3205 O O . CYS B 1 123 ? 0.696 27.578 6.156 1 97.19 123 CYS B O 1
ATOM 3207 N N . LEU B 1 124 ? -1.182 28.312 7.172 1 96.56 124 LEU B N 1
ATOM 3208 C CA . LEU B 1 124 ? -1.682 26.969 7.457 1 96.56 124 LEU B CA 1
ATOM 3209 C C . LEU B 1 124 ? -2.08 26.25 6.168 1 96.56 124 LEU B C 1
ATOM 3211 O O . LEU B 1 124 ? -1.904 25.047 6.047 1 96.56 124 LEU B O 1
ATOM 3215 N N . ASN B 1 125 ? -2.594 26.969 5.211 1 95.56 125 ASN B N 1
ATOM 3216 C CA . ASN B 1 125 ? -2.938 26.375 3.918 1 95.56 125 ASN B CA 1
ATOM 3217 C C . ASN B 1 125 ? -1.706 25.812 3.215 1 95.56 125 ASN B C 1
ATOM 3219 O O . ASN B 1 125 ? -1.772 24.75 2.594 1 95.56 125 ASN B O 1
ATOM 3223 N N . ASN B 1 126 ? -0.65 26.578 3.342 1 96.12 126 ASN B N 1
ATOM 3224 C CA . ASN B 1 126 ? 0.601 26.094 2.764 1 96.12 126 ASN B CA 1
ATOM 3225 C C . ASN B 1 126 ? 1.079 24.828 3.441 1 96.12 126 ASN B C 1
ATOM 3227 O O . ASN B 1 126 ? 1.559 23.906 2.775 1 96.12 126 ASN B O 1
ATOM 3231 N N . VAL B 1 127 ? 0.94 24.766 4.738 1 96.56 127 VAL B N 1
ATOM 3232 C CA . VAL B 1 127 ? 1.31 23.578 5.5 1 96.56 127 VAL B CA 1
ATOM 3233 C C . VAL B 1 127 ? 0.444 22.406 5.07 1 96.56 127 VAL B C 1
ATOM 3235 O O . VAL B 1 127 ? 0.954 21.297 4.836 1 96.56 127 VAL B O 1
ATOM 3238 N N . ASP B 1 128 ? -0.825 22.609 4.938 1 95.81 128 ASP B N 1
ATOM 3239 C CA . ASP B 1 128 ? -1.775 21.578 4.566 1 95.81 128 ASP B CA 1
ATOM 3240 C C . ASP B 1 128 ? -1.429 20.984 3.201 1 95.81 128 ASP B C 1
ATOM 3242 O O . ASP B 1 128 ? -1.398 19.75 3.041 1 95.81 128 ASP B O 1
ATOM 3246 N N . ALA B 1 129 ? -1.148 21.828 2.238 1 95.69 129 ALA B N 1
ATOM 3247 C CA . ALA B 1 129 ? -0.805 21.375 0.891 1 95.69 129 ALA B CA 1
ATOM 3248 C C . ALA B 1 129 ? 0.499 20.578 0.89 1 95.69 129 ALA B C 1
ATOM 3250 O O . ALA B 1 129 ? 0.581 19.516 0.286 1 95.69 129 ALA B O 1
ATOM 3251 N N . ALA B 1 130 ? 1.475 21.109 1.571 1 96.44 130 ALA B N 1
ATOM 3252 C CA . ALA B 1 130 ? 2.779 20.453 1.617 1 96.44 130 ALA B CA 1
ATOM 3253 C C . ALA B 1 130 ? 2.688 19.109 2.318 1 96.44 130 ALA B C 1
ATOM 3255 O O . ALA B 1 130 ? 3.291 18.125 1.873 1 96.44 130 ALA B O 1
ATOM 3256 N N . LEU B 1 131 ? 1.975 19.062 3.43 1 96.25 131 LEU B N 1
ATOM 3257 C CA . LEU B 1 131 ? 1.803 17.828 4.168 1 96.25 131 LEU B CA 1
ATOM 3258 C C . LEU B 1 131 ? 1.123 16.766 3.301 1 96.25 131 LEU B C 1
ATOM 3260 O O . LEU B 1 131 ? 1.562 15.617 3.258 1 96.25 131 LEU B O 1
ATOM 3264 N N . SER B 1 132 ? 0.084 17.156 2.607 1 94.69 132 SER B N 1
ATOM 3265 C CA . SER B 1 132 ? -0.636 16.234 1.735 1 94.69 132 SER B CA 1
ATOM 3266 C C . SER B 1 132 ? 0.281 15.656 0.66 1 94.69 132 SER B C 1
ATOM 3268 O O . SER B 1 132 ? 0.25 14.453 0.387 1 94.69 132 SER B O 1
ATOM 3270 N N . GLU B 1 133 ? 1.064 16.5 0.086 1 95.31 133 GLU B N 1
ATOM 3271 C CA . GLU B 1 133 ? 1.997 16.062 -0.948 1 95.31 133 GLU B CA 1
ATOM 3272 C C . GLU B 1 133 ? 3.018 15.078 -0.388 1 95.31 133 GLU B C 1
ATOM 3274 O O . GLU B 1 133 ? 3.311 14.055 -1.017 1 95.31 133 GLU B O 1
ATOM 3279 N N . GLU B 1 134 ? 3.488 15.391 0.77 1 96.44 134 GLU B N 1
ATOM 3280 C CA . GLU B 1 134 ? 4.504 14.531 1.376 1 96.44 134 GLU B CA 1
ATOM 3281 C C . GLU B 1 134 ? 3.91 13.188 1.794 1 96.44 134 GLU B C 1
ATOM 3283 O O . GLU B 1 134 ? 4.57 12.148 1.682 1 96.44 134 GLU B O 1
ATOM 3288 N N . VAL B 1 135 ? 2.701 13.133 2.289 1 95.38 135 VAL B N 1
ATOM 3289 C CA . VAL B 1 135 ? 2.051 11.883 2.678 1 95.38 135 VAL B CA 1
ATOM 3290 C C . VAL B 1 135 ? 1.832 11.008 1.445 1 95.38 135 VAL B C 1
ATOM 3292 O O . VAL B 1 135 ? 2.139 9.812 1.462 1 95.38 135 VAL B O 1
ATOM 3295 N N . VAL B 1 136 ? 1.411 11.641 0.368 1 93.5 136 VAL B N 1
ATOM 3296 C CA . VAL B 1 136 ? 1.218 10.898 -0.872 1 93.5 136 VAL B CA 1
ATOM 3297 C C . VAL B 1 136 ? 2.555 10.344 -1.354 1 93.5 136 VAL B C 1
ATOM 3299 O O . VAL B 1 136 ? 2.635 9.188 -1.783 1 93.5 136 VAL B O 1
ATOM 3302 N N . ARG B 1 137 ? 3.551 11.086 -1.263 1 94.81 137 ARG B N 1
ATOM 3303 C CA . ARG B 1 137 ? 4.871 10.68 -1.735 1 94.81 137 ARG B CA 1
ATOM 3304 C C . ARG B 1 137 ? 5.383 9.469 -0.96 1 94.81 137 ARG B C 1
ATOM 3306 O O . ARG B 1 137 ? 5.816 8.484 -1.557 1 94.81 137 ARG B O 1
ATOM 3313 N N . ILE B 1 138 ? 5.32 9.547 0.347 1 95.75 138 ILE B N 1
ATOM 3314 C CA . ILE B 1 138 ? 5.867 8.445 1.136 1 95.75 138 ILE B CA 1
ATOM 3315 C C . ILE B 1 138 ? 5.051 7.18 0.887 1 95.75 138 ILE B C 1
ATOM 3317 O O . ILE B 1 138 ? 5.605 6.082 0.807 1 95.75 138 ILE B O 1
ATOM 3321 N N . TYR B 1 139 ? 3.756 7.223 0.799 1 94.5 139 TYR B N 1
ATOM 3322 C CA . TYR B 1 139 ? 2.932 6.051 0.535 1 94.5 139 TYR B CA 1
ATOM 3323 C C . TYR B 1 139 ? 3.248 5.457 -0.834 1 94.5 139 TYR B C 1
ATOM 3325 O O . TYR B 1 139 ? 3.279 4.238 -0.997 1 94.5 139 TYR B O 1
ATOM 3333 N N . THR B 1 140 ? 3.514 6.332 -1.765 1 93.06 140 THR B N 1
ATOM 3334 C CA . THR B 1 140 ? 3.898 5.859 -3.092 1 93.06 140 THR B CA 1
ATOM 3335 C C . THR B 1 140 ? 5.242 5.141 -3.043 1 93.06 140 THR B C 1
ATOM 3337 O O . THR B 1 140 ? 5.395 4.062 -3.623 1 93.06 140 THR B O 1
ATOM 3340 N N . GLU B 1 141 ? 6.156 5.73 -2.371 1 93.5 141 GLU B N 1
ATOM 3341 C CA . GLU B 1 141 ? 7.477 5.125 -2.23 1 93.5 141 GLU B CA 1
ATOM 3342 C C . GLU B 1 141 ? 7.391 3.766 -1.54 1 93.5 141 GLU B C 1
ATOM 3344 O O . GLU B 1 141 ? 8.031 2.803 -1.971 1 93.5 141 GLU B O 1
ATOM 3349 N N . LEU B 1 142 ? 6.594 3.67 -0.516 1 94.25 142 LEU B N 1
ATOM 3350 C CA . LEU B 1 142 ? 6.422 2.42 0.219 1 94.25 142 LEU B CA 1
ATOM 3351 C C . LEU B 1 142 ? 5.723 1.374 -0.64 1 94.25 142 LEU B C 1
ATOM 3353 O O . LEU B 1 142 ? 6.07 0.193 -0.596 1 94.25 142 LEU B O 1
ATOM 3357 N N . GLN B 1 143 ? 4.828 1.805 -1.458 1 90 143 GLN B N 1
ATOM 3358 C CA . GLN B 1 143 ? 4.086 0.901 -2.334 1 90 143 GLN B CA 1
ATOM 3359 C C . GLN B 1 143 ? 5 0.3 -3.4 1 90 143 GLN B C 1
ATOM 3361 O O . GLN B 1 143 ? 4.883 -0.882 -3.73 1 90 143 GLN B O 1
ATOM 3366 N N . VAL B 1 144 ? 5.82 1.1 -3.934 1 87.38 144 VAL B N 1
ATOM 3367 C CA . VAL B 1 144 ? 6.742 0.621 -4.957 1 87.38 144 VAL B CA 1
ATOM 3368 C C . VAL B 1 144 ? 7.648 -0.459 -4.371 1 87.38 144 VAL B C 1
ATOM 3370 O O . VAL B 1 144 ? 7.879 -1.496 -4.996 1 87.38 144 VAL B O 1
ATOM 3373 N N . ASN B 1 145 ? 8.062 -0.278 -3.201 1 84.69 145 ASN B N 1
ATOM 3374 C CA . ASN B 1 145 ? 8.898 -1.266 -2.525 1 84.69 145 ASN B CA 1
ATOM 3375 C C . ASN B 1 145 ? 8.133 -2.555 -2.25 1 84.69 145 ASN B C 1
ATOM 3377 O O . ASN B 1 145 ? 8.656 -3.65 -2.447 1 84.69 145 ASN B O 1
ATOM 3381 N N . GLU B 1 146 ? 6.926 -2.457 -1.853 1 89.5 146 GLU B N 1
ATOM 3382 C CA . GLU B 1 146 ? 6.109 -3.627 -1.55 1 89.5 146 GLU B CA 1
ATOM 3383 C C . GLU B 1 146 ? 5.844 -4.453 -2.805 1 89.5 146 GLU B C 1
ATOM 3385 O O . GLU B 1 146 ? 6.043 -5.672 -2.807 1 89.5 146 GLU B O 1
ATOM 3390 N N . THR B 1 147 ? 5.504 -3.777 -3.869 1 84.25 147 THR B N 1
ATOM 3391 C CA . THR B 1 147 ? 5.098 -4.453 -5.094 1 84.25 147 THR B CA 1
ATOM 3392 C C . THR B 1 147 ? 6.277 -5.184 -5.73 1 84.25 147 THR B C 1
ATOM 3394 O O . THR B 1 147 ? 6.109 -6.25 -6.324 1 84.25 147 THR B O 1
ATOM 3397 N N . SER B 1 148 ? 7.414 -4.68 -5.516 1 83.38 148 SER B N 1
ATOM 3398 C CA . SER B 1 148 ? 8.602 -5.316 -6.082 1 83.38 148 SER B CA 1
ATOM 3399 C C . SER B 1 148 ? 8.844 -6.688 -5.469 1 83.38 148 SER B C 1
ATOM 3401 O O . SER B 1 148 ? 9.375 -7.586 -6.125 1 83.38 148 SER B O 1
ATOM 3403 N N . TYR B 1 149 ? 8.359 -6.914 -4.281 1 83.56 149 TYR B N 1
ATOM 3404 C CA . TYR B 1 149 ? 8.602 -8.18 -3.6 1 83.56 149 TYR B CA 1
ATOM 3405 C C . TYR B 1 149 ? 7.387 -9.102 -3.719 1 83.56 149 TYR B C 1
ATOM 3407 O O . TYR B 1 149 ? 7.527 -10.328 -3.73 1 83.56 149 TYR B O 1
ATOM 3415 N N . VAL B 1 150 ? 6.25 -8.562 -3.814 1 84.06 150 VAL B N 1
ATOM 3416 C CA . VAL B 1 150 ? 5.051 -9.383 -3.707 1 84.06 150 VAL B CA 1
ATOM 3417 C C . VAL B 1 150 ? 4.656 -9.906 -5.086 1 84.06 150 VAL B C 1
ATOM 3419 O O . VAL B 1 150 ? 3.969 -10.93 -5.199 1 84.06 150 VAL B O 1
ATOM 3422 N N . ASN B 1 151 ? 5.141 -9.289 -6.156 1 80.75 151 ASN B N 1
ATOM 3423 C CA . ASN B 1 151 ? 4.766 -9.703 -7.504 1 80.75 151 ASN B CA 1
ATOM 3424 C C . ASN B 1 151 ? 5.785 -10.672 -8.094 1 80.75 151 ASN B C 1
ATOM 3426 O O . ASN B 1 151 ? 5.898 -10.789 -9.32 1 80.75 151 ASN B O 1
ATOM 3430 N N . LEU B 1 152 ? 6.41 -11.359 -7.25 1 85.75 152 LEU B N 1
ATOM 3431 C CA . LEU B 1 152 ? 7.355 -12.367 -7.727 1 85.75 152 LEU B CA 1
ATOM 3432 C C . LEU B 1 152 ? 6.621 -13.586 -8.266 1 85.75 152 LEU B C 1
ATOM 3434 O O . LEU B 1 152 ? 5.609 -14.008 -7.695 1 85.75 152 LEU B O 1
ATOM 3438 N N . SER B 1 153 ? 7.125 -13.992 -9.367 1 88.5 153 SER B N 1
ATOM 3439 C CA . SER B 1 153 ? 6.531 -15.188 -9.961 1 88.5 153 SER B CA 1
ATOM 3440 C C . SER B 1 153 ? 7.238 -16.453 -9.477 1 88.5 153 SER B C 1
ATOM 3442 O O . SER B 1 153 ? 8.469 -16.516 -9.477 1 88.5 153 SER B O 1
ATOM 3444 N N . VAL B 1 154 ? 6.449 -17.484 -9.086 1 86.75 154 VAL B N 1
ATOM 3445 C CA . VAL B 1 154 ? 7.008 -18.781 -8.703 1 86.75 154 VAL B CA 1
ATOM 3446 C C . VAL B 1 154 ? 7.117 -19.688 -9.93 1 86.75 154 VAL B C 1
ATOM 3448 O O . VAL B 1 154 ? 8.008 -20.531 -10.008 1 86.75 154 VAL B O 1
ATOM 3451 N N . TYR B 1 155 ? 6.328 -19.469 -10.914 1 93.31 155 TYR B N 1
ATOM 3452 C CA . TYR B 1 155 ? 6.191 -20.422 -12.008 1 93.31 155 TYR B CA 1
ATOM 3453 C C . TYR B 1 155 ? 7.023 -20 -13.211 1 93.31 155 TYR B C 1
ATOM 3455 O O . TYR B 1 155 ? 7.109 -20.719 -14.203 1 93.31 155 TYR B O 1
ATOM 3463 N N . ASP B 1 156 ? 7.711 -18.891 -13.172 1 91.75 156 ASP B N 1
ATOM 3464 C CA . ASP B 1 156 ? 8.539 -18.422 -14.281 1 91.75 156 ASP B CA 1
ATOM 3465 C C . ASP B 1 156 ? 9.688 -19.391 -14.555 1 91.75 156 ASP B C 1
ATOM 3467 O O . ASP B 1 156 ? 10.258 -19.406 -15.648 1 91.75 156 ASP B O 1
ATOM 3471 N N . VAL B 1 157 ? 10 -20.203 -13.602 1 93.62 157 VAL B N 1
ATOM 3472 C CA . VAL B 1 157 ? 11.086 -21.172 -13.719 1 93.62 157 VAL B CA 1
ATOM 3473 C C . VAL B 1 157 ? 10.75 -22.203 -14.781 1 93.62 157 VAL B C 1
ATOM 3475 O O . VAL B 1 157 ? 11.633 -22.906 -15.289 1 93.62 157 VAL B O 1
ATOM 3478 N N . PHE B 1 158 ? 9.477 -22.359 -15.109 1 94.88 158 PHE B N 1
ATOM 3479 C CA . PHE B 1 158 ? 9.031 -23.375 -16.062 1 94.88 158 PHE B CA 1
ATOM 3480 C C . PHE B 1 158 ? 9.078 -22.844 -17.484 1 94.88 158 PHE B C 1
ATOM 3482 O O . PHE B 1 158 ? 8.977 -23.609 -18.453 1 94.88 158 PHE B O 1
ATOM 3489 N N . ARG B 1 159 ? 9.266 -21.531 -17.656 1 93.88 159 ARG B N 1
ATOM 3490 C CA . ARG B 1 159 ? 9.258 -20.938 -18.984 1 93.88 159 ARG B CA 1
ATOM 3491 C C . ARG B 1 159 ? 10.375 -21.5 -19.859 1 93.88 159 ARG B C 1
ATOM 3493 O O . ARG B 1 159 ? 11.547 -21.469 -19.469 1 93.88 159 ARG B O 1
ATOM 3500 N N . GLY B 1 160 ? 9.969 -22.062 -21.016 1 91.38 160 GLY B N 1
ATOM 3501 C CA . GLY B 1 160 ? 10.922 -22.625 -21.969 1 91.38 160 GLY B CA 1
ATOM 3502 C C . GLY B 1 160 ? 11.492 -23.953 -21.547 1 91.38 160 GLY B C 1
ATOM 3503 O O . GLY B 1 160 ? 12.445 -24.453 -22.141 1 91.38 160 GLY B O 1
ATOM 3504 N N . GLN B 1 161 ? 10.945 -24.469 -20.453 1 93.81 161 GLN B N 1
ATOM 3505 C CA . GLN B 1 161 ? 11.445 -25.75 -19.953 1 93.81 161 GLN B CA 1
ATOM 3506 C C . GLN B 1 161 ? 10.406 -26.859 -20.141 1 93.81 161 GLN B C 1
ATOM 3508 O O . GLN B 1 161 ? 9.219 -26.578 -20.312 1 93.81 161 GLN B O 1
ATOM 3513 N N . ASN B 1 162 ? 10.938 -28.031 -20.203 1 94.88 162 ASN B N 1
ATOM 3514 C CA . ASN B 1 162 ? 10.102 -29.219 -20.328 1 94.88 162 ASN B CA 1
ATOM 3515 C C . ASN B 1 162 ? 10.359 -30.219 -19.203 1 94.88 162 ASN B C 1
ATOM 3517 O O . ASN B 1 162 ? 11.477 -30.719 -19.047 1 94.88 162 ASN B O 1
ATOM 3521 N N . VAL B 1 163 ? 9.391 -30.484 -18.438 1 94.62 163 VAL B N 1
ATOM 3522 C CA . VAL B 1 163 ? 9.516 -31.266 -17.203 1 94.62 163 VAL B CA 1
ATOM 3523 C C . VAL B 1 163 ? 9.953 -32.688 -17.531 1 94.62 163 VAL B C 1
ATOM 3525 O O . VAL B 1 163 ? 10.508 -33.375 -16.688 1 94.62 163 VAL B O 1
ATOM 3528 N N . PHE B 1 164 ? 9.727 -33.188 -18.75 1 93.25 164 PHE B N 1
ATOM 3529 C CA . PHE B 1 164 ? 10.102 -34.562 -19.109 1 93.25 164 PHE B CA 1
ATOM 3530 C C . PHE B 1 164 ? 11.461 -34.594 -19.812 1 93.25 164 PHE B C 1
ATOM 3532 O O . PHE B 1 164 ? 12.094 -35.625 -19.906 1 93.25 164 PHE B O 1
ATOM 3539 N N . VAL B 1 165 ? 11.922 -33.469 -20.312 1 91.62 165 VAL B N 1
ATOM 3540 C CA . VAL B 1 165 ? 13.18 -33.406 -21.047 1 91.62 165 VAL B CA 1
ATOM 3541 C C . VAL B 1 165 ? 14.289 -32.875 -20.141 1 91.62 165 VAL B C 1
ATOM 3543 O O . VAL B 1 165 ? 15.367 -33.469 -20.062 1 91.62 165 VAL B O 1
ATOM 3546 N N . ASN B 1 166 ? 14 -31.797 -19.406 1 92.75 166 ASN B N 1
ATOM 3547 C CA . ASN B 1 166 ? 15.031 -31.172 -18.594 1 92.75 166 ASN B CA 1
ATOM 3548 C C . ASN B 1 166 ? 14.523 -30.875 -17.188 1 92.75 166 ASN B C 1
ATOM 3550 O O . ASN B 1 166 ? 14.633 -29.75 -16.719 1 92.75 166 ASN B O 1
ATOM 3554 N N . PRO B 1 167 ? 14.102 -31.859 -16.484 1 94.69 167 PRO B N 1
ATOM 3555 C CA . PRO B 1 167 ? 13.57 -31.625 -15.141 1 94.69 167 PRO B CA 1
ATOM 3556 C C . PRO B 1 167 ? 14.625 -31.109 -14.164 1 94.69 167 PRO B C 1
ATOM 3558 O O . PRO B 1 167 ? 14.312 -30.312 -13.273 1 94.69 167 PRO B O 1
ATOM 3561 N N . GLN B 1 168 ? 15.898 -31.547 -14.359 1 94.31 168 GLN B N 1
ATOM 3562 C CA . GLN B 1 168 ? 16.938 -31.125 -13.445 1 94.31 168 GLN B CA 1
ATOM 3563 C C . GLN B 1 168 ? 17.156 -29.609 -13.508 1 94.31 168 GLN B C 1
ATOM 3565 O O . GLN B 1 168 ? 17.391 -28.969 -12.484 1 94.31 168 GLN B O 1
ATOM 3570 N N . THR B 1 169 ? 17.047 -29.031 -14.625 1 95.38 169 THR B N 1
ATOM 3571 C CA . THR B 1 169 ? 17.156 -27.594 -14.781 1 95.38 169 THR B CA 1
ATOM 3572 C C . THR B 1 169 ? 16.062 -26.875 -14.008 1 95.38 169 THR B C 1
ATOM 3574 O O . THR B 1 169 ? 16.312 -25.859 -13.359 1 95.38 169 THR B O 1
ATOM 3577 N N . ILE B 1 170 ? 14.883 -27.391 -14.07 1 95.94 170 ILE B N 1
ATOM 3578 C CA . ILE B 1 170 ? 13.758 -26.797 -13.359 1 95.94 170 ILE B CA 1
ATOM 3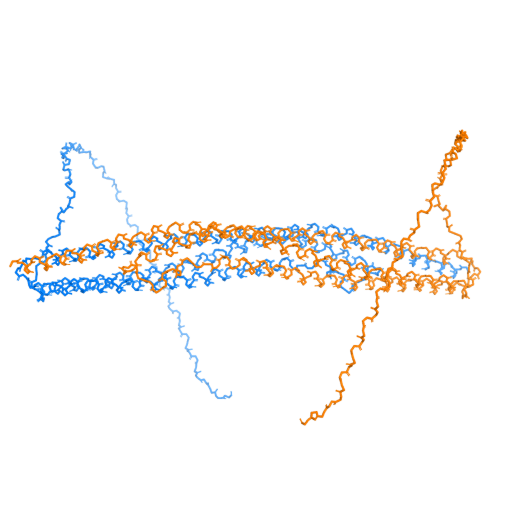579 C C . ILE B 1 170 ? 14 -26.875 -11.852 1 95.94 170 ILE B C 1
ATOM 3581 O O . ILE B 1 170 ? 13.805 -25.875 -11.141 1 95.94 170 ILE B O 1
ATOM 3585 N N . VAL B 1 171 ? 14.523 -28.031 -11.391 1 96 171 VAL B N 1
ATOM 3586 C CA . VAL B 1 171 ? 14.812 -28.203 -9.969 1 96 171 VAL B CA 1
ATOM 3587 C C . VAL B 1 171 ? 15.875 -27.188 -9.531 1 96 171 VAL B C 1
ATOM 3589 O O . VAL B 1 171 ? 15.727 -26.531 -8.5 1 96 171 VAL B O 1
ATOM 3592 N N . ASP B 1 172 ? 16.906 -27.062 -10.305 1 96.25 172 ASP B N 1
ATOM 3593 C CA . ASP B 1 172 ? 17.984 -26.141 -9.969 1 96.25 172 ASP B CA 1
ATOM 3594 C C . ASP B 1 172 ? 17.469 -24.703 -9.891 1 96.25 172 ASP B C 1
ATOM 3596 O O . ASP B 1 172 ? 17.812 -23.969 -8.961 1 96.25 172 ASP B O 1
ATOM 3600 N N . ARG B 1 173 ? 16.672 -24.297 -10.789 1 95.94 173 ARG B N 1
ATOM 3601 C CA . ARG B 1 173 ? 16.078 -22.969 -10.805 1 95.94 173 ARG B CA 1
ATOM 3602 C C . ARG B 1 173 ? 15.18 -22.75 -9.594 1 95.94 173 ARG B C 1
ATOM 3604 O O . ARG B 1 173 ? 15.164 -21.656 -9.016 1 95.94 173 ARG B O 1
ATOM 3611 N N . LEU B 1 174 ? 14.43 -23.797 -9.242 1 96.62 174 LEU B N 1
ATOM 3612 C CA . LEU B 1 174 ? 13.562 -23.703 -8.078 1 96.62 174 LEU B CA 1
ATOM 3613 C C . LEU B 1 174 ? 14.375 -23.547 -6.797 1 96.62 174 LEU B C 1
ATOM 3615 O O . LEU B 1 174 ? 14.039 -22.734 -5.93 1 96.62 174 LEU B O 1
ATOM 3619 N N . LEU B 1 175 ? 15.469 -24.297 -6.715 1 95.38 175 LEU B N 1
ATOM 3620 C CA . LEU B 1 175 ? 16.328 -24.219 -5.535 1 95.38 175 LEU B CA 1
ATOM 3621 C C . LEU B 1 175 ? 17.016 -22.859 -5.457 1 95.38 175 LEU B C 1
ATOM 3623 O O . LEU B 1 175 ? 17.188 -22.297 -4.371 1 95.38 175 LEU B O 1
ATOM 3627 N N . GLU B 1 176 ? 17.375 -22.328 -6.57 1 94.12 176 GLU B N 1
ATOM 3628 C CA . GLU B 1 176 ? 17.938 -20.984 -6.613 1 94.12 176 GLU B CA 1
ATOM 3629 C C . GLU B 1 176 ? 16.906 -19.953 -6.156 1 94.12 176 GLU B C 1
ATOM 3631 O O . GLU B 1 176 ? 17.219 -19.047 -5.379 1 94.12 176 GLU B O 1
ATOM 3636 N N . LYS B 1 177 ? 15.742 -20.078 -6.641 1 93.19 177 LYS B N 1
ATOM 3637 C CA . LYS B 1 177 ? 14.664 -19.188 -6.242 1 93.19 177 LYS B CA 1
ATOM 3638 C C . LYS B 1 177 ? 14.383 -19.297 -4.746 1 93.19 177 LYS B C 1
ATOM 3640 O O . LYS B 1 177 ? 14.18 -18.281 -4.074 1 93.19 177 LYS B O 1
ATOM 3645 N N . LEU B 1 178 ? 14.398 -20.5 -4.25 1 93.75 178 LEU B N 1
ATOM 3646 C CA . LEU B 1 178 ? 14.203 -20.719 -2.818 1 93.75 178 LEU B CA 1
ATOM 3647 C C . LEU B 1 178 ? 15.258 -19.984 -2.008 1 93.75 178 LEU B C 1
ATOM 3649 O O . LEU B 1 178 ? 14.938 -19.297 -1.037 1 93.75 178 LEU B O 1
ATOM 3653 N N . SER B 1 179 ? 16.422 -20.047 -2.451 1 91.5 179 SER B N 1
ATOM 3654 C CA . SER B 1 179 ? 17.516 -19.375 -1.771 1 91.5 179 SER B CA 1
ATOM 3655 C C . SER B 1 179 ? 17.359 -17.859 -1.824 1 91.5 179 SER B C 1
ATOM 3657 O O . SER B 1 179 ? 17.594 -17.156 -0.832 1 91.5 179 SER B O 1
ATOM 3659 N N . ALA B 1 180 ? 16.922 -17.406 -2.934 1 87.62 180 ALA B N 1
ATOM 3660 C CA . ALA B 1 180 ? 16.703 -15.961 -3.107 1 87.62 180 ALA B CA 1
ATOM 3661 C C . ALA B 1 180 ? 15.586 -15.461 -2.201 1 87.62 180 ALA B C 1
ATOM 3663 O O . ALA B 1 180 ? 15.695 -14.375 -1.62 1 87.62 180 ALA B O 1
ATOM 3664 N N . LEU B 1 181 ? 14.523 -16.25 -2.092 1 88 181 LEU B N 1
ATOM 3665 C CA . LEU B 1 181 ? 13.375 -15.883 -1.265 1 88 181 LEU B CA 1
ATOM 3666 C C . LEU B 1 181 ? 13.766 -15.82 0.208 1 88 181 LEU B C 1
ATOM 3668 O O . LEU B 1 181 ? 13.25 -14.992 0.96 1 88 181 LEU B O 1
ATOM 3672 N N . GLN B 1 182 ? 14.703 -16.594 0.62 1 85.94 182 GLN B N 1
ATOM 3673 C CA . GLN B 1 182 ? 15.102 -16.672 2.023 1 85.94 182 GLN B CA 1
ATOM 3674 C C . GLN B 1 182 ? 16.078 -15.555 2.385 1 85.94 182 GLN B C 1
ATOM 3676 O O . GLN B 1 182 ? 16.188 -15.18 3.553 1 85.94 182 GLN B O 1
ATOM 3681 N N . GLN B 1 183 ? 16.734 -14.805 1.496 1 80.25 183 GLN B N 1
ATOM 3682 C CA . GLN B 1 183 ? 17.703 -13.734 1.732 1 80.25 183 GLN B CA 1
ATOM 3683 C C . GLN B 1 183 ? 17.047 -12.359 1.608 1 80.25 183 GLN B C 1
ATOM 3685 O O . GLN B 1 183 ? 17.562 -11.375 2.146 1 80.25 183 GLN B O 1
ATOM 3690 N N . ALA B 1 184 ? 15.977 -12.109 1.104 1 70.06 184 ALA B N 1
ATOM 3691 C CA . ALA B 1 184 ? 15.344 -10.859 0.682 1 70.06 184 ALA B CA 1
ATOM 3692 C C . ALA B 1 184 ? 14.914 -10.023 1.886 1 70.06 184 ALA B C 1
ATOM 3694 O O . ALA B 1 184 ? 15.016 -8.797 1.862 1 70.06 184 ALA B O 1
ATOM 3695 N N . PRO B 1 185 ? 14.672 -10.414 3.066 1 75 185 PRO B N 1
ATOM 3696 C CA . PRO B 1 185 ? 14.039 -9.656 4.148 1 75 185 PRO B CA 1
ATOM 3697 C C . PRO B 1 185 ? 14.977 -8.641 4.789 1 75 185 PRO B C 1
ATOM 3699 O O . PRO B 1 185 ? 14.539 -7.578 5.23 1 75 185 PRO B O 1
ATOM 3702 N N . VAL B 1 186 ? 16.25 -8.797 4.781 1 72.25 186 VAL B N 1
ATOM 3703 C CA . VAL B 1 186 ? 17.172 -7.965 5.562 1 72.25 186 VAL B CA 1
ATOM 3704 C C . VAL B 1 186 ? 17.312 -6.598 4.895 1 72.25 186 VAL B C 1
ATOM 3706 O O . VAL B 1 186 ? 17.328 -5.566 5.57 1 72.25 186 VAL B O 1
ATOM 3709 N N . GLU B 1 187 ? 17.297 -6.539 3.691 1 79.5 187 GLU B N 1
ATOM 3710 C CA . GLU B 1 187 ? 17.547 -5.301 2.959 1 79.5 187 GLU B CA 1
ATOM 3711 C C . GLU B 1 187 ? 16.297 -4.43 2.914 1 79.5 187 GLU B C 1
ATOM 3713 O O . GLU B 1 187 ? 16.391 -3.199 2.916 1 79.5 187 GLU B O 1
ATOM 3718 N N . LEU B 1 188 ? 15.211 -5.035 3.088 1 87.31 188 LEU B N 1
ATOM 3719 C CA . LEU B 1 188 ? 13.945 -4.312 2.975 1 87.31 188 LEU B CA 1
ATOM 3720 C C . LEU B 1 188 ? 13.703 -3.439 4.203 1 87.31 188 LEU B C 1
ATOM 3722 O O . LEU B 1 188 ? 13.312 -2.279 4.078 1 87.31 188 LEU B O 1
ATOM 3726 N N . SER B 1 189 ? 14.047 -3.896 5.379 1 86.69 189 SER B N 1
ATOM 3727 C CA . SER B 1 189 ? 13.797 -3.158 6.613 1 86.69 189 SER B CA 1
ATOM 3728 C C . SER B 1 189 ? 14.625 -1.882 6.672 1 86.69 189 SER B C 1
ATOM 3730 O O . SER B 1 189 ? 14.133 -0.833 7.094 1 86.69 189 SER B O 1
ATOM 3732 N N . LEU B 1 190 ? 15.828 -2.014 6.258 1 89.69 190 LEU B N 1
ATOM 3733 C CA . LEU B 1 190 ? 16.703 -0.85 6.27 1 89.69 190 LEU B CA 1
ATOM 3734 C C . LEU B 1 190 ? 16.234 0.201 5.273 1 89.69 190 LEU B C 1
ATOM 3736 O O . LEU B 1 190 ? 16.219 1.395 5.582 1 89.69 190 LEU B O 1
ATOM 3740 N N . GLU B 1 191 ? 15.852 -0.279 4.156 1 91.25 191 GLU B N 1
ATOM 3741 C CA . GLU B 1 191 ? 15.367 0.622 3.115 1 91.25 191 GLU B CA 1
ATOM 3742 C C . GLU B 1 191 ? 14.102 1.353 3.561 1 91.25 191 GLU B C 1
ATOM 3744 O O . GLU B 1 191 ? 13.969 2.559 3.346 1 91.25 191 GLU B O 1
ATOM 3749 N N . LEU B 1 192 ? 13.266 0.658 4.227 1 95 192 LEU B N 1
ATOM 3750 C CA . LEU B 1 192 ? 12.016 1.251 4.688 1 95 192 LEU B CA 1
ATOM 3751 C C . LEU B 1 192 ? 12.266 2.279 5.785 1 95 192 LEU B C 1
ATOM 3753 O O . LEU B 1 192 ? 11.633 3.332 5.812 1 95 192 LEU B O 1
ATOM 3757 N N . ALA B 1 193 ? 13.227 2.029 6.645 1 93.75 193 ALA B N 1
ATOM 3758 C CA . ALA B 1 193 ? 13.578 2.973 7.699 1 93.75 193 ALA B CA 1
ATOM 3759 C C . ALA B 1 193 ? 14.156 4.262 7.117 1 93.75 193 ALA B C 1
ATOM 3761 O O . ALA B 1 193 ? 13.844 5.355 7.594 1 93.75 193 ALA B O 1
ATOM 3762 N N . GLU B 1 194 ? 14.914 4.051 6.102 1 95.25 194 GLU B N 1
ATOM 3763 C CA . GLU B 1 194 ? 15.5 5.215 5.438 1 95.25 194 GLU B CA 1
ATOM 3764 C C . GLU B 1 194 ? 14.422 6.082 4.793 1 95.25 194 GLU B C 1
ATOM 3766 O O . GLU B 1 194 ? 14.523 7.312 4.801 1 95.25 194 GLU B O 1
ATOM 3771 N N . LEU B 1 195 ? 13.445 5.461 4.246 1 96.88 195 LEU B N 1
ATOM 3772 C CA . LEU B 1 195 ? 12.352 6.199 3.631 1 96.88 195 LEU B CA 1
ATOM 3773 C C . LEU B 1 195 ? 11.586 7.012 4.676 1 96.88 195 LEU B C 1
ATOM 3775 O O . LEU B 1 195 ? 11.234 8.164 4.434 1 96.88 195 LEU B O 1
ATOM 3779 N N . VAL B 1 196 ? 11.367 6.426 5.84 1 97.38 196 VAL B N 1
ATOM 3780 C CA . VAL B 1 196 ? 10.648 7.117 6.902 1 97.38 196 VAL B CA 1
ATOM 3781 C C . VAL B 1 196 ? 11.492 8.273 7.434 1 97.38 196 VAL B C 1
ATOM 3783 O O . VAL B 1 196 ? 10.969 9.367 7.684 1 97.38 196 VAL B O 1
ATOM 3786 N N . ASP B 1 197 ? 12.766 8.047 7.539 1 97.69 197 ASP B N 1
ATOM 3787 C CA . ASP B 1 197 ? 13.672 9.109 7.977 1 97.69 197 ASP B CA 1
ATOM 3788 C C . ASP B 1 197 ? 13.656 10.273 6.992 1 97.69 197 ASP B C 1
ATOM 3790 O O . ASP B 1 197 ? 13.625 11.438 7.402 1 97.69 197 ASP B O 1
ATOM 3794 N N . ALA B 1 198 ? 13.711 9.922 5.758 1 97.88 198 ALA B N 1
ATOM 3795 C CA . ALA B 1 198 ? 13.672 10.953 4.727 1 97.88 198 ALA B CA 1
ATOM 3796 C C . ALA B 1 198 ? 12.359 11.734 4.781 1 97.88 198 ALA B C 1
ATOM 3798 O O . ALA B 1 198 ? 12.344 12.953 4.613 1 97.88 198 ALA B O 1
ATOM 3799 N N . PHE B 1 199 ? 11.289 11.062 5.035 1 98.31 199 PHE B N 1
ATOM 3800 C CA . PHE B 1 199 ? 9.969 11.664 5.195 1 98.31 199 PHE B CA 1
ATOM 3801 C C . PHE B 1 199 ? 9.953 12.633 6.371 1 98.31 199 PHE B C 1
ATOM 3803 O O . PHE B 1 199 ? 9.469 13.758 6.25 1 98.31 199 PHE B O 1
ATOM 3810 N N . GLU B 1 200 ? 10.508 12.219 7.469 1 98.38 200 GLU B N 1
ATOM 3811 C CA . GLU B 1 200 ? 10.578 13.07 8.648 1 98.38 200 GLU B CA 1
ATOM 3812 C C . GLU B 1 200 ? 11.406 14.32 8.375 1 98.38 200 GLU B C 1
ATOM 3814 O O . GLU B 1 200 ? 11.039 15.422 8.805 1 98.38 200 GLU B O 1
ATOM 3819 N N . ALA B 1 201 ? 12.453 14.109 7.641 1 98.19 201 ALA B N 1
ATOM 3820 C CA . ALA B 1 201 ? 13.297 15.242 7.297 1 98.19 201 ALA B CA 1
ATOM 3821 C C . ALA B 1 201 ? 12.547 16.25 6.426 1 98.19 201 ALA B C 1
ATOM 3823 O O . ALA B 1 201 ? 12.641 17.453 6.637 1 98.19 201 ALA B O 1
ATOM 3824 N N . ARG B 1 202 ? 11.805 15.758 5.469 1 98.25 202 ARG B N 1
ATOM 3825 C CA . ARG B 1 202 ? 11.031 16.641 4.59 1 98.25 202 ARG B CA 1
ATOM 3826 C C . ARG B 1 202 ? 9.945 17.375 5.371 1 98.25 202 ARG B C 1
ATOM 3828 O O . ARG B 1 202 ? 9.688 18.547 5.121 1 98.25 202 ARG B O 1
ATOM 3835 N N . LEU B 1 203 ? 9.328 16.719 6.34 1 98.25 203 LEU B N 1
ATOM 3836 C CA . LEU B 1 203 ? 8.336 17.391 7.176 1 98.25 203 LEU B CA 1
ATOM 3837 C C . LEU B 1 203 ? 9 18.438 8.055 1 98.25 203 LEU B C 1
ATOM 3839 O O . LEU B 1 203 ? 8.375 19.438 8.406 1 98.25 203 LEU B O 1
ATOM 3843 N N . GLY B 1 204 ? 10.258 18.156 8.391 1 98.12 204 GLY B N 1
ATOM 3844 C CA . GLY B 1 204 ? 11.023 19.172 9.094 1 98.12 204 GLY B CA 1
ATOM 3845 C C . GLY B 1 204 ? 11.141 20.469 8.312 1 98.12 204 GLY B C 1
ATOM 3846 O O . GLY B 1 204 ? 11.039 21.562 8.883 1 98.12 204 GLY B O 1
ATOM 3847 N N . ASP B 1 205 ? 11.305 20.312 7.035 1 97.75 205 ASP B N 1
ATOM 3848 C CA . ASP B 1 205 ? 11.383 21.484 6.168 1 97.75 205 ASP B CA 1
ATOM 3849 C C . ASP B 1 205 ? 10.055 22.234 6.145 1 97.75 205 ASP B C 1
ATOM 3851 O O . ASP B 1 205 ? 10.031 23.469 6.145 1 97.75 205 ASP B O 1
ATOM 3855 N N . VAL B 1 206 ? 8.969 21.5 6.113 1 97.69 206 VAL B N 1
ATOM 3856 C CA . VAL B 1 206 ? 7.637 22.109 6.129 1 97.69 206 VAL B CA 1
ATOM 3857 C C . VAL B 1 206 ? 7.426 22.859 7.438 1 97.69 206 VAL B C 1
ATOM 3859 O O . VAL B 1 206 ? 6.914 23.984 7.438 1 97.69 206 VAL B O 1
ATOM 3862 N N . ARG B 1 207 ? 7.852 22.281 8.523 1 97.62 207 ARG B N 1
ATOM 3863 C CA . ARG B 1 207 ? 7.754 22.922 9.836 1 97.62 207 ARG B CA 1
ATOM 3864 C C . ARG B 1 207 ? 8.555 24.219 9.875 1 97.62 207 ARG B C 1
ATOM 3866 O O . ARG B 1 207 ? 8.086 25.219 10.398 1 97.62 207 ARG B O 1
ATOM 3873 N N . ALA B 1 208 ? 9.711 24.172 9.328 1 97.5 208 ALA B N 1
ATOM 3874 C CA . ALA B 1 208 ? 10.562 25.359 9.305 1 97.5 208 ALA B CA 1
ATOM 3875 C C . ALA B 1 208 ? 9.93 26.484 8.484 1 97.5 208 ALA B C 1
ATOM 3877 O O . ALA B 1 208 ? 9.961 27.641 8.891 1 97.5 208 ALA B O 1
ATOM 3878 N N . ALA B 1 209 ? 9.359 26.109 7.383 1 97.5 209 ALA B N 1
ATOM 3879 C CA . ALA B 1 209 ? 8.68 27.094 6.543 1 97.5 209 ALA B CA 1
ATOM 3880 C C . ALA B 1 209 ? 7.484 27.703 7.27 1 97.5 209 ALA B C 1
ATOM 3882 O O . ALA B 1 209 ? 7.242 28.906 7.176 1 97.5 209 ALA B O 1
ATOM 3883 N N . TYR B 1 210 ? 6.758 26.906 8.008 1 97.94 210 TYR B N 1
ATOM 3884 C CA . TYR B 1 210 ? 5.617 27.375 8.781 1 97.94 210 TYR B CA 1
ATOM 3885 C C . TYR B 1 210 ? 6.066 28.359 9.867 1 97.94 210 TYR B C 1
ATOM 3887 O O . TYR B 1 210 ? 5.477 29.422 10.031 1 97.94 210 TYR B O 1
ATOM 3895 N N . ALA B 1 211 ? 7.113 28 10.531 1 96.69 211 ALA B N 1
ATOM 3896 C CA . ALA B 1 211 ? 7.66 28.859 11.578 1 96.69 211 ALA B CA 1
ATOM 3897 C C . ALA B 1 211 ? 8.094 30.203 11.008 1 96.69 211 ALA B C 1
ATOM 3899 O O . ALA B 1 211 ? 7.859 31.25 11.617 1 96.69 211 ALA B O 1
ATOM 3900 N N . GLY B 1 212 ? 8.719 30.141 9.867 1 96.75 212 GLY B N 1
ATOM 3901 C CA . GLY B 1 212 ? 9.102 31.375 9.203 1 96.75 212 GLY B CA 1
ATOM 3902 C C . GLY B 1 212 ? 7.918 32.25 8.82 1 96.75 212 GLY B C 1
ATOM 3903 O O . GLY B 1 212 ? 7.945 33.469 9.023 1 96.75 212 GLY B O 1
ATOM 3904 N N . CYS B 1 213 ? 6.898 31.609 8.289 1 97.81 213 CYS B N 1
ATOM 3905 C CA . CYS B 1 213 ? 5.68 32.312 7.902 1 97.81 213 CYS B CA 1
ATOM 3906 C C . CYS B 1 213 ? 5.031 33 9.102 1 97.81 213 CYS B C 1
ATOM 3908 O O . CYS B 1 213 ? 4.68 34.188 9.039 1 97.81 213 CY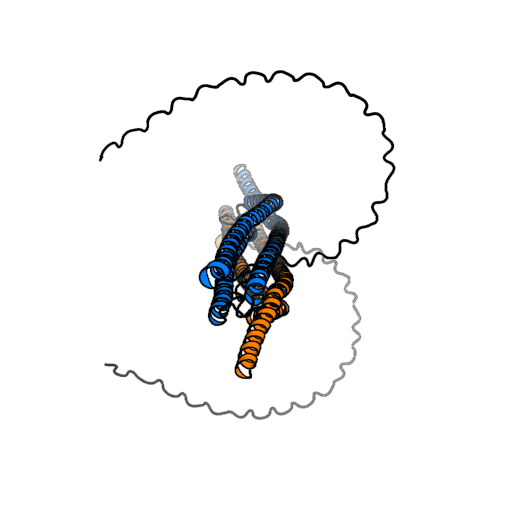S B O 1
ATOM 3910 N N . LEU B 1 214 ? 4.965 32.344 10.227 1 96.69 214 LEU B N 1
ATOM 3911 C CA . LEU B 1 214 ? 4.355 32.875 11.445 1 96.69 214 LEU B CA 1
ATOM 3912 C C . LEU B 1 214 ? 5.188 34 12.016 1 96.69 214 LEU B C 1
ATOM 3914 O O . LEU B 1 214 ? 4.645 35.031 12.453 1 96.69 214 LEU B O 1
ATOM 3918 N N . SER B 1 215 ? 6.449 33.844 12.008 1 96 215 SER B N 1
ATOM 3919 C CA . SER B 1 215 ? 7.34 34.875 12.547 1 96 215 SER B CA 1
ATOM 3920 C C . SER B 1 215 ? 7.211 36.156 11.781 1 96 215 SER B C 1
ATOM 3922 O O . SER B 1 215 ? 7.172 37.25 12.375 1 96 215 SER B O 1
ATOM 3924 N N . LEU B 1 216 ? 7.117 36.031 10.492 1 95.62 216 LEU B N 1
ATOM 3925 C CA . LEU B 1 216 ? 6.953 37.219 9.664 1 95.62 216 LEU B CA 1
ATOM 3926 C C . LEU B 1 216 ? 5.625 37.906 9.961 1 95.62 216 LEU B C 1
ATOM 3928 O O . LEU B 1 216 ? 5.562 39.125 10.047 1 95.62 216 LEU B O 1
ATOM 3932 N N . ASN B 1 217 ? 4.652 37.156 10.156 1 94.44 217 ASN B N 1
ATOM 3933 C CA . ASN B 1 217 ? 3.33 37.688 10.461 1 94.44 217 ASN B CA 1
ATOM 3934 C C . ASN B 1 217 ? 3.293 38.344 11.836 1 94.44 217 ASN B C 1
ATOM 3936 O O . ASN B 1 217 ? 2.648 39.375 12.016 1 94.44 217 ASN B O 1
ATOM 3940 N N . ASP B 1 218 ? 3.973 37.781 12.773 1 95.19 218 ASP B N 1
ATOM 3941 C CA . ASP B 1 218 ? 4.07 38.344 14.109 1 95.19 218 ASP B CA 1
ATOM 3942 C C . ASP B 1 218 ? 4.746 39.719 14.07 1 95.19 218 ASP B C 1
ATOM 3944 O O . ASP B 1 218 ? 4.258 40.688 14.68 1 95.19 218 ASP B O 1
ATOM 3948 N N . LYS B 1 219 ? 5.777 39.781 13.359 1 95.81 219 LYS B N 1
ATOM 3949 C CA . LYS B 1 219 ? 6.512 41.031 13.242 1 95.81 219 LYS B CA 1
ATOM 3950 C C . LYS B 1 219 ? 5.648 42.125 12.586 1 95.81 219 LYS B C 1
ATOM 3952 O O . LYS B 1 219 ? 5.645 43.281 13.023 1 95.81 219 LYS B O 1
ATOM 3957 N N . LEU B 1 220 ? 4.973 41.688 11.562 1 97.19 220 LEU B N 1
ATOM 3958 C CA . LEU B 1 220 ? 4.105 42.625 10.859 1 97.19 220 LEU B CA 1
ATOM 3959 C C . LEU B 1 220 ? 2.996 43.125 11.781 1 97.19 220 LEU B C 1
ATOM 3961 O O . LEU B 1 220 ? 2.688 44.312 11.789 1 97.19 220 LEU B O 1
ATOM 3965 N N . LEU B 1 221 ? 2.383 42.25 12.539 1 97 221 LEU B N 1
ATOM 3966 C CA . LEU B 1 221 ? 1.327 42.625 13.477 1 97 221 LEU B CA 1
ATOM 3967 C C . LEU B 1 221 ? 1.863 43.562 14.547 1 97 221 LEU B C 1
ATOM 3969 O O . LEU B 1 221 ? 1.245 44.594 14.844 1 97 221 LEU B O 1
ATOM 3973 N N . GLU B 1 222 ? 3.014 43.312 15.055 1 95.56 222 GLU B N 1
ATOM 3974 C CA . GLU B 1 222 ? 3.637 44.156 16.062 1 95.56 222 GLU B CA 1
ATOM 3975 C C . GLU B 1 222 ? 3.904 45.562 15.523 1 95.56 222 GLU B C 1
ATOM 3977 O O . GLU B 1 222 ? 3.639 46.562 16.203 1 95.56 222 GLU B O 1
ATOM 3982 N N . GLN B 1 223 ? 4.332 45.594 14.344 1 96.12 223 GLN B N 1
ATOM 3983 C CA . GLN B 1 223 ? 4.621 46.875 13.719 1 96.12 223 GLN B CA 1
ATOM 3984 C C . GLN B 1 223 ? 3.348 47.688 13.539 1 96.12 223 GLN B C 1
ATOM 3986 O O . GLN B 1 223 ? 3.334 48.906 13.828 1 96.12 223 GLN B O 1
ATOM 3991 N N . THR B 1 224 ? 2.344 47.062 13.102 1 97.12 224 THR B N 1
ATOM 3992 C CA . THR B 1 224 ? 1.094 47.781 12.859 1 97.12 224 THR B CA 1
ATOM 3993 C C . THR B 1 224 ? 0.469 48.219 14.172 1 97.12 224 THR B C 1
ATOM 3995 O O . THR B 1 224 ? -0.068 49.344 14.25 1 97.12 224 THR B O 1
ATOM 3998 N N . LEU B 1 225 ? 0.552 47.406 15.188 1 96.56 225 LEU B N 1
ATOM 3999 C CA . LEU B 1 225 ? -0.008 47.75 16.484 1 96.56 225 LEU B CA 1
ATOM 4000 C C . LEU B 1 225 ? 0.812 48.875 17.125 1 96.56 225 LEU B C 1
ATOM 4002 O O . LEU B 1 225 ? 0.256 49.781 17.781 1 96.56 225 LEU B O 1
ATOM 4006 N N . ASN B 1 226 ? 2.125 48.875 16.906 1 95.81 226 ASN B N 1
ATOM 4007 C CA . ASN B 1 226 ? 2.971 49.938 17.375 1 95.81 226 ASN B CA 1
ATOM 4008 C C . ASN B 1 226 ? 2.639 51.25 16.672 1 95.81 226 ASN B C 1
ATOM 4010 O O . ASN B 1 226 ? 2.695 52.344 17.297 1 95.81 226 ASN B O 1
ATOM 4014 N N . THR B 1 227 ? 2.301 51.156 15.43 1 97.12 227 THR B N 1
ATOM 4015 C CA . THR B 1 227 ? 1.897 52.344 14.688 1 97.12 227 THR B CA 1
ATOM 4016 C C . THR B 1 227 ? 0.65 52.969 15.305 1 97.12 227 THR B C 1
ATOM 4018 O O . THR B 1 227 ? 0.519 54.188 15.344 1 97.12 227 THR B O 1
ATOM 4021 N N . VAL B 1 228 ? -0.251 52.125 15.797 1 96.62 228 VAL B N 1
ATOM 4022 C CA . VAL B 1 228 ? -1.464 52.594 16.453 1 96.62 228 VAL B CA 1
ATOM 4023 C C . VAL B 1 228 ? -1.095 53.406 17.688 1 96.62 228 VAL B C 1
ATOM 4025 O O . VAL B 1 228 ? -1.701 54.438 17.953 1 96.62 228 VAL B O 1
ATOM 4028 N N . LEU B 1 229 ? -0.073 53.031 18.391 1 96.25 229 LEU B N 1
ATOM 4029 C CA . LEU B 1 229 ? 0.358 53.75 19.594 1 96.25 229 LEU B CA 1
ATOM 4030 C C . LEU B 1 229 ? 0.972 55.094 19.234 1 96.25 229 LEU B C 1
ATOM 4032 O O . LEU B 1 229 ? 0.744 56.094 19.922 1 96.25 229 LEU B O 1
ATOM 4036 N N . VAL B 1 230 ? 1.681 55.094 18.156 1 96.5 230 VAL B N 1
ATOM 4037 C CA . VAL B 1 230 ? 2.254 56.375 17.672 1 96.5 230 VAL B CA 1
ATOM 4038 C C . VAL B 1 230 ? 1.138 57.312 17.25 1 96.5 230 VAL B C 1
ATOM 4040 O O . VAL B 1 230 ? 1.181 58.5 17.562 1 96.5 230 VAL B O 1
ATOM 4043 N N . GLN B 1 231 ? 0.106 56.75 16.641 1 97.19 231 GLN B N 1
ATOM 4044 C CA . GLN B 1 231 ? -1.03 57.531 16.203 1 97.19 231 GLN B CA 1
ATOM 4045 C C . GLN B 1 231 ? -1.826 58.062 17.391 1 97.19 231 GLN B C 1
ATOM 4047 O O . GLN B 1 231 ? -2.348 59.188 17.359 1 97.19 231 GLN B O 1
ATOM 4052 N N . LEU B 1 232 ? -1.898 57.281 18.391 1 97.25 232 LEU B N 1
ATOM 4053 C CA . LEU B 1 232 ? -2.559 57.719 19.625 1 97.25 232 LEU B CA 1
ATOM 4054 C C . LEU B 1 232 ? -1.9 59 20.172 1 97.25 232 LEU B C 1
ATOM 4056 O O . LEU B 1 232 ? -2.588 59.938 20.547 1 97.25 232 LEU B O 1
ATOM 4060 N N . GLN B 1 233 ? -0.562 59.031 20.109 1 96.12 233 GLN B N 1
ATOM 4061 C CA . GLN B 1 233 ? 0.191 60.156 20.688 1 96.12 233 GLN B CA 1
ATOM 4062 C C . GLN B 1 233 ? 0.223 61.344 19.719 1 96.12 233 GLN B C 1
ATOM 4064 O O . GLN B 1 233 ? -0.032 62.469 20.125 1 96.12 233 GLN B O 1
ATOM 4069 N N . GLN B 1 234 ? 0.395 61.062 18.453 1 96.44 234 GLN B N 1
ATOM 4070 C CA . GLN B 1 234 ? 0.713 62.156 17.531 1 96.44 234 GLN B CA 1
ATOM 4071 C C . GLN B 1 234 ? -0.552 62.719 16.891 1 96.44 234 GLN B C 1
ATOM 4073 O O . GLN B 1 234 ? -0.603 63.906 16.547 1 96.44 234 GLN B O 1
ATOM 4078 N N . ILE B 1 235 ? -1.47 61.844 16.75 1 95.75 235 ILE B N 1
ATOM 4079 C CA . ILE B 1 235 ? -2.658 62.281 16.031 1 95.75 235 ILE B CA 1
ATOM 4080 C C . ILE B 1 235 ? -3.779 62.594 17.016 1 95.75 235 ILE B C 1
ATOM 4082 O O . ILE B 1 235 ? -4.379 63.656 16.969 1 95.75 235 ILE B O 1
ATOM 4086 N N . CYS B 1 236 ? -4.02 61.625 17.922 1 95.69 236 CYS B N 1
ATOM 4087 C CA . CYS B 1 236 ? -5.137 61.781 18.844 1 95.69 236 CYS B CA 1
ATOM 4088 C C . CYS B 1 236 ? -4.711 62.562 20.094 1 95.69 236 CYS B C 1
ATOM 4090 O O . CYS B 1 236 ? -5.543 62.875 20.953 1 95.69 236 CYS B O 1
ATOM 4092 N N . LEU B 1 237 ? -3.42 62.844 20.141 1 95.44 237 LEU B N 1
ATOM 4093 C CA . LEU B 1 237 ? -2.826 63.594 21.234 1 95.44 237 LEU B CA 1
ATOM 4094 C C . LEU B 1 237 ? -3.109 62.969 22.578 1 95.44 237 LEU B C 1
ATOM 4096 O O . LEU B 1 237 ? -3.439 63.656 23.547 1 95.44 237 LEU B O 1
ATOM 4100 N N . GLY B 1 238 ? -3.061 61.531 22.531 1 94.12 238 GLY B N 1
ATOM 4101 C CA . GLY B 1 238 ? -3.156 60.781 23.766 1 94.12 238 GLY B CA 1
ATOM 4102 C C . GLY B 1 238 ? -1.813 60.531 24.438 1 94.12 238 GLY B C 1
ATOM 4103 O O . GLY B 1 238 ? -0.777 60.969 23.906 1 94.12 238 GLY B O 1
ATOM 4104 N N . VAL B 1 239 ? -1.936 60.062 25.734 1 93 239 VAL B N 1
ATOM 4105 C CA . VAL B 1 239 ? -0.72 59.781 26.5 1 93 239 VAL B CA 1
ATOM 4106 C C . VAL B 1 239 ? -0.629 58.281 26.781 1 93 239 VAL B C 1
ATOM 4108 O O . VAL B 1 239 ? -1.641 57.625 27.062 1 93 239 VAL B O 1
ATOM 4111 N N . LEU B 1 240 ? 0.524 57.781 26.625 1 92.62 240 LEU B N 1
ATOM 4112 C CA . LEU B 1 240 ? 0.724 56.344 26.891 1 92.62 240 LEU B CA 1
ATOM 4113 C C . LEU B 1 240 ? 0.692 56.094 28.391 1 92.62 240 LEU B C 1
ATOM 4115 O O . LEU B 1 240 ? 1.389 56.75 29.172 1 92.62 240 LEU B O 1
ATOM 4119 N N . LEU B 1 241 ? -0.114 55.156 28.734 1 90.81 241 LEU B N 1
ATOM 4120 C CA . LEU B 1 241 ? -0.278 54.781 30.141 1 90.81 241 LEU B CA 1
ATOM 4121 C C . LEU B 1 241 ? 0.868 53.906 30.594 1 90.81 241 LEU B C 1
ATOM 4123 O O . LEU B 1 241 ? 1.427 53.125 29.797 1 90.81 241 LEU B O 1
ATOM 4127 N N . PRO B 1 242 ? 1.23 54.25 31.891 1 84.69 242 PRO B N 1
ATOM 4128 C CA . PRO B 1 242 ? 2.297 53.375 32.406 1 84.69 242 PRO B CA 1
ATOM 4129 C C . PRO B 1 242 ? 1.905 51.906 32.406 1 84.69 242 PRO B C 1
ATOM 4131 O O . PRO B 1 242 ? 0.716 51.562 32.406 1 84.69 242 PRO B O 1
ATOM 4134 N N . ALA B 1 243 ? 2.76 51.062 32.219 1 68.94 243 ALA B N 1
ATOM 4135 C CA . ALA B 1 243 ? 2.531 49.625 32.188 1 68.94 243 ALA B CA 1
ATOM 4136 C C . ALA B 1 243 ? 1.806 49.188 33.438 1 68.94 243 ALA B C 1
ATOM 4138 O O . ALA B 1 243 ? 1.987 49.75 34.531 1 68.94 243 ALA B O 1
ATOM 4139 N N . ASP B 1 244 ? 0.637 48.781 33.562 1 55.53 244 ASP B N 1
ATOM 4140 C CA . ASP B 1 244 ? -0.06 48.281 34.719 1 55.53 244 ASP B CA 1
ATOM 4141 C C . ASP B 1 244 ? 0.877 47.438 35.594 1 55.53 244 ASP B C 1
ATOM 4143 O O . ASP B 1 244 ? 1.626 46.625 35.094 1 55.53 244 ASP B O 1
ATOM 4147 N N . SER B 1 245 ? 1.278 48.062 36.812 1 43.5 245 SER B N 1
ATOM 4148 C CA . SER B 1 245 ? 1.965 47.312 37.875 1 43.5 245 SER B CA 1
ATOM 4149 C C . SER B 1 245 ? 1.25 46.031 38.188 1 43.5 245 SER B C 1
ATOM 4151 O O . SER B 1 245 ? 0.708 45.844 39.281 1 43.5 245 SER B O 1
ATOM 4153 N N . THR B 1 246 ? 0.348 45.625 37.594 1 42.09 246 THR B N 1
ATOM 4154 C CA . THR B 1 246 ? -0.135 44.406 38.219 1 42.09 246 THR B CA 1
ATOM 4155 C C . THR B 1 246 ? 1.003 43.406 38.375 1 42.09 246 THR B C 1
ATOM 4157 O O . THR B 1 246 ? 1.258 42.594 37.5 1 42.09 246 THR B O 1
ATOM 4160 N N . GLY B 1 247 ? 2.23 43.719 38.594 1 36.34 247 GLY B N 1
ATOM 4161 C CA . GLY B 1 247 ? 3.197 42.844 39.219 1 36.34 247 GLY B CA 1
ATOM 4162 C C . GLY B 1 247 ? 2.629 42.094 40.406 1 36.34 247 GLY B C 1
ATOM 4163 O O . GLY B 1 247 ? 1.868 42.656 41.219 1 36.34 247 GLY B O 1
ATOM 4164 N N . GLN B 1 248 ? 2.348 40.75 40.406 1 38.34 248 GLN B N 1
ATOM 4165 C CA . GLN B 1 248 ? 2.254 40.094 41.719 1 38.34 248 GLN B CA 1
ATOM 4166 C C . GLN B 1 248 ? 3.188 40.75 42.719 1 38.34 248 GLN B C 1
ATOM 4168 O O . GLN B 1 248 ? 4.336 41.062 42.406 1 38.34 248 GLN B O 1
ATOM 4173 N N . PRO B 1 249 ? 2.709 41.281 43.875 1 36.41 249 PRO B N 1
ATOM 4174 C CA . PRO B 1 249 ? 3.621 41.719 44.906 1 36.41 249 PRO B CA 1
ATOM 4175 C C . PRO B 1 249 ? 4.809 40.781 45.125 1 36.41 249 PRO B C 1
ATOM 4177 O O . PRO B 1 249 ? 4.625 39.594 45.344 1 36.41 249 PRO B O 1
ATOM 4180 N N . THR B 1 250 ? 5.852 40.906 44.406 1 32.97 250 THR B N 1
ATOM 4181 C CA . THR B 1 250 ? 7.035 40.156 44.844 1 32.97 250 THR B CA 1
ATOM 4182 C C . THR B 1 250 ? 7.262 40.281 46.344 1 32.97 250 THR B C 1
ATOM 4184 O O . THR B 1 250 ? 7.477 41.406 46.844 1 32.97 250 THR B O 1
ATOM 4187 N N . GLU B 1 251 ? 6.73 39.406 47.156 1 34.72 251 GLU B N 1
ATOM 4188 C CA . GLU B 1 251 ? 7.129 39.312 48.562 1 34.72 251 GLU B CA 1
ATOM 4189 C C . GLU B 1 251 ? 8.625 39.562 48.719 1 34.72 251 GLU B C 1
ATOM 4191 O O . GLU B 1 251 ? 9.445 38.844 48.156 1 34.72 251 GLU B O 1
ATOM 4196 N N . THR B 1 252 ? 9 40.781 48.906 1 33.94 252 THR B N 1
ATOM 4197 C CA . THR B 1 252 ? 10.344 41.156 49.281 1 33.94 252 THR B CA 1
ATOM 4198 C C . THR B 1 252 ? 10.883 40.281 50.406 1 33.94 252 THR B C 1
ATOM 4200 O O . THR B 1 252 ? 10.359 40.281 51.5 1 33.94 252 THR B O 1
ATOM 4203 N N . GLU B 1 253 ? 11.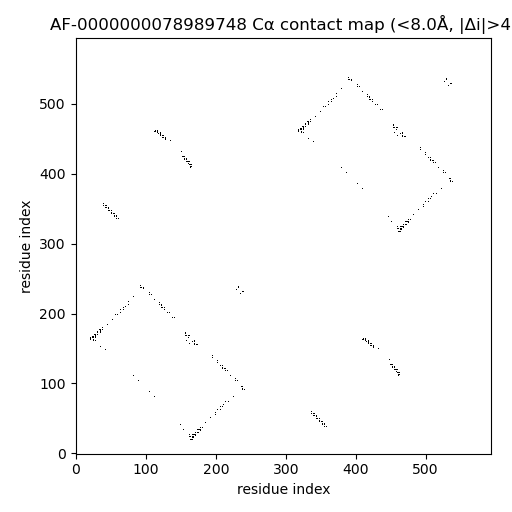266 39.031 50.094 1 35.41 253 GLU B N 1
ATOM 4204 C CA . GLU B 1 253 ? 11.953 38.281 51.156 1 35.41 253 GLU B CA 1
ATOM 4205 C C . GLU B 1 253 ? 13 39.125 51.844 1 35.41 253 GLU B C 1
ATOM 4207 O O . GLU B 1 253 ? 13.695 39.938 51.188 1 35.41 253 GLU B O 1
ATOM 4212 N N . PRO B 1 254 ? 12.953 39.312 53.125 1 36.81 254 PRO B N 1
ATOM 4213 C CA . PRO B 1 254 ? 13.961 40.125 53.844 1 36.81 254 PRO B CA 1
ATOM 4214 C C . PRO B 1 254 ? 15.383 39.812 53.375 1 36.81 254 PRO B C 1
ATOM 4216 O O . PRO B 1 254 ? 15.719 38.656 53.125 1 36.81 254 PRO B O 1
ATOM 4219 N N . ALA B 1 255 ? 15.953 40.719 52.688 1 33.06 255 ALA B N 1
ATOM 4220 C CA . ALA B 1 255 ? 17.344 40.656 52.281 1 33.06 255 ALA B CA 1
ATOM 4221 C C . ALA B 1 255 ? 18.25 40.188 53.406 1 33.06 255 ALA B C 1
ATOM 4223 O O . ALA B 1 255 ? 18.359 40.875 54.438 1 33.06 255 ALA B O 1
ATOM 4224 N N . GLU B 1 256 ? 18.25 38.875 53.781 1 31.84 256 GLU B N 1
ATOM 4225 C CA . GLU B 1 256 ? 19.234 38.5 54.781 1 31.84 256 GLU B CA 1
ATOM 4226 C C . GLU B 1 256 ? 20.625 39 54.406 1 31.84 256 GLU B C 1
ATOM 4228 O O . GLU B 1 256 ? 21.094 38.812 53.281 1 31.84 256 GLU B O 1
ATOM 4233 N N . THR B 1 257 ? 21.094 40.125 55.031 1 29.52 257 THR B N 1
ATOM 4234 C CA . THR B 1 257 ? 22.406 40.781 55 1 29.52 257 THR B CA 1
ATOM 4235 C C . THR B 1 257 ? 23.516 39.719 55.156 1 29.52 257 THR B C 1
ATOM 4237 O O . THR B 1 257 ? 23.719 39.156 56.219 1 29.52 257 THR B O 1
ATOM 4240 N N . GLU B 1 258 ? 23.594 38.719 54.219 1 27.94 258 GLU B N 1
ATOM 4241 C CA . GLU B 1 258 ? 24.734 37.812 54.375 1 27.94 258 GLU B CA 1
ATOM 4242 C C . GLU B 1 258 ? 26.047 38.562 54.438 1 27.94 258 GLU B C 1
ATOM 4244 O O . GLU B 1 258 ? 26.344 39.375 53.562 1 27.94 258 GLU B O 1
ATOM 4249 N N . THR B 1 259 ? 26.656 38.656 55.562 1 30.8 259 THR B N 1
ATOM 4250 C CA . THR B 1 259 ? 27.969 39.188 55.969 1 30.8 259 THR B CA 1
ATOM 4251 C C . THR B 1 259 ? 29.078 38.594 55.125 1 30.8 259 THR B C 1
ATOM 4253 O O . THR B 1 259 ? 29.344 37.375 55.188 1 30.8 259 THR B O 1
ATOM 4256 N N . THR B 1 260 ? 29.203 38.938 53.781 1 30.45 260 THR B N 1
ATOM 4257 C CA . THR B 1 260 ? 30.234 38.5 52.844 1 30.45 260 THR B CA 1
ATOM 4258 C C . THR B 1 260 ? 31.625 38.656 53.438 1 30.45 260 THR B C 1
ATOM 4260 O O . THR B 1 260 ? 32.031 39.781 53.75 1 30.45 260 THR B O 1
ATOM 4263 N N . GLU B 1 261 ? 32.062 37.688 54.188 1 27.89 261 GLU B N 1
ATOM 4264 C CA . GLU B 1 261 ? 33.438 37.625 54.688 1 27.89 261 GLU B CA 1
ATOM 4265 C C . GLU B 1 261 ? 34.438 37.875 53.562 1 27.89 261 GLU B C 1
ATOM 4267 O O . GLU B 1 261 ? 34.312 37.281 52.469 1 27.89 261 GLU B O 1
ATOM 4272 N N . THR B 1 262 ? 35.25 38.938 53.562 1 27.44 262 THR B N 1
ATOM 4273 C CA . THR B 1 262 ? 36.281 39.531 52.719 1 27.44 262 THR B CA 1
ATOM 4274 C C . THR B 1 262 ? 37.438 38.562 52.438 1 27.44 262 THR B C 1
ATOM 4276 O O . THR B 1 262 ? 38.188 38.219 53.344 1 27.44 262 THR B O 1
ATOM 4279 N N . VAL B 1 263 ? 37.125 37.344 51.844 1 30.34 263 VAL B N 1
ATOM 4280 C CA . VAL B 1 263 ? 38.312 36.5 51.75 1 30.34 263 VAL B CA 1
ATOM 4281 C C . VAL B 1 263 ? 39.375 37.188 50.906 1 30.34 263 VAL B C 1
ATOM 4283 O O . VAL B 1 263 ? 39.062 37.844 49.875 1 30.34 263 VAL B O 1
ATOM 4286 N N . PRO B 1 264 ? 40.625 37.219 51.344 1 28 264 PRO B N 1
ATOM 4287 C CA . PRO B 1 264 ? 41.812 37.906 50.844 1 28 264 PRO B CA 1
ATOM 4288 C C . PRO B 1 264 ? 42.219 37.5 49.438 1 28 264 PRO B C 1
ATOM 4290 O O . PRO B 1 264 ? 41.969 36.344 49.031 1 28 264 PRO B O 1
ATOM 4293 N N . ALA B 1 265 ? 42.219 38.375 48.438 1 29.31 265 ALA B N 1
ATOM 4294 C CA . ALA B 1 265 ? 42.469 38.406 47 1 29.31 265 ALA B CA 1
ATOM 4295 C C . ALA B 1 265 ? 43.844 37.875 46.688 1 29.31 265 ALA B C 1
ATOM 4297 O O . ALA B 1 265 ? 44.875 38.469 47.062 1 29.31 265 ALA B O 1
ATOM 4298 N N . ASP B 1 266 ? 44.094 36.531 46.781 1 25.98 266 ASP B N 1
ATOM 4299 C CA . ASP B 1 266 ? 45.438 36.094 46.531 1 25.98 266 ASP B CA 1
ATOM 4300 C C . ASP B 1 266 ? 45.875 36.438 45.094 1 25.98 266 ASP B C 1
ATOM 4302 O O . ASP B 1 266 ? 45.094 36.281 44.156 1 25.98 266 ASP B O 1
ATOM 4306 N N . THR B 1 267 ? 46.938 37.219 44.844 1 27.78 267 THR B N 1
ATOM 4307 C CA . THR B 1 267 ? 47.625 37.938 43.75 1 27.78 267 THR B CA 1
ATOM 4308 C C . THR B 1 267 ? 48.25 36.969 42.75 1 27.78 267 THR B C 1
ATOM 4310 O O . THR B 1 267 ? 49.312 36.406 43.031 1 27.78 267 THR B O 1
ATOM 4313 N N . GLU B 1 268 ? 47.562 35.875 42.281 1 27.16 268 GLU B N 1
ATOM 4314 C CA . GLU B 1 268 ? 48.438 34.969 41.594 1 27.16 268 GLU B CA 1
ATOM 4315 C C . GLU B 1 268 ? 49.062 35.625 40.375 1 27.16 268 GLU B C 1
ATOM 4317 O O . GLU B 1 268 ? 48.406 36.438 39.688 1 27.16 268 GLU B O 1
ATOM 4322 N N . PRO B 1 269 ? 50.344 35.312 39.938 1 29.56 269 PRO B N 1
ATOM 4323 C CA . PRO B 1 269 ? 51.375 35.906 39.031 1 29.56 269 PRO B CA 1
ATOM 4324 C C . PRO B 1 269 ? 51.062 35.656 37.562 1 29.56 269 PRO B C 1
ATOM 4326 O O . PRO B 1 269 ? 50.5 34.625 37.188 1 29.56 269 PRO B O 1
ATOM 4329 N N . THR B 1 270 ? 50.719 36.656 36.75 1 27.81 270 THR B N 1
ATOM 4330 C CA . THR B 1 270 ? 50.281 36.75 35.375 1 27.81 270 THR B CA 1
ATOM 4331 C C . THR B 1 270 ? 51.375 36.219 34.406 1 27.81 270 THR B C 1
ATOM 4333 O O . THR B 1 270 ? 52.469 36.75 34.375 1 27.81 270 THR B O 1
ATOM 4336 N N . GLU B 1 271 ? 51.375 34.906 34.156 1 27.08 271 GLU B N 1
ATOM 4337 C CA . GLU B 1 271 ? 52.406 34.312 33.312 1 27.08 271 GLU B CA 1
ATOM 4338 C C . GLU B 1 271 ? 52.469 34.969 31.953 1 27.08 271 GLU B C 1
ATOM 4340 O O . GLU B 1 271 ? 51.438 35.406 31.422 1 27.08 271 GLU B O 1
ATOM 4345 N N . PRO B 1 272 ? 53.688 35.062 31.312 1 27.64 272 PRO B N 1
ATOM 4346 C CA . PRO B 1 272 ? 54.188 35.875 30.188 1 27.64 272 PRO B CA 1
ATOM 4347 C C . PRO B 1 272 ? 53.594 35.406 28.844 1 27.64 272 PRO B C 1
ATOM 4349 O O . PRO B 1 272 ? 53.219 34.25 28.688 1 27.64 272 PRO B O 1
ATOM 4352 N N . ALA B 1 273 ? 53.125 36.312 28 1 28.17 273 ALA B N 1
ATOM 4353 C CA . ALA B 1 273 ? 52.406 36.375 26.734 1 28.17 273 ALA B CA 1
ATOM 4354 C C . ALA B 1 273 ? 53.219 35.75 25.609 1 28.17 273 ALA B C 1
ATOM 4356 O O . ALA B 1 273 ? 54.375 36.156 25.344 1 28.17 273 ALA B O 1
ATOM 4357 N N . GLU B 1 274 ? 53.156 34.406 25.438 1 25.23 274 GLU B N 1
ATOM 4358 C CA . GLU B 1 274 ? 53.969 33.719 24.438 1 25.23 274 GLU B CA 1
ATOM 4359 C C . GLU B 1 274 ? 53.75 34.344 23.047 1 25.23 274 GLU B C 1
ATOM 4361 O O . GLU B 1 274 ? 52.656 34.719 22.719 1 25.23 274 GLU B O 1
ATOM 4366 N N . THR B 1 275 ? 54.812 34.594 22.266 1 29.14 275 THR B N 1
ATOM 4367 C CA . THR B 1 275 ? 55.125 35.344 21.047 1 29.14 275 THR B CA 1
ATOM 4368 C C . THR B 1 275 ? 54.562 34.625 19.812 1 29.14 275 THR B C 1
ATOM 4370 O O . THR B 1 275 ? 54.844 33.469 19.578 1 29.14 275 THR B O 1
ATOM 4373 N N . PRO B 1 276 ? 53.344 35 19.328 1 30.86 276 PRO B N 1
ATOM 4374 C CA . PRO B 1 276 ? 52.656 34.375 18.203 1 30.86 276 PRO B CA 1
ATOM 4375 C C . PRO B 1 276 ? 53.531 34.25 16.953 1 30.86 276 PRO B C 1
ATOM 4377 O O . PRO B 1 276 ? 54.375 35.125 16.703 1 30.86 276 PRO B O 1
ATOM 4380 N N . GLU B 1 277 ? 53.875 33.062 16.562 1 27.84 277 GLU B N 1
ATOM 4381 C CA . GLU B 1 277 ? 54.75 32.719 15.438 1 27.84 277 GLU B CA 1
ATOM 4382 C C . GLU B 1 277 ? 54.219 33.312 14.141 1 27.84 277 GLU B C 1
ATOM 4384 O O . GLU B 1 277 ? 53 33.5 13.977 1 27.84 277 GLU B O 1
ATOM 4389 N N . PRO B 1 278 ? 55.094 33.812 13.164 1 29.95 278 PRO B N 1
ATOM 4390 C CA . PRO B 1 278 ? 54.906 34.625 11.953 1 29.95 278 PRO B CA 1
ATOM 4391 C C . PRO B 1 278 ? 54.188 33.844 10.836 1 29.95 278 PRO B C 1
ATOM 4393 O O . PRO B 1 278 ? 54.594 32.75 10.484 1 29.95 278 PRO B O 1
ATOM 4396 N N . VAL B 1 279 ? 52.875 33.844 10.758 1 29.03 279 VAL B N 1
ATOM 4397 C CA . VAL B 1 279 ? 52.125 33.125 9.742 1 29.03 279 VAL B CA 1
ATOM 4398 C C . VAL B 1 279 ? 52.594 33.531 8.352 1 29.03 279 VAL B C 1
ATOM 4400 O O . VAL B 1 279 ? 52.688 34.75 8.062 1 29.03 279 VAL B O 1
ATOM 4403 N N . GLU B 1 280 ? 53.219 32.656 7.543 1 25.77 280 GLU B N 1
ATOM 4404 C CA . GLU B 1 280 ? 53.812 32.781 6.219 1 25.77 280 GLU B CA 1
ATOM 4405 C C . GLU B 1 280 ? 52.781 33.125 5.168 1 25.77 280 GLU B C 1
ATOM 4407 O O . GLU B 1 280 ? 51.719 32.5 5.102 1 25.77 280 GLU B O 1
ATOM 4412 N N . THR B 1 281 ? 52.781 34.312 4.535 1 27.48 281 THR B N 1
ATOM 4413 C CA . THR B 1 281 ? 51.969 35 3.533 1 27.48 281 THR B CA 1
ATOM 4414 C C . THR B 1 281 ? 52 34.25 2.209 1 27.48 281 THR B C 1
ATOM 4416 O O . THR B 1 281 ? 53.031 34.156 1.565 1 27.48 281 THR B O 1
ATOM 4419 N N . VAL B 1 282 ? 51.312 33.062 2.1 1 30.41 282 VAL B N 1
ATOM 4420 C CA . VAL B 1 282 ? 51.438 32.375 0.82 1 30.41 282 VAL B CA 1
ATOM 4421 C C . VAL B 1 282 ? 50.906 33.25 -0.298 1 30.41 282 VAL B C 1
ATOM 4423 O O . VAL B 1 282 ? 49.844 33.875 -0.152 1 30.41 282 VAL B O 1
ATOM 4426 N N . PRO B 1 283 ? 51.594 33.469 -1.477 1 29.3 283 PRO B N 1
ATOM 4427 C CA . PRO B 1 283 ? 51.438 34.406 -2.576 1 29.3 283 PRO B CA 1
ATOM 4428 C C . PRO B 1 283 ? 50.188 34.125 -3.432 1 29.3 283 PRO B C 1
ATOM 4430 O O . PRO B 1 283 ? 49.75 32.969 -3.49 1 29.3 283 PRO B O 1
ATOM 4433 N N . PRO B 1 284 ? 49.375 35.156 -3.848 1 30.3 284 PRO B N 1
ATOM 4434 C CA . PRO B 1 284 ? 48.094 35.188 -4.574 1 30.3 284 PRO B CA 1
ATOM 4435 C C . PRO B 1 284 ? 48.188 34.562 -5.965 1 30.3 284 PRO B C 1
ATOM 4437 O O . PRO B 1 284 ? 49.094 34.906 -6.734 1 30.3 284 PRO B O 1
ATOM 4440 N N . GLU B 1 285 ? 47.812 33.281 -6.188 1 31.03 285 GLU B N 1
ATOM 4441 C CA . GLU B 1 285 ? 47.938 32.656 -7.5 1 31.03 285 GLU B CA 1
ATOM 4442 C C . GLU B 1 285 ? 47.25 33.5 -8.578 1 31.03 285 GLU B C 1
ATOM 4444 O O . GLU B 1 285 ? 46.156 34.031 -8.344 1 31.03 285 GLU B O 1
ATOM 4449 N N . PRO B 1 286 ? 47.812 33.719 -9.828 1 28.25 286 PRO B N 1
ATOM 4450 C CA . PRO B 1 286 ? 47.469 34.625 -10.938 1 28.25 286 PRO B CA 1
ATOM 4451 C C . PRO B 1 286 ? 46.156 34.25 -11.633 1 28.25 286 PRO B C 1
ATOM 4453 O O . PRO B 1 286 ? 45.812 33.062 -11.688 1 28.25 286 PRO B O 1
ATOM 4456 N N . GLU B 1 287 ? 45.125 35.156 -11.727 1 28.83 287 GLU B N 1
ATOM 4457 C CA . GLU B 1 287 ? 43.812 35.188 -12.336 1 28.83 287 GLU B CA 1
ATOM 4458 C C . GLU B 1 287 ? 43.906 34.906 -13.836 1 28.83 287 GLU B C 1
ATOM 4460 O O . GLU B 1 287 ? 44.562 35.656 -14.57 1 28.83 287 GLU B O 1
ATOM 4465 N N . THR B 1 288 ? 43.906 33.656 -14.312 1 30.56 288 THR B N 1
ATOM 4466 C CA . THR B 1 288 ? 44 33.375 -15.742 1 30.56 288 THR B CA 1
ATOM 4467 C C . THR B 1 288 ? 42.844 34.062 -16.5 1 30.56 288 THR B C 1
ATOM 4469 O O . THR B 1 288 ? 41.688 33.938 -16.109 1 30.56 288 THR B O 1
ATOM 4472 N N . PRO B 1 289 ? 43.031 34.906 -17.547 1 28.28 289 PRO B N 1
ATOM 4473 C CA . PRO B 1 289 ? 42.188 35.812 -18.328 1 28.28 289 PRO B CA 1
ATOM 4474 C C . PRO B 1 289 ? 41.125 35.062 -19.141 1 28.28 289 PRO B C 1
ATOM 4476 O O . PRO B 1 289 ? 41.312 33.906 -19.484 1 28.28 289 PRO B O 1
ATOM 4479 N N . ALA B 1 290 ? 39.812 35.562 -19.156 1 32.41 290 ALA B N 1
ATOM 4480 C CA . ALA B 1 290 ? 38.562 35.188 -19.797 1 32.41 290 ALA B CA 1
ATOM 4481 C C . ALA B 1 290 ? 38.688 35.188 -21.328 1 32.41 290 ALA B C 1
ATOM 4483 O O . ALA B 1 290 ? 39.219 36.125 -21.906 1 32.41 290 ALA B O 1
ATOM 4484 N N . PRO B 1 291 ? 38.594 34 -21.969 1 27.38 291 PRO B N 1
ATOM 4485 C CA . PRO B 1 291 ? 38.781 34 -23.422 1 27.38 291 PRO B CA 1
ATOM 4486 C C . PRO B 1 291 ? 37.688 34.75 -24.156 1 27.38 291 PRO B C 1
ATOM 4488 O O . PRO B 1 291 ? 36.562 34.875 -23.656 1 27.38 291 PRO B O 1
ATOM 4491 N N . ALA B 1 292 ? 37.938 35.594 -25.234 1 28.95 292 ALA B N 1
ATOM 4492 C CA . ALA B 1 292 ? 37.312 36.625 -26.047 1 28.95 292 ALA B CA 1
ATOM 4493 C C . ALA B 1 292 ? 36.188 36.031 -26.906 1 28.95 292 ALA B C 1
ATOM 4495 O O . ALA B 1 292 ? 36.125 34.812 -27.078 1 28.95 292 ALA B O 1
ATOM 4496 N N . PRO B 1 293 ? 35.656 36.812 -27.938 1 33.06 293 PRO B N 1
ATOM 4497 C CA . PRO B 1 293 ? 34.5 37.125 -28.781 1 33.06 293 PRO B CA 1
ATOM 4498 C C . PRO B 1 293 ? 34.344 36.156 -29.938 1 33.06 293 PRO B C 1
ATOM 4500 O O . PRO B 1 293 ? 33.344 36.219 -30.672 1 33.06 293 PRO B O 1
ATOM 4503 N N . GLY B 1 294 ? 35.219 35.062 -30.266 1 27.19 294 GLY B N 1
ATOM 4504 C CA . GLY B 1 294 ? 35.344 34.969 -31.719 1 27.19 294 GLY B CA 1
ATOM 4505 C C . GLY B 1 294 ? 34.031 34.625 -32.406 1 27.19 294 GLY B C 1
ATOM 4506 O O . GLY B 1 294 ? 33.062 34.219 -31.75 1 27.19 294 GLY B O 1
ATOM 4507 N N . ASP B 1 295 ? 34.125 34.406 -33.781 1 28.7 295 ASP B N 1
ATOM 4508 C CA . ASP B 1 295 ? 33.625 34.5 -35.156 1 28.7 295 ASP B CA 1
ATOM 4509 C C . ASP B 1 295 ? 32.719 33.312 -35.5 1 28.7 295 ASP B C 1
ATOM 4511 O O . ASP B 1 295 ? 32.312 33.156 -36.656 1 28.7 295 ASP B O 1
ATOM 4515 N N . VAL B 1 296 ? 32.094 32.688 -34.594 1 26.53 296 VAL B N 1
ATOM 4516 C CA . VAL B 1 296 ? 31.562 31.562 -35.344 1 26.53 296 VAL B CA 1
ATOM 4517 C C . VAL B 1 296 ? 30.734 32.094 -36.531 1 26.53 296 VAL B C 1
ATOM 4519 O O . VAL B 1 296 ? 29.859 32.938 -36.344 1 26.53 296 VAL B O 1
ATOM 4522 N N . LYS B 1 297 ? 31.125 31.484 -37.688 1 21.44 297 LYS B N 1
ATOM 4523 C CA . LYS B 1 297 ? 30.594 31.234 -39.031 1 21.44 297 LYS B CA 1
ATOM 4524 C C . LYS B 1 297 ? 29.266 30.484 -38.969 1 21.44 297 LYS B C 1
ATOM 4526 O O . LYS B 1 297 ? 29.125 29.547 -38.188 1 21.44 297 LYS B O 1
#

Sequence (594 aa):
MKAFASTAALLLAVLGVTLAQRETSLRVIEALREVHPAYRELRNYVVNAVAGAKLNSSEVVFKFNVDIAERKESFLQSAIKAESGVLRQVNGQSPEVETTCLSFLRQSVDVNMNLAGVSFTNCLNNVDAALSEEVVRIYTELQVNETSYVNLSVYDVFRGQNVFVNPQTIVDRLLEKLSALQQAPVELSLELAELVDAFEARLGDVRAAYAGCLSLNDKLLEQTLNTVLVQLQQICLGVLLPADSTGQPTETEPAETETTETVPADTEPTEPAETPEPVETVPPEPETPAPAPGDVKMKAFASTAALLLAVLGVTLAQRETSLRVIEALREVHPAYRELRNYVVNAVAGAKLNSSEVVFKFNVDIAERKESFLQSAIKAESGVLRQVNGQSPEVETTCLSFLRQSVDVNMNLAGVSFTNCLNNVDAALSEEVVRIYTELQVNETSYVNLSVYDVFRGQNVFVNPQTIVDRLLEKLSALQQAPVELSLELAELVDAFEARLGDVRAAYAGCLSLNDKLLEQTLNTVLVQLQQICLGVLLPADSTGQPTETEPAETETTETVPADTEPTEPAETPEPVETVPPEPETPAPAPGDVK

Foldseek 3Di:
DVVVVVVVVVVVVVVVVLVVLVVLLVVLVVLLVLQVVLLVVLLVLLVVLLVVLVVLLVVLVVVLVVLLVVLLVVLVVLLVVLLVQLLCQLVVWDPPFDPVLSVVLNVLSVVLSVVLVVLLVVLVVLLVVQLVVLSVVLNVVSVVLSCVSNVDDQCCLCVVHDSSPCSVSSSVVSVVSSVVSVPPNPVSNVVSVVSSVVSSVSSVVSSVSSSVSSVVSSVVSNVSSVVSVVCCCPPRVTDGDDDPCPPPPPPPPPPPPPPPDPDDDDPPDDDDDPDDDDPDPPDDPDDPDDDDPDDDD/DVVVVVVVVVVVVVVVVLVVLVVLLVVLVVLLVLQVVLLVVLLVLLVVLLVVLVVLLVVLVVVLVVLLVVLVVVLVVLLVVLLVQLLCQLVVWDPVFDPVLSVVLNVLSVVLSVVLVVLLVVLVVLLVVLLVVLSVVLNVVSVVLSCVSNVDDQCCLCVPHDSSPCSVSSSVVSVVSSVVSVPPNPVSNVVSVVSSVVSSVSSVVSSVSSSVSSVVSSVVSNVSSVVSVVCCCPPRVTDGDDDPPPPPPPPPPPPPPPPPDPPDDPPPDDDDDPDPDDPDPPDDPDDPDDDDDDDDD